Protein 9DR4 (pdb70)

Radius of gyration: 29.43 Å; Cα contacts (8 Å, |Δi|>4): 1207; chains: 1; bounding box: 40×74×91 Å

Secondary structure (DSSP, 8-state):
--EEEEEE-----GGGT-SS-GGGSEETTEEHHHHHHHHHHHTT-SEEEEEE-TTTHHHHHHHGGGSEEEE-SS---HHHHHHTTHHHHTT--SEEEEEETT-TT--HHHHHHHHHHHHHTT-SEEEEEEE-S--TTSPEEEE-TTSSEEEEE-GGG--HHHHT--EEEEEEEEEEHHHHHHHHTT----STT----THHHHHHHHHTT--EEEEE-S-GGGG----SHHHHHHHHHHHHHHHHHHHHTTT-EES-TTS-EE-TT-EE-TT-EE-TT-EEESS-EE-TT-EE-TT-EEES-EE-TT-EE-S-EEES-EE-TT-EE-SS-EEPTTEEE-TT-EEEEEEEEEEEEE-TT-EEEEEEEEEEEEE-TTPEEPTT-EEE-B-SS-B--EEE-TT-EEPTT-EEESSEEE-TT-EEPTT-EE-S-B-TT-EE---PPP---TTTT-

Organism: Staphylococcus aureus (strain NCTC 8325 / PS 47) (NCBI:txid93061)

Sequence (450 aa):
MRRHAIILAAGKGTRMKSKKYKVLHEVAGKPMVEHVLESVKGSGVDQVVTIVGHGAESVKGHLGERSLYSFQEEQLGTAHAVQMAKSHLEDKEGTTIVVVCGDTTPLITKETLVTLIAHHEDANAQATVLSASIQQPYGYGRIVRNASGRLERIVEEKDATQAEKDINEISSGIFAFNNKTLFEKLTQVKNDNAQGEYYLPDVLSLILNDGGIVEVYRTNDVEEIMGVNDRVMLSQAEKAMQRRTTNHYHMLNGVTIIDPDSTYIGPDVTIGSDTVIEPGVRINGRTEIGEDVVIGQYSEINNSTIENGACIQQSVVNDASVGANTKVGPFAQLRPGAQLGADVKVGNFVEIKKADLKDGAKVSHLSYIGDAVIGERTNIGCGTITVNYDGENKFKTIVGKKDSFVGCNVNLVAPVTIGDDVLVAAGSTITDDVPNDSLAVARARQTTKEGYRK

Structure (mmCIF, N/CA/C/O backbone):
data_9DR4
#
_entry.id   9DR4
#
_cell.length_a   94.883
_cell.length_b   94.883
_cell.length_c   262.532
_cell.angle_alpha   90.00
_cell.angle_beta   90.00
_cell.angle_gamma   120.00
#
_symmetry.space_group_name_H-M   'H 3 2'
#
loop_
_entity.id
_entity.type
_entity.pdbx_description
1 polymer 'Bifunctional protein GlmU'
2 non-polymer 'COENZYME A'
3 non-polymer 'MAGNESIUM ION'
4 non-polymer 1-O-phosphono-alpha-D-glucopyranose
5 non-polymer "URIDINE 5'-TRIPHOSPHATE"
6 water water
#
loop_
_atom_site.group_PDB
_atom_site.id
_atom_site.type_symbol
_atom_site.label_atom_id
_atom_site.label_alt_id
_atom_site.label_comp_id
_atom_site.label_asym_id
_atom_site.label_entity_id
_atom_site.label_seq_id
_atom_site.pdbx_PDB_ins_code
_atom_site.Cartn_x
_atom_site.Cartn_y
_atom_site.Cartn_z
_atom_site.occupancy
_atom_site.B_iso_or_equiv
_atom_site.auth_seq_id
_atom_site.auth_comp_id
_atom_site.auth_asym_id
_atom_site.auth_atom_id
_atom_site.pdbx_PDB_model_num
ATOM 1 N N . MET A 1 11 ? 20.782 -12.043 -28.508 1.00 50.24 1 MET A N 1
ATOM 2 C CA . MET A 1 11 ? 19.410 -11.543 -28.483 1.00 43.82 1 MET A CA 1
ATOM 3 C C . MET A 1 11 ? 18.549 -12.389 -27.531 1.00 47.03 1 MET A C 1
ATOM 4 O O . MET A 1 11 ? 18.817 -13.577 -27.315 1.00 45.74 1 MET A O 1
ATOM 6 N N . ARG A 1 12 ? 17.529 -11.771 -26.944 1.00 39.32 2 ARG A N 1
ATOM 7 C CA . ARG A 1 12 ? 16.748 -12.463 -25.935 1.00 37.95 2 ARG A CA 1
ATOM 8 C C . ARG A 1 12 ? 15.713 -13.382 -26.594 1.00 39.07 2 ARG A C 1
ATOM 9 O O . ARG A 1 12 ? 15.445 -13.324 -27.806 1.00 33.61 2 ARG A O 1
ATOM 11 N N . ARG A 1 13 ? 15.142 -14.258 -25.779 1.00 35.00 3 ARG A N 1
ATOM 12 C CA . ARG A 1 13 ? 14.236 -15.287 -26.268 1.00 28.48 3 ARG A CA 1
ATOM 13 C C . ARG A 1 13 ? 13.049 -15.376 -25.329 1.00 33.03 3 ARG A C 1
ATOM 14 O O . ARG A 1 13 ? 13.216 -15.379 -24.104 1.00 32.35 3 ARG A O 1
ATOM 22 N N . HIS A 1 14 ? 11.856 -15.434 -25.902 1.00 26.67 4 HIS A N 1
ATOM 23 C CA . HIS A 1 14 ? 10.635 -15.416 -25.117 1.00 25.64 4 HIS A CA 1
ATOM 24 C C . HIS A 1 14 ? 9.756 -16.567 -25.575 1.00 25.55 4 HIS A C 1
ATOM 25 O O . HIS A 1 14 ? 9.922 -17.109 -26.671 1.00 24.04 4 HIS A O 1
ATOM 32 N N . ALA A 1 15 ? 8.828 -16.959 -24.722 1.00 25.07 5 ALA A N 1
ATOM 33 C CA . ALA A 1 15 ? 7.857 -17.958 -25.138 1.00 27.55 5 ALA A CA 1
ATOM 34 C C . ALA A 1 15 ? 6.476 -17.557 -24.681 1.00 26.01 5 ALA A C 1
ATOM 35 O O . ALA A 1 15 ? 6.305 -17.003 -23.590 1.00 23.72 5 ALA A O 1
ATOM 37 N N . ILE A 1 16 ? 5.490 -17.856 -25.515 1.00 18.65 6 ILE A N 1
ATOM 38 C CA . ILE A 1 16 ? 4.090 -17.737 -25.147 1.00 21.41 6 ILE A CA 1
ATOM 39 C C . ILE A 1 16 ? 3.506 -19.138 -25.194 1.00 27.82 6 ILE A C 1
ATOM 40 O O . ILE A 1 16 ? 3.571 -19.799 -26.237 1.00 24.81 6 ILE A O 1
ATOM 45 N N . ILE A 1 17 ? 2.944 -19.597 -24.079 1.00 19.48 7 ILE A N 1
ATOM 46 C CA . ILE A 1 17 ? 2.284 -20.901 -24.025 1.00 24.50 7 ILE A CA 1
ATOM 47 C C . ILE A 1 17 ? 0.781 -20.660 -23.961 1.00 23.11 7 ILE A C 1
ATOM 48 O O . ILE A 1 17 ? 0.307 -19.934 -23.086 1.00 26.10 7 ILE A O 1
ATOM 53 N N . LEU A 1 18 ? 0.036 -21.264 -24.885 1.00 23.27 8 LEU A N 1
ATOM 54 C CA . LEU A 1 18 ? -1.416 -21.058 -24.981 1.00 22.72 8 LEU A CA 1
ATOM 55 C C . LEU A 1 18 ? -2.122 -22.111 -24.134 1.00 27.64 8 LEU A C 1
ATOM 56 O O . LEU A 1 18 ? -2.054 -23.301 -24.441 1.00 26.17 8 LEU A O 1
ATOM 61 N N . ALA A 1 19 ? -2.809 -21.667 -23.075 1.00 23.59 9 ALA A N 1
ATOM 62 C CA . ALA A 1 19 ? -3.377 -22.567 -22.080 1.00 27.27 9 ALA A CA 1
ATOM 63 C C . ALA A 1 19 ? -4.807 -22.202 -21.703 1.00 32.16 9 ALA A C 1
ATOM 64 O O . ALA A 1 19 ? -5.267 -22.613 -20.635 1.00 36.13 9 ALA A O 1
ATOM 66 N N . ALA A 1 20 ? -5.522 -21.432 -22.532 1.00 26.77 10 ALA A N 1
ATOM 67 C CA . ALA A 1 20 ? -6.817 -20.888 -22.134 1.00 28.99 10 ALA A CA 1
ATOM 68 C C . ALA A 1 20 ? -8.003 -21.432 -22.924 1.00 35.99 10 ALA A C 1
ATOM 69 O O . ALA A 1 20 ? -9.124 -20.945 -22.738 1.00 35.57 10 ALA A O 1
ATOM 71 N N . GLY A 1 21 ? -7.809 -22.405 -23.801 1.00 30.28 11 GLY A N 1
ATOM 72 C CA . GLY A 1 21 ? -8.919 -22.856 -24.617 1.00 35.98 11 GLY A CA 1
ATOM 73 C C . GLY A 1 21 ? -9.996 -23.557 -23.803 1.00 35.80 11 GLY A C 1
ATOM 74 O O . GLY A 1 21 ? -9.755 -24.070 -22.711 1.00 42.01 11 GLY A O 1
ATOM 75 N N . LYS A 1 22 ? -11.215 -23.581 -24.356 1.00 36.71 12 LYS A N 1
ATOM 76 C CA . LYS A 1 22 ? -12.339 -24.218 -23.662 1.00 37.57 12 LYS A CA 1
ATOM 77 C C . LYS A 1 22 ? -12.131 -25.728 -23.483 1.00 42.67 12 LYS A C 1
ATOM 78 O O . LYS A 1 22 ? -12.584 -26.305 -22.488 1.00 41.06 12 LYS A O 1
ATOM 80 N N . GLY A 1 23 ? -11.443 -26.379 -24.414 1.00 37.61 13 GLY A N 1
ATOM 81 C CA . GLY A 1 23 ? -11.232 -27.819 -24.318 1.00 33.79 13 GLY A CA 1
ATOM 82 C C . GLY A 1 23 ? -12.512 -28.630 -24.420 1.00 35.80 13 GLY A C 1
ATOM 83 O O . GLY A 1 23 ? -12.677 -29.618 -23.685 1.00 32.27 13 GLY A O 1
ATOM 84 N N . THR A 1 24 ? -13.418 -28.249 -25.325 1.00 34.35 14 THR A N 1
ATOM 85 C CA . THR A 1 24 ? -14.739 -28.884 -25.355 1.00 33.49 14 THR A CA 1
ATOM 86 C C . THR A 1 24 ? -14.646 -30.378 -25.669 1.00 35.70 14 THR A C 1
ATOM 87 O O . THR A 1 24 ? -15.382 -31.183 -25.084 1.00 31.77 14 THR A O 1
ATOM 91 N N A ARG A 1 25 ? -13.745 -30.767 -26.580 1.00 27.32 15 ARG A N 1
ATOM 92 C CA A ARG A 1 25 ? -13.592 -32.176 -26.943 1.00 31.81 15 ARG A CA 1
ATOM 93 C C A ARG A 1 25 ? -13.020 -33.048 -25.821 1.00 27.30 15 ARG A C 1
ATOM 94 O O A ARG A 1 25 ? -13.135 -34.275 -25.902 1.00 24.05 15 ARG A O 1
ATOM 102 N N . MET A 1 26 ? -12.417 -32.455 -24.789 1.00 26.46 16 MET A N 1
ATOM 103 C CA . MET A 1 26 ? -11.989 -33.219 -23.614 1.00 26.13 16 MET A CA 1
ATOM 104 C C . MET A 1 26 ? -13.143 -33.685 -22.744 1.00 33.35 16 MET A C 1
ATOM 105 O O . MET A 1 26 ? -12.937 -34.575 -21.911 1.00 32.15 16 MET A O 1
ATOM 110 N N . LYS A 1 27 ? -14.319 -33.051 -22.858 1.00 31.46 17 LYS A N 1
ATOM 111 C CA . LYS A 1 27 ? -15.475 -33.324 -22.004 1.00 26.50 17 LYS A CA 1
ATOM 112 C C . LYS A 1 27 ? -15.092 -33.295 -20.525 1.00 29.58 17 LYS A C 1
ATOM 113 O O . LYS A 1 27 ? -15.347 -34.224 -19.753 1.00 24.77 17 LYS A O 1
ATOM 119 N N . SER A 1 28 ? -14.484 -32.186 -20.131 1.00 24.34 18 SER A N 1
ATOM 120 C CA . SER A 1 28 ? -13.914 -32.018 -18.803 1.00 28.84 18 SER A CA 1
ATOM 121 C C . SER A 1 28 ? -14.479 -30.752 -18.157 1.00 28.33 18 SER A C 1
ATOM 122 O O . SER A 1 28 ? -14.941 -29.837 -18.837 1.00 28.87 18 SER A O 1
ATOM 125 N N . LYS A 1 29 ? -14.444 -30.712 -16.830 1.00 25.47 19 LYS A N 1
ATOM 126 C CA . LYS A 1 29 ? -14.681 -29.488 -16.082 1.00 27.20 19 LYS A CA 1
ATOM 127 C C . LYS A 1 29 ? -13.387 -28.770 -15.722 1.00 31.45 19 LYS A C 1
ATOM 128 O O . LYS A 1 29 ? -13.432 -27.696 -15.113 1.00 33.70 19 LYS A O 1
ATOM 130 N N . LYS A 1 30 ? -12.242 -29.333 -16.076 1.00 29.61 20 LYS A N 1
ATOM 131 C CA . LYS A 1 30 ? -10.948 -28.719 -15.817 1.00 31.09 20 LYS A CA 1
ATOM 132 C C . LYS A 1 30 ? -10.366 -28.215 -17.129 1.00 30.62 20 LYS A C 1
ATOM 133 O O . LYS A 1 30 ? -10.740 -28.673 -18.216 1.00 27.83 20 LYS A O 1
ATOM 135 N N . TYR A 1 31 ? -9.438 -27.264 -17.017 1.00 27.45 21 TYR A N 1
ATOM 136 C CA . TYR A 1 31 ? -8.735 -26.805 -18.202 1.00 28.82 21 TYR A CA 1
ATOM 137 C C . TYR A 1 31 ? -7.986 -27.964 -18.836 1.00 26.95 21 TYR A C 1
ATOM 138 O O . TYR A 1 31 ? -7.361 -28.766 -18.142 1.00 27.26 21 TYR A O 1
ATOM 147 N N . LYS A 1 32 ? -8.057 -28.043 -20.165 1.00 25.53 22 LYS A N 1
ATOM 148 C CA . LYS A 1 32 ? -7.428 -29.148 -20.881 1.00 27.50 22 LYS A CA 1
ATOM 149 C C . LYS A 1 32 ? -5.962 -29.312 -20.502 1.00 32.25 22 LYS A C 1
ATOM 150 O O . LYS A 1 32 ? -5.497 -30.432 -20.264 1.00 28.17 22 LYS A O 1
ATOM 156 N N . VAL A 1 33 ? -5.212 -28.207 -20.429 1.00 22.60 23 VAL A N 1
ATOM 157 C CA . VAL A 1 33 ? -3.770 -28.330 -20.277 1.00 23.44 23 VAL A CA 1
ATOM 158 C C . VAL A 1 33 ? -3.417 -28.797 -18.874 1.00 20.84 23 VAL A C 1
ATOM 159 O O . VAL A 1 33 ? -2.251 -29.055 -18.585 1.00 23.32 23 VAL A O 1
ATOM 163 N N . LEU A 1 34 ? -4.401 -28.909 -17.983 1.00 27.87 24 LEU A N 1
ATOM 164 C CA . LEU A 1 34 ? -4.087 -29.464 -16.675 1.00 25.66 24 LEU A CA 1
ATOM 165 C C . LEU A 1 34 ? -4.174 -30.990 -16.629 1.00 24.06 24 LEU A C 1
ATOM 166 O O . LEU A 1 34 ? -3.737 -31.575 -15.642 1.00 23.34 24 LEU A O 1
ATOM 171 N N . HIS A 1 35 ? -4.715 -31.653 -17.650 1.00 22.81 25 HIS A N 1
ATOM 172 C CA . HIS A 1 35 ? -4.714 -33.112 -17.616 1.00 24.27 25 HIS A CA 1
ATOM 173 C C . HIS A 1 35 ? -3.292 -33.635 -17.758 1.00 28.37 25 HIS A C 1
ATOM 174 O O . HIS A 1 35 ? -2.417 -32.984 -18.340 1.00 21.60 25 HIS A O 1
ATOM 181 N N . GLU A 1 36 ? -3.050 -34.816 -17.203 1.00 24.91 26 GLU A N 1
ATOM 182 C CA . GLU A 1 36 ? -1.673 -35.226 -16.992 1.00 22.53 26 GLU A CA 1
ATOM 183 C C . GLU A 1 36 ? -1.188 -36.239 -18.013 1.00 23.34 26 GLU A C 1
ATOM 184 O O . GLU A 1 36 ? -1.952 -37.032 -18.569 1.00 27.79 26 GLU A O 1
ATOM 190 N N . VAL A 1 37 ? 0.117 -36.186 -18.252 1.00 23.11 27 VAL A N 1
ATOM 191 C CA . VAL A 1 37 ? 0.884 -37.232 -18.912 1.00 27.76 27 VAL A CA 1
ATOM 192 C C . VAL A 1 37 ? 2.084 -37.503 -18.017 1.00 27.09 27 VAL A C 1
ATOM 193 O O . VAL A 1 37 ? 2.770 -36.559 -17.610 1.00 23.83 27 VAL A O 1
ATOM 197 N N . ALA A 1 38 ? 2.341 -38.775 -17.707 1.00 25.73 28 ALA A N 1
ATOM 198 C CA . ALA A 1 38 ? 3.454 -39.138 -16.824 1.00 23.97 28 ALA A CA 1
ATOM 199 C C . ALA A 1 38 ? 3.407 -38.352 -15.512 1.00 30.22 28 ALA A C 1
ATOM 200 O O . ALA A 1 38 ? 4.411 -37.800 -15.052 1.00 34.92 28 ALA A O 1
ATOM 202 N N . GLY A 1 39 ? 2.221 -38.266 -14.926 1.00 26.46 29 GLY A N 1
ATOM 203 C CA . GLY A 1 39 ? 2.042 -37.630 -13.629 1.00 30.97 29 GLY A CA 1
ATOM 204 C C . GLY A 1 39 ? 2.236 -36.125 -13.601 1.00 32.40 29 GLY A C 1
ATOM 205 O O . GLY A 1 39 ? 2.341 -35.554 -12.513 1.00 31.03 29 GLY A O 1
ATOM 206 N N . LYS A 1 40 ? 2.295 -35.458 -14.755 1.00 20.87 30 LYS A N 1
ATOM 207 C CA . LYS A 1 40 ? 2.466 -33.998 -14.772 1.00 31.59 30 LYS A CA 1
ATOM 208 C C . LYS A 1 40 ? 1.489 -33.375 -15.752 1.00 23.61 30 LYS A C 1
ATOM 209 O O . LYS A 1 40 ? 1.275 -33.927 -16.844 1.00 23.42 30 LYS A O 1
ATOM 215 N N . PRO A 1 41 ? 0.917 -32.213 -15.417 1.00 23.61 31 PRO A N 1
ATOM 216 C CA . PRO A 1 41 ? 0.056 -31.513 -16.376 1.00 22.32 31 PRO A CA 1
ATOM 217 C C . PRO A 1 41 ? 0.766 -31.281 -17.698 1.00 23.42 31 PRO A C 1
ATOM 218 O O . PRO A 1 41 ? 1.954 -30.954 -17.738 1.00 22.49 31 PRO A O 1
ATOM 222 N N . MET A 1 42 ? 0.008 -31.406 -18.792 1.00 24.47 32 MET A N 1
ATOM 223 C CA . MET A 1 42 ? 0.571 -31.134 -20.120 1.00 22.54 32 MET A CA 1
ATOM 224 C C . MET A 1 42 ? 1.271 -29.778 -20.183 1.00 20.72 32 MET A C 1
ATOM 225 O O . MET A 1 42 ? 2.353 -29.663 -20.754 1.00 24.62 32 MET A O 1
ATOM 230 N N . VAL A 1 43 ? 0.678 -28.744 -19.588 1.00 22.53 33 VAL A N 1
ATOM 231 C CA . VAL A 1 43 ? 1.284 -27.415 -19.678 1.00 19.48 33 VAL A CA 1
ATOM 232 C C . VAL A 1 43 ? 2.615 -27.368 -18.933 1.00 27.76 33 VAL A C 1
ATOM 233 O O . VAL A 1 43 ? 3.493 -26.559 -19.258 1.00 24.86 33 VAL A O 1
ATOM 237 N N . GLU A 1 44 ? 2.798 -28.224 -17.924 1.00 25.90 34 GLU A N 1
ATOM 238 C CA . GLU A 1 44 ? 4.082 -28.250 -17.248 1.00 25.71 34 GLU A CA 1
ATOM 239 C C . GLU A 1 44 ? 5.139 -28.953 -18.085 1.00 26.48 34 GLU A C 1
ATOM 240 O O . GLU A 1 44 ? 6.301 -28.552 -18.057 1.00 26.23 34 GLU A O 1
ATOM 246 N N . HIS A 1 45 ? 4.776 -29.999 -18.831 1.00 25.61 35 HIS A N 1
ATOM 247 C CA . HIS A 1 45 ? 5.719 -30.541 -19.794 1.00 27.34 35 HIS A CA 1
ATOM 248 C C . HIS A 1 45 ? 6.162 -29.470 -20.771 1.00 28.41 35 HIS A C 1
ATOM 249 O O . HIS A 1 45 ? 7.344 -29.390 -21.115 1.00 23.61 35 HIS A O 1
ATOM 256 N N . VAL A 1 46 ? 5.209 -28.684 -21.285 1.00 27.87 36 VAL A N 1
ATOM 257 C CA . VAL A 1 46 ? 5.547 -27.644 -22.256 1.00 21.74 36 VAL A CA 1
ATOM 258 C C . VAL A 1 46 ? 6.440 -26.591 -21.611 1.00 27.87 36 VAL A C 1
ATOM 259 O O . VAL A 1 46 ? 7.428 -26.146 -22.207 1.00 25.31 36 VAL A O 1
ATOM 263 N N . LEU A 1 47 ? 6.109 -26.168 -20.386 1.00 25.73 37 LEU A N 1
ATOM 264 C CA . LEU A 1 47 ? 6.949 -25.177 -19.713 1.00 24.84 37 LEU A CA 1
ATOM 265 C C . LEU A 1 47 ? 8.382 -25.683 -19.533 1.00 26.18 37 LEU A C 1
ATOM 266 O O . LEU A 1 47 ? 9.343 -24.954 -19.820 1.00 26.83 37 LEU A O 1
ATOM 271 N N . GLU A 1 48 ? 8.545 -26.928 -19.055 1.00 25.27 38 GLU A N 1
ATOM 272 C CA . GLU A 1 48 ? 9.874 -27.531 -18.918 1.00 29.19 38 GLU A CA 1
ATOM 273 C C . GLU A 1 48 ? 10.651 -27.489 -20.225 1.00 30.42 38 GLU A C 1
ATOM 274 O O . GLU A 1 48 ? 11.834 -27.155 -20.231 1.00 25.04 38 GLU A O 1
ATOM 280 N N A SER A 1 49 ? 10.014 -27.852 -21.343 1.00 24.90 39 SER A N 1
ATOM 281 C CA A SER A 1 49 ? 10.736 -27.835 -22.616 1.00 23.12 39 SER A CA 1
ATOM 282 C C A SER A 1 49 ? 11.111 -26.416 -23.039 1.00 27.91 39 SER A C 1
ATOM 283 O O A SER A 1 49 ? 12.240 -26.160 -23.477 1.00 28.06 39 SER A O 1
ATOM 286 N N . VAL A 1 50 ? 10.156 -25.489 -22.966 1.00 24.66 40 VAL A N 1
ATOM 287 C CA . VAL A 1 50 ? 10.422 -24.100 -23.326 1.00 27.41 40 VAL A CA 1
ATOM 288 C C . VAL A 1 50 ? 11.596 -23.544 -22.517 1.00 28.45 40 VAL A C 1
ATOM 289 O O . VAL A 1 50 ? 12.575 -23.026 -23.070 1.00 28.91 40 VAL A O 1
ATOM 293 N N . LYS A 1 51 ? 11.515 -23.652 -21.191 1.00 25.05 41 LYS A N 1
ATOM 294 C CA . LYS A 1 51 ? 12.609 -23.212 -20.336 1.00 30.02 41 LYS A CA 1
ATOM 295 C C . LYS A 1 51 ? 13.905 -23.947 -20.658 1.00 34.93 41 LYS A C 1
ATOM 296 O O . LYS A 1 51 ? 14.989 -23.349 -20.652 1.00 36.36 41 LYS A O 1
ATOM 302 N N . GLY A 1 52 ? 13.823 -25.239 -20.961 1.00 31.43 42 GLY A N 1
ATOM 303 C CA . GLY A 1 52 ? 15.047 -25.945 -21.326 1.00 30.96 42 GLY A CA 1
ATOM 304 C C . GLY A 1 52 ? 15.647 -25.498 -22.638 1.00 40.14 42 GLY A C 1
ATOM 305 O O . GLY A 1 52 ? 16.826 -25.771 -22.894 1.00 36.23 42 GLY A O 1
ATOM 306 N N . SER A 1 53 ? 14.874 -24.804 -23.464 1.00 37.79 43 SER A N 1
ATOM 307 C CA . SER A 1 53 ? 15.357 -24.334 -24.753 1.00 34.33 43 SER A CA 1
ATOM 308 C C . SER A 1 53 ? 16.111 -23.014 -24.656 1.00 42.32 43 SER A C 1
ATOM 309 O O . SER A 1 53 ? 16.513 -22.472 -25.691 1.00 38.04 43 SER A O 1
ATOM 312 N N A GLY A 1 54 ? 16.292 -22.468 -23.456 1.00 35.51 44 GLY A N 1
ATOM 313 C CA A GLY A 1 54 ? 17.028 -21.237 -23.291 1.00 33.88 44 GLY A CA 1
ATOM 314 C C A GLY A 1 54 ? 16.200 -19.976 -23.232 1.00 40.97 44 GLY A C 1
ATOM 315 O O A GLY A 1 54 ? 16.758 -18.886 -23.376 1.00 43.16 44 GLY A O 1
ATOM 316 N N . VAL A 1 55 ? 14.902 -20.086 -22.988 1.00 37.94 45 VAL A N 1
ATOM 317 C CA . VAL A 1 55 ? 13.995 -18.949 -23.068 1.00 37.94 45 VAL A CA 1
ATOM 318 C C . VAL A 1 55 ? 14.152 -18.077 -21.826 1.00 44.65 45 VAL A C 1
ATOM 319 O O . VAL A 1 55 ? 14.164 -18.577 -20.697 1.00 46.20 45 VAL A O 1
ATOM 323 N N . ASP A 1 56 ? 14.267 -16.762 -22.037 1.00 39.94 46 ASP A N 1
ATOM 324 C CA . ASP A 1 56 ? 14.458 -15.816 -20.938 1.00 46.49 46 ASP A CA 1
ATOM 325 C C . ASP A 1 56 ? 13.168 -15.560 -20.157 1.00 53.96 46 ASP A C 1
ATOM 326 O O . ASP A 1 56 ? 13.193 -15.476 -18.923 1.00 48.37 46 ASP A O 1
ATOM 331 N N . GLN A 1 57 ? 12.036 -15.421 -20.844 1.00 35.33 47 GLN A N 1
ATOM 332 C CA . GLN A 1 57 ? 10.777 -15.105 -20.193 1.00 34.67 47 GLN A CA 1
ATOM 333 C C . GLN A 1 57 ? 9.687 -15.977 -20.791 1.00 35.10 47 GLN A C 1
ATOM 334 O O . GLN A 1 57 ? 9.609 -16.118 -22.013 1.00 30.49 47 GLN A O 1
ATOM 340 N N . VAL A 1 58 ? 8.828 -16.526 -19.942 1.00 29.41 48 VAL A N 1
ATOM 341 C CA . VAL A 1 58 ? 7.660 -17.278 -20.396 1.00 30.22 48 VAL A CA 1
ATOM 342 C C . VAL A 1 58 ? 6.401 -16.540 -19.969 1.00 31.18 48 VAL A C 1
ATOM 343 O O . VAL A 1 58 ? 6.295 -16.101 -18.815 1.00 28.14 48 VAL A O 1
ATOM 347 N N . VAL A 1 59 ? 5.440 -16.426 -20.894 1.00 26.46 49 VAL A N 1
ATOM 348 C CA . VAL A 1 59 ? 4.092 -15.954 -20.606 1.00 25.40 49 VAL A CA 1
ATOM 349 C C . VAL A 1 59 ? 3.136 -17.084 -20.930 1.00 23.60 49 VAL A C 1
ATOM 350 O O . VAL A 1 59 ? 3.213 -17.668 -22.014 1.00 24.52 49 VAL A O 1
ATOM 354 N N . THR A 1 60 ? 2.235 -17.393 -20.005 1.00 20.84 50 THR A N 1
ATOM 355 C CA . THR A 1 60 ? 1.191 -18.379 -20.249 1.00 26.12 50 THR A CA 1
ATOM 356 C C . THR A 1 60 ? -0.163 -17.681 -20.311 1.00 25.72 50 THR A C 1
ATOM 357 O O . THR A 1 60 ? -0.516 -16.924 -19.403 1.00 27.00 50 THR A O 1
ATOM 361 N N . ILE A 1 61 ? -0.890 -17.895 -21.406 1.00 23.57 51 ILE A N 1
ATOM 362 C CA . ILE A 1 61 ? -2.216 -17.313 -21.604 1.00 24.30 51 ILE A CA 1
ATOM 363 C C . ILE A 1 61 ? -3.243 -18.185 -20.886 1.00 28.74 51 ILE A C 1
ATOM 364 O O . ILE A 1 61 ? -3.381 -19.374 -21.188 1.00 29.87 51 ILE A O 1
ATOM 369 N N . VAL A 1 62 ? -3.980 -17.596 -19.952 1.00 28.94 52 VAL A N 1
ATOM 370 C CA . VAL A 1 62 ? -4.916 -18.346 -19.126 1.00 34.48 52 VAL A CA 1
ATOM 371 C C . VAL A 1 62 ? -6.303 -17.721 -19.237 1.00 37.00 52 VAL A C 1
ATOM 372 O O . VAL A 1 62 ? -6.451 -16.546 -19.589 1.00 30.52 52 VAL A O 1
ATOM 376 N N . GLY A 1 63 ? -7.329 -18.538 -18.977 1.00 32.17 53 GLY A N 1
ATOM 377 C CA . GLY A 1 63 ? -8.705 -18.085 -18.976 1.00 35.49 53 GLY A CA 1
ATOM 378 C C . GLY A 1 63 ? -9.228 -17.823 -17.572 1.00 33.05 53 GLY A C 1
ATOM 379 O O . GLY A 1 63 ? -8.477 -17.718 -16.601 1.00 41.97 53 GLY A O 1
ATOM 380 N N . HIS A 1 64 ? -10.552 -17.720 -17.471 1.00 44.27 54 HIS A N 1
ATOM 381 C CA . HIS A 1 64 ? -11.188 -17.490 -16.175 1.00 45.77 54 HIS A CA 1
ATOM 382 C C . HIS A 1 64 ? -11.098 -18.742 -15.300 1.00 46.47 54 HIS A C 1
ATOM 383 O O . HIS A 1 64 ? -11.140 -19.873 -15.789 1.00 45.76 54 HIS A O 1
ATOM 385 N N . GLY A 1 65 ? -10.982 -18.532 -13.991 1.00 44.56 55 GLY A N 1
ATOM 386 C CA . GLY A 1 65 ? -10.816 -19.655 -13.088 1.00 39.58 55 GLY A CA 1
ATOM 387 C C . GLY A 1 65 ? -9.520 -20.406 -13.298 1.00 56.06 55 GLY A C 1
ATOM 388 O O . GLY A 1 65 ? -9.487 -21.635 -13.144 1.00 57.85 55 GLY A O 1
ATOM 389 N N . ALA A 1 66 ? -8.449 -19.697 -13.660 1.00 49.35 56 ALA A N 1
ATOM 390 C CA . ALA A 1 66 ? -7.154 -20.289 -13.958 1.00 45.22 56 ALA A CA 1
ATOM 391 C C . ALA A 1 66 ? -6.290 -20.488 -12.722 1.00 50.11 56 ALA A C 1
ATOM 392 O O . ALA A 1 66 ? -5.104 -20.813 -12.860 1.00 44.61 56 ALA A O 1
ATOM 394 N N . GLU A 1 67 ? -6.850 -20.298 -11.525 1.00 50.78 57 GLU A N 1
ATOM 395 C CA . GLU A 1 67 ? -6.062 -20.420 -10.302 1.00 48.52 57 GLU A CA 1
ATOM 396 C C . GLU A 1 67 ? -5.278 -21.730 -10.275 1.00 50.25 57 GLU A C 1
ATOM 397 O O . GLU A 1 67 ? -4.114 -21.759 -9.848 1.00 54.95 57 GLU A O 1
ATOM 399 N N . SER A 1 68 ? -5.885 -22.816 -10.775 1.00 41.81 58 SER A N 1
ATOM 400 C CA . SER A 1 68 ? -5.204 -24.110 -10.798 1.00 44.79 58 SER A CA 1
ATOM 401 C C . SER A 1 68 ? -3.977 -24.091 -11.703 1.00 39.66 58 SER A C 1
ATOM 402 O O . SER A 1 68 ? -2.931 -24.642 -11.345 1.00 43.65 58 SER A O 1
ATOM 405 N N . VAL A 1 69 ? -4.077 -23.470 -12.881 1.00 38.50 59 VAL A N 1
ATOM 406 C CA . VAL A 1 69 ? -2.904 -23.374 -13.750 1.00 37.98 59 VAL A CA 1
ATOM 407 C C . VAL A 1 69 ? -1.825 -22.531 -13.088 1.00 34.97 59 VAL A C 1
ATOM 408 O O . VAL A 1 69 ? -0.675 -22.956 -12.955 1.00 36.97 59 VAL A O 1
ATOM 412 N N . LYS A 1 70 ? -2.183 -21.314 -12.677 1.00 43.24 60 LYS A N 1
ATOM 413 C CA . LYS A 1 70 ? -1.225 -20.450 -11.994 1.00 43.67 60 LYS A CA 1
ATOM 414 C C . LYS A 1 70 ? -0.701 -21.114 -10.732 1.00 48.66 60 LYS A C 1
ATOM 415 O O . LYS A 1 70 ? 0.493 -21.018 -10.421 1.00 53.10 60 LYS A O 1
ATOM 421 N N . GLY A 1 71 ? -1.574 -21.809 -9.998 1.00 53.52 61 GLY A N 1
ATOM 422 C CA . GLY A 1 71 ? -1.100 -22.590 -8.866 1.00 48.02 61 GLY A CA 1
ATOM 423 C C . GLY A 1 71 ? 0.009 -23.550 -9.248 1.00 56.27 61 GLY A C 1
ATOM 424 O O . GLY A 1 71 ? 1.012 -23.678 -8.543 1.00 59.37 61 GLY A O 1
ATOM 425 N N . HIS A 1 72 ? -0.136 -24.208 -10.398 1.00 50.84 62 HIS A N 1
ATOM 426 C CA . HIS A 1 72 ? 0.762 -25.292 -10.769 1.00 44.76 62 HIS A CA 1
ATOM 427 C C . HIS A 1 72 ? 2.102 -24.794 -11.296 1.00 52.55 62 HIS A C 1
ATOM 428 O O . HIS A 1 72 ? 3.149 -25.377 -10.989 1.00 52.62 62 HIS A O 1
ATOM 435 N N . LEU A 1 73 ? 2.094 -23.757 -12.129 1.00 45.81 63 LEU A N 1
ATOM 436 C CA . LEU A 1 73 ? 3.343 -23.238 -12.662 1.00 41.44 63 LEU A CA 1
ATOM 437 C C . LEU A 1 73 ? 4.019 -22.264 -11.706 1.00 41.73 63 LEU A C 1
ATOM 438 O O . LEU A 1 73 ? 5.232 -22.054 -11.815 1.00 47.33 63 LEU A O 1
ATOM 443 N N . GLY A 1 74 ? 3.270 -21.693 -10.766 1.00 39.64 64 GLY A N 1
ATOM 444 C CA . GLY A 1 74 ? 3.858 -20.766 -9.811 1.00 54.50 64 GLY A CA 1
ATOM 445 C C . GLY A 1 74 ? 4.511 -19.574 -10.486 1.00 51.22 64 GLY A C 1
ATOM 446 O O . GLY A 1 74 ? 3.968 -18.986 -11.429 1.00 48.69 64 GLY A O 1
ATOM 447 N N . GLU A 1 75 ? 5.698 -19.212 -9.997 1.00 46.90 65 GLU A N 1
ATOM 448 C CA . GLU A 1 75 ? 6.446 -18.064 -10.496 1.00 46.15 65 GLU A CA 1
ATOM 449 C C . GLU A 1 75 ? 7.375 -18.413 -11.651 1.00 44.59 65 GLU A C 1
ATOM 450 O O . GLU A 1 75 ? 8.153 -17.556 -12.081 1.00 40.92 65 GLU A O 1
ATOM 456 N N . ARG A 1 76 ? 7.317 -19.646 -12.163 1.00 37.90 66 ARG A N 1
ATOM 457 C CA . ARG A 1 76 ? 8.109 -19.992 -13.335 1.00 35.96 66 ARG A CA 1
ATOM 458 C C . ARG A 1 76 ? 7.553 -19.398 -14.623 1.00 35.05 66 ARG A C 1
ATOM 459 O O . ARG A 1 76 ? 8.208 -19.503 -15.668 1.00 35.31 66 ARG A O 1
ATOM 467 N N . SER A 1 77 ? 6.372 -18.791 -14.580 1.00 33.80 67 SER A N 1
ATOM 468 C CA . SER A 1 77 ? 5.755 -18.181 -15.752 1.00 34.29 67 SER A CA 1
ATOM 469 C C . SER A 1 77 ? 5.084 -16.876 -15.347 1.00 38.21 67 SER A C 1
ATOM 470 O O . SER A 1 77 ? 4.624 -16.733 -14.209 1.00 36.04 67 SER A O 1
ATOM 473 N N . LEU A 1 78 ? 5.041 -15.923 -16.283 1.00 33.07 68 LEU A N 1
ATOM 474 C CA . LEU A 1 78 ? 4.091 -14.815 -16.203 1.00 33.40 68 LEU A CA 1
ATOM 475 C C . LEU A 1 78 ? 2.743 -15.261 -16.756 1.00 29.69 68 LEU A C 1
ATOM 476 O O . LEU A 1 78 ? 2.628 -16.295 -17.424 1.00 34.68 68 LEU A O 1
ATOM 481 N N . TYR A 1 79 ? 1.706 -14.471 -16.488 1.00 30.90 69 TYR A N 1
ATOM 482 C CA . TYR A 1 79 ? 0.354 -14.844 -16.878 1.00 31.81 69 TYR A CA 1
ATOM 483 C C . TYR A 1 79 ? -0.357 -13.673 -17.527 1.00 32.91 69 TYR A C 1
ATOM 484 O O . TYR A 1 79 ? -0.190 -12.522 -17.119 1.00 31.37 69 TYR A O 1
ATOM 493 N N . SER A 1 80 ? -1.137 -13.988 -18.549 1.00 28.57 70 SER A N 1
ATOM 494 C CA . SER A 1 80 ? -1.998 -13.040 -19.233 1.00 28.48 70 SER A CA 1
ATOM 495 C C . SER A 1 80 ? -3.373 -13.659 -19.388 1.00 26.95 70 SER A C 1
ATOM 496 O O . SER A 1 80 ? -3.500 -14.834 -19.749 1.00 26.46 70 SER A O 1
ATOM 499 N N . PHE A 1 81 ? -4.400 -12.869 -19.115 1.00 32.78 71 PHE A N 1
ATOM 500 C CA . PHE A 1 81 ? -5.768 -13.361 -19.064 1.00 29.41 71 PHE A CA 1
ATOM 501 C C . PHE A 1 81 ? -6.439 -13.158 -20.414 1.00 29.89 71 PHE A C 1
ATOM 502 O O . PHE A 1 81 ? -6.386 -12.059 -20.973 1.00 33.17 71 PHE A O 1
ATOM 510 N N . GLN A 1 82 ? -7.034 -14.230 -20.957 1.00 26.64 72 GLN A N 1
ATOM 511 C CA . GLN A 1 82 ? -7.830 -14.165 -22.182 1.00 28.76 72 GLN A CA 1
ATOM 512 C C . GLN A 1 82 ? -9.302 -14.307 -21.799 1.00 43.07 72 GLN A C 1
ATOM 513 O O . GLN A 1 82 ? -9.751 -15.400 -21.433 1.00 38.17 72 GLN A O 1
ATOM 519 N N . GLU A 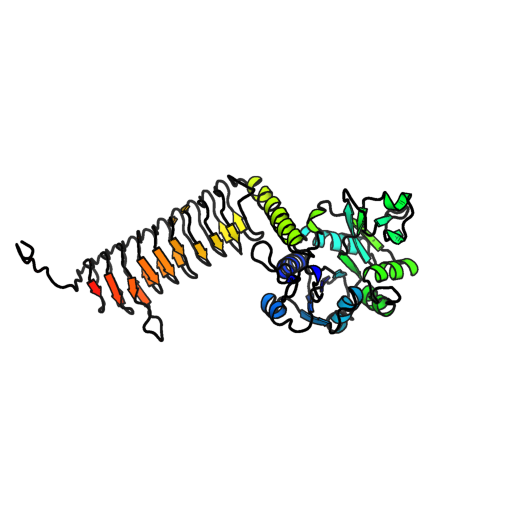1 83 ? -10.058 -13.213 -21.918 1.00 42.14 73 GLU A N 1
ATOM 520 C CA . GLU A 1 83 ? -11.435 -13.187 -21.423 1.00 42.98 73 GLU A CA 1
ATOM 521 C C . GLU A 1 83 ? -12.346 -14.094 -22.242 1.00 39.89 73 GLU A C 1
ATOM 522 O O . GLU A 1 83 ? -13.099 -14.903 -21.688 1.00 44.89 73 GLU A O 1
ATOM 528 N N . GLU A 1 84 ? -12.308 -13.961 -23.558 1.00 35.55 74 GLU A N 1
ATOM 529 C CA . GLU A 1 84 ? -13.085 -14.793 -24.459 1.00 38.82 74 GLU A CA 1
ATOM 530 C C . GLU A 1 84 ? -12.121 -15.582 -25.328 1.00 33.39 74 GLU A C 1
ATOM 531 O O . GLU A 1 84 ? -11.054 -15.080 -25.691 1.00 36.07 74 GLU A O 1
ATOM 533 N N . GLN A 1 85 ? -12.483 -16.824 -25.647 1.00 33.99 75 GLN A N 1
ATOM 534 C CA . GLN A 1 85 ? -11.617 -17.698 -26.444 1.00 37.26 75 GLN A CA 1
ATOM 535 C C . GLN A 1 85 ? -11.877 -17.446 -27.928 1.00 35.83 75 GLN A C 1
ATOM 536 O O . GLN A 1 85 ? -12.650 -18.138 -28.588 1.00 33.76 75 GLN A O 1
ATOM 542 N N . LEU A 1 86 ? -11.186 -16.444 -28.471 1.00 32.24 76 LEU A N 1
ATOM 543 C CA . LEU A 1 86 ? -11.423 -16.007 -29.841 1.00 29.63 76 LEU A CA 1
ATOM 544 C C . LEU A 1 86 ? -10.341 -16.445 -30.822 1.00 33.20 76 LEU A C 1
ATOM 545 O O . LEU A 1 86 ? -10.298 -15.927 -31.946 1.00 31.51 76 LEU A O 1
ATOM 550 N N . GLY A 1 87 ? -9.487 -17.388 -30.445 1.00 30.06 77 GLY A N 1
ATOM 551 C CA . GLY A 1 87 ? -8.529 -17.966 -31.367 1.00 30.50 77 GLY A CA 1
ATOM 552 C C . GLY A 1 87 ? -7.087 -17.776 -30.914 1.00 28.99 77 GLY A C 1
ATOM 553 O O . GLY A 1 87 ? -6.772 -16.998 -30.017 1.00 26.45 77 GLY A O 1
ATOM 554 N N . THR A 1 88 ? -6.205 -18.521 -31.586 1.00 25.23 78 THR A N 1
ATOM 555 C CA . THR A 1 88 ? -4.797 -18.545 -31.191 1.00 21.33 78 THR A CA 1
ATOM 556 C C . THR A 1 88 ? -4.135 -17.181 -31.369 1.00 23.46 78 THR A C 1
ATOM 557 O O . THR A 1 88 ? -3.275 -16.793 -30.575 1.00 27.57 78 THR A O 1
ATOM 561 N N . ALA A 1 89 ? -4.476 -16.456 -32.427 1.00 25.20 79 ALA A N 1
ATOM 562 C CA . ALA A 1 89 ? -3.856 -15.145 -32.605 1.00 27.57 79 ALA A CA 1
ATOM 563 C C . ALA A 1 89 ? -4.349 -14.160 -31.552 1.00 27.36 79 ALA A C 1
ATOM 564 O O . ALA A 1 89 ? -3.579 -13.331 -31.055 1.00 24.60 79 ALA A O 1
ATOM 566 N N . HIS A 1 90 ? -5.624 -14.248 -31.186 1.00 23.98 80 HIS A N 1
ATOM 567 C CA . HIS A 1 90 ? -6.142 -13.416 -30.109 1.00 26.72 80 HIS A CA 1
ATOM 568 C C . HIS A 1 90 ? -5.489 -13.776 -28.776 1.00 32.39 80 HIS A C 1
ATOM 569 O O . HIS A 1 90 ? -5.138 -12.890 -27.984 1.00 24.94 80 HIS A O 1
ATOM 576 N N . ALA A 1 91 ? -5.286 -15.077 -28.526 1.00 25.63 81 ALA A N 1
ATOM 577 C CA . ALA A 1 91 ? -4.601 -15.505 -27.306 1.00 25.07 81 ALA A CA 1
ATOM 578 C C . ALA A 1 91 ? -3.194 -14.909 -27.225 1.00 24.52 81 ALA A C 1
ATOM 579 O O . ALA A 1 91 ? -2.781 -14.420 -26.171 1.00 24.38 81 ALA A O 1
ATOM 581 N N . VAL A 1 92 ? -2.443 -14.945 -28.330 1.00 23.47 82 VAL A N 1
ATOM 582 C CA . VAL A 1 92 ? -1.087 -14.390 -28.326 1.00 28.32 82 VAL A CA 1
ATOM 583 C C . VAL A 1 92 ? -1.122 -12.889 -28.052 1.00 29.94 82 VAL A C 1
ATOM 584 O O . VAL A 1 92 ? -0.262 -12.349 -27.340 1.00 29.60 82 VAL A O 1
ATOM 588 N N . GLN A 1 93 ? -2.126 -12.194 -28.597 1.00 30.75 83 GLN A N 1
ATOM 589 C CA . GLN A 1 93 ? -2.309 -10.767 -28.326 1.00 29.89 83 GLN A CA 1
ATOM 590 C C . GLN A 1 93 ? -2.423 -10.455 -26.839 1.00 29.97 83 GLN A C 1
ATOM 591 O O . GLN A 1 93 ? -2.011 -9.379 -26.404 1.00 27.18 83 GLN A O 1
ATOM 597 N N . MET A 1 94 ? -2.997 -11.356 -26.046 1.00 27.67 84 MET A N 1
ATOM 598 C CA . MET A 1 94 ? -3.115 -11.076 -24.618 1.00 26.39 84 MET A CA 1
ATOM 599 C C . MET A 1 94 ? -1.765 -10.918 -23.930 1.00 27.56 84 MET A C 1
ATOM 600 O O . MET A 1 94 ? -1.706 -10.337 -22.842 1.00 32.42 84 MET A O 1
ATOM 605 N N . ALA A 1 95 ? -0.678 -11.395 -24.535 1.00 25.06 85 ALA A N 1
ATOM 606 C CA . ALA A 1 95 ? 0.656 -11.283 -23.946 1.00 25.24 85 ALA A CA 1
ATOM 607 C C . ALA A 1 95 ? 1.289 -9.904 -24.163 1.00 28.00 85 ALA A C 1
ATOM 608 O O . ALA A 1 95 ? 2.458 -9.710 -23.809 1.00 30.25 85 ALA A O 1
ATOM 610 N N . LYS A 1 96 ? 0.552 -8.965 -24.757 1.00 26.75 86 LYS A N 1
ATOM 611 C CA . LYS A 1 96 ? 1.123 -7.679 -25.155 1.00 31.10 86 LYS A CA 1
ATOM 612 C C . LYS A 1 96 ? 1.721 -6.943 -23.966 1.00 30.48 86 LYS A C 1
ATOM 613 O O . LYS A 1 96 ? 2.834 -6.420 -24.049 1.00 32.52 86 LYS A O 1
ATOM 619 N N . SER A 1 97 ? 1.003 -6.917 -22.844 1.00 32.63 87 SER A N 1
ATOM 620 C CA . SER A 1 97 ? 1.473 -6.199 -21.664 1.00 36.16 87 SER A CA 1
ATOM 621 C C . SER A 1 97 ? 2.870 -6.636 -21.248 1.00 37.96 87 SER A C 1
ATOM 622 O O . SER A 1 97 ? 3.687 -5.815 -20.814 1.00 45.84 87 SER A O 1
ATOM 625 N N . HIS A 1 98 ? 3.165 -7.921 -21.366 1.00 32.33 88 HIS A N 1
ATOM 626 C CA . HIS A 1 98 ? 4.470 -8.427 -20.975 1.00 32.28 88 HIS A CA 1
ATOM 627 C C . HIS A 1 98 ? 5.520 -8.309 -22.079 1.00 33.93 88 HIS A C 1
ATOM 628 O O . HIS A 1 98 ? 6.710 -8.153 -21.780 1.00 32.31 88 HIS A O 1
ATOM 635 N N . LEU A 1 99 ? 5.121 -8.388 -23.349 1.00 31.02 89 LEU A N 1
ATOM 636 C CA . LEU A 1 99 ? 6.072 -8.673 -24.414 1.00 35.76 89 LEU A CA 1
ATOM 637 C C . LEU A 1 99 ? 6.042 -7.717 -25.597 1.00 28.16 89 LEU A C 1
ATOM 638 O O . LEU A 1 99 ? 6.921 -7.821 -26.456 1.00 31.34 89 LEU A O 1
ATOM 643 N N . GLU A 1 100 ? 5.093 -6.784 -25.663 1.00 34.06 90 GLU A N 1
ATOM 644 C CA . GLU A 1 100 ? 4.954 -5.963 -26.864 1.00 38.95 90 GLU A CA 1
ATOM 645 C C . GLU A 1 100 ? 6.241 -5.227 -27.210 1.00 42.77 90 GLU A C 1
ATOM 646 O O . GLU A 1 100 ? 6.622 -5.147 -28.384 1.00 43.41 90 GLU A O 1
ATOM 652 N N . ASP A 1 101 ? 6.931 -4.681 -26.213 1.00 34.49 91 ASP A N 1
ATOM 653 C CA . ASP A 1 101 ? 8.119 -3.879 -26.480 1.00 41.60 91 ASP A CA 1
ATOM 654 C C . ASP A 1 101 ? 9.411 -4.660 -26.278 1.00 38.57 91 ASP A C 1
ATOM 655 O O . ASP A 1 101 ? 10.484 -4.062 -26.132 1.00 43.58 91 ASP A O 1
ATOM 660 N N . LYS A 1 102 ? 9.338 -5.983 -26.268 1.00 36.67 92 LYS A N 1
ATOM 661 C CA . LYS A 1 102 ? 10.543 -6.791 -26.190 1.00 29.19 92 LYS A CA 1
ATOM 662 C C . LYS A 1 102 ? 11.105 -7.006 -27.584 1.00 32.71 92 LYS A C 1
ATOM 663 O O . LYS A 1 102 ? 10.379 -6.965 -28.584 1.00 29.50 92 LYS A O 1
ATOM 669 N N . GLU A 1 103 ? 12.410 -7.227 -27.641 1.00 28.97 93 GLU A N 1
ATOM 670 C CA . GLU A 1 103 ? 13.099 -7.546 -28.879 1.00 33.53 93 GLU A CA 1
ATOM 671 C C . GLU A 1 103 ? 13.680 -8.949 -28.801 1.00 33.94 93 GLU A C 1
ATOM 672 O O . GLU A 1 103 ? 14.050 -9.429 -27.727 1.00 34.93 93 GLU A O 1
ATOM 678 N N . GLY A 1 104 ? 13.783 -9.592 -29.951 1.00 27.92 94 GLY A N 1
ATOM 679 C CA . GLY A 1 104 ? 14.378 -10.909 -29.975 1.00 35.13 94 GLY A CA 1
ATOM 680 C C . GLY A 1 104 ? 13.399 -11.913 -30.532 1.00 30.45 94 GLY A C 1
ATOM 681 O O . GLY A 1 104 ? 12.452 -11.533 -31.233 1.00 32.86 94 GLY A O 1
ATOM 682 N N . THR A 1 105 ? 13.614 -13.185 -30.223 1.00 30.58 95 THR A N 1
ATOM 683 C CA . THR A 1 105 ? 12.826 -14.278 -30.771 1.00 25.44 95 THR A CA 1
ATOM 684 C C . THR A 1 105 ? 11.760 -14.714 -29.782 1.00 24.80 95 THR A C 1
ATOM 685 O O . THR A 1 105 ? 12.019 -14.836 -28.582 1.00 27.15 95 THR A O 1
ATOM 689 N N . THR A 1 106 ? 10.560 -14.959 -30.288 1.00 22.87 96 THR A N 1
ATOM 690 C CA . THR A 1 106 ? 9.461 -15.408 -29.452 1.00 24.20 96 THR A CA 1
ATOM 691 C C . THR A 1 106 ? 8.882 -16.665 -30.077 1.00 27.00 96 THR A C 1
ATOM 692 O O . THR A 1 106 ? 8.506 -16.650 -31.256 1.00 24.75 96 THR A O 1
ATOM 696 N N . ILE A 1 107 ? 8.855 -17.769 -29.313 1.00 20.46 97 ILE A N 1
ATOM 697 C CA . ILE A 1 107 ? 8.186 -18.973 -29.800 1.00 21.74 97 ILE A CA 1
ATOM 698 C C . ILE A 1 107 ? 6.809 -19.049 -29.173 1.00 21.69 97 ILE A C 1
ATOM 699 O O . ILE A 1 107 ? 6.613 -18.675 -28.016 1.00 26.49 97 ILE A O 1
ATOM 704 N N . VAL A 1 108 ? 5.852 -19.567 -29.935 1.00 20.68 98 VAL A N 1
ATOM 705 C CA . VAL A 1 108 ? 4.482 -19.750 -29.471 1.00 25.48 98 VAL A CA 1
ATOM 706 C C . VAL A 1 108 ? 4.196 -21.246 -29.534 1.00 23.00 98 VAL A C 1
ATOM 707 O O . VAL A 1 108 ? 4.384 -21.873 -30.580 1.00 20.22 98 VAL A O 1
ATOM 711 N N A VAL A 1 109 ? 3.773 -21.808 -28.419 0.30 21.99 99 VAL A N 1
ATOM 712 N N B VAL A 1 109 ? 3.802 -21.832 -28.394 0.70 21.57 99 VAL A N 1
ATOM 713 C CA A VAL A 1 109 ? 3.487 -23.229 -28.344 0.30 25.56 99 VAL A CA 1
ATOM 714 C CA B VAL A 1 109 ? 3.559 -23.272 -28.275 0.70 25.61 99 VAL A CA 1
ATOM 715 C C A VAL A 1 109 ? 2.154 -23.385 -27.634 0.30 24.65 99 VAL A C 1
ATOM 716 C C B VAL A 1 109 ? 2.257 -23.509 -27.510 0.70 24.46 99 VAL A C 1
ATOM 717 O O A VAL A 1 109 ? 1.775 -22.561 -26.797 0.30 27.11 99 VAL A O 1
ATOM 718 O O B VAL A 1 109 ? 2.039 -22.915 -26.452 0.70 28.86 99 VAL A O 1
ATOM 725 N N . CYS A 1 110 ? 1.419 -24.424 -28.002 1.00 27.88 100 CYS A N 1
ATOM 726 C CA . CYS A 1 110 ? 0.171 -24.729 -27.308 1.00 26.50 100 CYS A CA 1
ATOM 727 C C . CYS A 1 110 ? 0.422 -25.570 -26.064 1.00 26.10 100 CYS A C 1
ATOM 728 O O . CYS A 1 110 ? 1.293 -26.446 -26.049 1.00 24.36 100 CYS A O 1
ATOM 731 N N . GLY A 1 111 ? -0.366 -25.318 -25.015 1.00 24.81 101 GLY A N 1
ATOM 732 C CA . GLY A 1 111 ? -0.155 -26.076 -23.788 1.00 23.43 101 GLY A CA 1
ATOM 733 C C . GLY A 1 111 ? -0.555 -27.536 -23.854 1.00 28.45 101 GLY A C 1
ATOM 734 O O . GLY A 1 111 ? -0.331 -28.254 -22.874 1.00 27.97 101 GLY A O 1
ATOM 735 N N . ASP A 1 112 ? -1.147 -27.984 -24.975 1.00 25.54 102 ASP A N 1
ATOM 736 C CA . ASP A 1 112 ? -1.647 -29.345 -25.153 1.00 27.79 102 ASP A CA 1
ATOM 737 C C . ASP A 1 112 ? -0.737 -30.166 -26.066 1.00 28.66 102 ASP A C 1
ATOM 738 O O . ASP A 1 112 ? -1.181 -31.143 -26.680 1.00 27.05 102 ASP A O 1
ATOM 743 N N A THR A 1 113 ? 0.534 -29.777 -26.175 0.32 27.85 103 THR A N 1
ATOM 744 N N B THR A 1 113 ? 0.541 -29.782 -26.148 0.68 27.85 103 THR A N 1
ATOM 745 C CA A THR A 1 113 ? 1.526 -30.481 -26.984 0.32 27.48 103 THR A CA 1
ATOM 746 C CA B THR A 1 113 ? 1.545 -30.449 -26.976 0.68 27.50 103 THR A CA 1
ATOM 747 C C A THR A 1 113 ? 2.632 -30.972 -26.060 0.32 28.39 103 THR A C 1
ATOM 748 C C B THR A 1 113 ? 2.650 -30.980 -26.066 0.68 28.46 103 THR A C 1
ATOM 749 O O A THR A 1 113 ? 3.774 -30.497 -26.123 0.32 26.85 103 THR A O 1
ATOM 750 O O B THR A 1 113 ? 3.810 -30.552 -26.148 0.68 26.85 103 THR A O 1
ATOM 757 N N . PRO A 1 114 ? 2.324 -31.940 -25.195 1.00 27.49 104 PRO A N 1
ATOM 758 C CA . PRO A 1 114 ? 3.245 -32.270 -24.102 1.00 24.15 104 PRO A CA 1
ATOM 759 C C . PRO A 1 114 ? 4.472 -33.054 -24.532 1.00 28.61 104 PRO A C 1
ATOM 760 O O . PRO A 1 114 ? 5.374 -33.233 -23.713 1.00 27.33 104 PRO A O 1
ATOM 764 N N . LEU A 1 115 ? 4.535 -33.540 -25.766 1.00 22.14 105 LEU A N 1
ATOM 765 C CA . LEU A 1 115 ? 5.679 -34.328 -26.191 1.00 26.13 105 LEU A CA 1
ATOM 766 C C . LEU A 1 115 ? 6.764 -33.468 -26.806 1.00 24.93 105 LEU A C 1
ATOM 767 O O . LEU A 1 115 ? 7.813 -34.001 -27.172 1.00 22.96 105 LEU A O 1
ATOM 772 N N . ILE A 1 116 ? 6.538 -32.150 -26.910 1.00 22.44 106 ILE A N 1
ATOM 773 C CA . ILE A 1 116 ? 7.511 -31.281 -27.561 1.00 25.39 106 ILE A CA 1
ATOM 774 C C . ILE A 1 116 ? 8.831 -31.349 -26.806 1.00 25.38 106 ILE A C 1
ATOM 775 O O . ILE A 1 116 ? 8.869 -31.311 -25.567 1.00 23.26 106 ILE A O 1
ATOM 780 N N . THR A 1 117 ? 9.929 -31.475 -27.546 1.00 27.82 107 THR A N 1
ATOM 781 C CA . THR A 1 117 ? 11.225 -31.654 -26.907 1.00 28.02 107 THR A CA 1
ATOM 782 C C . THR A 1 117 ? 11.993 -30.330 -26.863 1.00 29.22 107 THR A C 1
ATOM 783 O O . THR A 1 117 ? 11.882 -29.492 -27.762 1.00 28.55 107 THR A O 1
ATOM 787 N N . LYS A 1 118 ? 12.797 -30.160 -25.810 1.00 25.66 108 LYS A N 1
ATOM 788 C CA . LYS A 1 118 ? 13.619 -28.961 -25.712 1.00 27.41 108 LYS A CA 1
ATOM 789 C C . LYS A 1 118 ? 14.666 -28.899 -26.814 1.00 28.96 108 LYS A C 1
ATOM 790 O O . LYS A 1 118 ? 15.043 -27.799 -27.226 1.00 33.04 108 LYS A O 1
ATOM 796 N N A GLU A 1 119 ? 15.127 -30.047 -27.326 1.00 30.04 109 GLU A N 1
ATOM 797 C CA A GLU A 1 119 ? 16.099 -30.013 -28.415 1.00 30.08 109 GLU A CA 1
ATOM 798 C C A GLU A 1 119 ? 15.465 -29.518 -29.703 1.00 34.12 109 GLU A C 1
ATOM 799 O O A GLU A 1 119 ? 16.129 -28.869 -30.511 1.00 28.39 109 GLU A O 1
ATOM 805 N N . THR A 1 120 ? 14.199 -29.859 -29.945 1.00 29.70 110 THR A N 1
ATOM 806 C CA . THR A 1 120 ? 13.564 -29.367 -31.163 1.00 28.51 110 THR A CA 1
ATOM 807 C C . THR A 1 120 ? 13.317 -27.865 -31.076 1.00 24.76 110 THR A C 1
ATOM 808 O O . THR A 1 120 ? 13.444 -27.150 -32.074 1.00 25.73 110 THR A O 1
ATOM 812 N N . LEU A 1 121 ? 12.979 -27.365 -29.890 1.00 20.67 111 LEU A N 1
ATOM 813 C CA . LEU A 1 121 ? 12.775 -25.929 -29.736 1.00 20.29 111 LEU A CA 1
ATOM 814 C C . LEU A 1 121 ? 14.096 -25.172 -29.862 1.00 24.53 111 LEU A C 1
ATOM 815 O O . LEU A 1 121 ? 14.140 -24.105 -30.490 1.00 26.69 111 LEU A O 1
ATOM 820 N N . VAL A 1 122 ? 15.185 -25.724 -29.301 1.00 27.40 112 VAL A N 1
ATOM 821 C CA . VAL A 1 122 ? 16.508 -25.090 -29.420 1.00 29.04 112 VAL A CA 1
ATOM 822 C C . VAL A 1 122 ? 16.864 -24.888 -30.886 1.00 28.34 112 VAL A C 1
ATOM 823 O O . VAL A 1 122 ? 17.347 -23.821 -31.298 1.00 27.74 112 VAL A O 1
ATOM 827 N N . THR A 1 123 ? 16.619 -25.910 -31.697 1.00 24.89 113 THR A N 1
ATOM 828 C CA . THR A 1 123 ? 16.988 -25.860 -33.101 1.00 26.11 113 THR A CA 1
ATOM 829 C C . THR A 1 123 ? 16.021 -25.001 -33.903 1.00 27.94 113 THR A C 1
ATOM 830 O O . THR A 1 123 ? 16.451 -24.293 -34.820 1.00 26.02 113 THR A O 1
ATOM 834 N N . LEU A 1 124 ? 14.712 -25.082 -33.621 1.00 24.39 114 LEU A N 1
ATOM 835 C CA . LEU A 1 124 ? 13.777 -24.119 -34.230 1.00 23.46 114 LEU A CA 1
ATOM 836 C C . LEU A 1 124 ? 14.280 -22.685 -34.030 1.00 22.51 114 LEU A C 1
ATOM 837 O O . LEU A 1 124 ? 14.401 -21.910 -34.986 1.00 23.05 114 LEU A O 1
ATOM 842 N N . ILE A 1 125 ? 14.639 -22.335 -32.794 1.00 20.61 115 ILE A N 1
ATOM 843 C CA . ILE A 1 125 ? 15.090 -20.975 -32.503 1.00 24.47 115 ILE A CA 1
ATOM 844 C C . ILE A 1 125 ? 16.402 -20.660 -33.225 1.00 26.49 115 ILE A C 1
ATOM 845 O O . ILE A 1 125 ? 16.560 -19.582 -33.809 1.00 28.71 115 ILE A O 1
ATOM 850 N N . ALA A 1 126 ? 17.365 -21.585 -33.194 1.00 25.07 116 ALA A N 1
ATOM 851 C CA . ALA A 1 126 ? 18.658 -21.330 -33.840 1.00 25.92 116 ALA A CA 1
ATOM 852 C C . ALA A 1 126 ? 18.502 -21.200 -35.349 1.00 26.09 116 ALA A C 1
ATOM 853 O O . ALA A 1 126 ? 19.171 -20.377 -35.989 1.00 26.26 116 ALA A O 1
ATOM 855 N N . HIS A 1 127 ? 17.631 -22.018 -35.935 1.00 27.33 117 HIS A N 1
ATOM 856 C CA . HIS A 1 127 ? 17.393 -21.952 -37.371 1.00 29.54 117 HIS A CA 1
ATOM 857 C C . HIS A 1 127 ? 16.763 -20.620 -37.752 1.00 33.02 117 HIS A C 1
ATOM 858 O O . HIS A 1 127 ? 17.076 -20.045 -38.802 1.00 30.92 117 HIS A O 1
ATOM 865 N N . HIS A 1 128 ? 15.860 -20.134 -36.901 1.00 23.45 118 HIS A N 1
ATOM 866 C CA . HIS A 1 128 ? 15.186 -18.861 -37.117 1.00 24.48 118 HIS A CA 1
ATOM 867 C C . HIS A 1 128 ? 16.184 -17.715 -37.064 1.00 28.69 118 HIS A C 1
ATOM 868 O O . HIS A 1 128 ? 16.231 -16.866 -37.964 1.00 27.35 118 HIS A O 1
ATOM 875 N N . GLU A 1 129 ? 17.008 -17.699 -36.018 1.00 25.16 119 GLU A N 1
ATOM 876 C CA . GLU A 1 129 ? 17.928 -16.590 -35.799 1.00 28.95 119 GLU A CA 1
ATOM 877 C C . GLU A 1 129 ? 19.023 -16.566 -36.860 1.00 28.40 119 GLU A C 1
ATOM 878 O O . GLU A 1 129 ? 19.407 -15.495 -37.336 1.00 32.23 119 GLU A O 1
ATOM 884 N N . ASP A 1 130 ? 19.507 -17.737 -37.272 1.00 27.32 120 ASP A N 1
ATOM 885 C CA . ASP A 1 130 ? 20.611 -17.802 -38.228 1.00 31.17 120 ASP A CA 1
ATOM 886 C C . ASP A 1 130 ? 20.161 -17.446 -39.631 1.00 38.40 120 ASP A C 1
ATOM 887 O O . ASP A 1 130 ? 20.989 -17.032 -40.448 1.00 34.17 120 ASP A O 1
ATOM 892 N N . ALA A 1 131 ? 18.880 -17.613 -39.936 1.00 26.57 121 ALA A N 1
ATOM 893 C CA . ALA A 1 131 ? 18.348 -17.159 -41.215 1.00 35.24 121 ALA A CA 1
ATOM 894 C C . ALA A 1 131 ? 17.930 -15.693 -41.176 1.00 31.10 121 ALA A C 1
ATOM 895 O O . ALA A 1 131 ? 17.542 -15.148 -42.212 1.00 35.36 121 ALA A O 1
ATOM 897 N N . ASN A 1 132 ? 18.029 -15.056 -40.008 1.00 26.01 122 ASN A N 1
ATOM 898 C CA . ASN A 1 132 ? 17.408 -13.763 -39.706 1.00 31.68 122 ASN A CA 1
ATOM 899 C C . ASN A 1 132 ? 16.002 -13.666 -40.292 1.00 39.99 122 ASN A C 1
ATOM 900 O O . ASN A 1 132 ? 15.641 -12.702 -40.968 1.00 30.41 122 ASN A O 1
ATOM 905 N N . ALA A 1 133 ? 15.186 -14.678 -39.991 1.00 28.87 123 ALA A N 1
ATOM 906 C CA . ALA A 1 133 ? 13.826 -14.735 -40.504 1.00 23.33 123 ALA A CA 1
ATOM 907 C C . ALA A 1 133 ? 12.893 -13.820 -39.713 1.00 23.14 123 ALA A C 1
ATOM 908 O O . ALA A 1 133 ? 13.147 -13.459 -38.561 1.00 26.15 123 ALA A O 1
ATOM 910 N N . GLN A 1 134 ? 11.787 -13.458 -40.349 1.00 26.73 124 GLN A N 1
ATOM 911 C CA . GLN A 1 134 ? 10.696 -12.807 -39.629 1.00 26.41 124 GLN A CA 1
ATOM 912 C C . GLN A 1 134 ? 9.887 -13.804 -38.818 1.00 25.68 124 GLN A C 1
ATOM 913 O O . GLN A 1 134 ? 9.399 -13.474 -37.732 1.00 23.48 124 GLN A O 1
ATOM 919 N N . ALA A 1 135 ? 9.719 -15.015 -39.350 1.00 24.26 125 ALA A N 1
ATOM 920 C CA . ALA A 1 135 ? 8.969 -16.098 -38.727 1.00 24.76 125 ALA A CA 1
ATOM 921 C C . ALA A 1 135 ? 9.513 -17.415 -39.260 1.00 23.58 125 ALA A C 1
ATOM 922 O O . ALA A 1 135 ? 10.027 -17.481 -40.375 1.00 26.28 125 ALA A O 1
ATOM 924 N N . THR A 1 136 ? 9.396 -18.460 -38.458 1.00 23.56 126 THR A N 1
ATOM 925 C CA . THR A 1 136 ? 9.812 -19.805 -38.857 1.00 20.15 126 THR A CA 1
ATOM 926 C C . THR A 1 136 ? 8.721 -20.749 -38.378 1.00 23.23 126 THR A C 1
ATOM 927 O O . THR A 1 136 ? 8.282 -20.646 -37.230 1.00 26.91 126 THR A O 1
ATOM 931 N N . VAL A 1 137 ? 8.226 -21.607 -39.266 1.00 22.11 127 VAL A N 1
ATOM 932 C CA . VAL A 1 137 ? 7.233 -22.613 -38.902 1.00 21.69 127 VAL A CA 1
ATOM 933 C C . VAL A 1 137 ? 7.960 -23.932 -38.672 1.00 26.58 127 VAL A C 1
ATOM 934 O O . VAL A 1 137 ? 8.845 -24.306 -39.453 1.00 23.98 127 VAL A O 1
ATOM 938 N N . LEU A 1 138 ? 7.626 -24.605 -37.567 1.00 22.64 128 LEU A N 1
ATOM 939 C CA . LEU A 1 138 ? 8.044 -25.980 -37.318 1.00 26.86 128 LEU A CA 1
ATOM 940 C C . LEU A 1 138 ? 7.113 -26.938 -38.062 1.00 27.15 128 LEU A C 1
ATOM 941 O O . LEU A 1 138 ? 5.897 -26.935 -37.835 1.00 23.77 128 LEU A O 1
ATOM 946 N N . SER A 1 139 ? 7.678 -27.758 -38.943 1.00 21.32 129 SER A N 1
ATOM 947 C CA . SER A 1 139 ? 6.895 -28.663 -39.755 1.00 23.78 129 SER A CA 1
ATOM 948 C C . SER A 1 139 ? 7.291 -30.101 -39.425 1.00 30.48 129 SER A C 1
ATOM 949 O O . SER A 1 139 ? 8.257 -30.363 -38.696 1.00 25.84 129 SER A O 1
ATOM 952 N N . ALA A 1 140 ? 6.543 -31.029 -40.008 1.00 22.09 130 ALA A N 1
ATOM 953 C CA . ALA A 1 140 ? 6.826 -32.449 -39.864 1.00 28.95 130 ALA A CA 1
ATOM 954 C C . ALA A 1 140 ? 6.193 -33.170 -41.041 1.00 28.59 130 ALA A C 1
ATOM 955 O O . ALA A 1 140 ? 5.240 -32.676 -41.641 1.00 26.90 130 ALA A O 1
ATOM 957 N N . SER A 1 141 ? 6.730 -34.344 -41.361 1.00 31.85 131 SER A N 1
ATOM 958 C CA . SER A 1 141 ? 6.189 -35.195 -42.411 1.00 33.16 131 SER A CA 1
ATOM 959 C C . SER A 1 141 ? 5.306 -36.251 -41.775 1.00 30.96 131 SER A C 1
ATOM 960 O O . SER A 1 141 ? 5.738 -36.950 -40.860 1.00 34.10 131 SER A O 1
ATOM 963 N N . ILE A 1 142 ? 4.087 -36.383 -42.270 1.00 27.96 132 ILE A N 1
ATOM 964 C CA . ILE A 1 142 ? 3.119 -37.293 -41.675 1.00 28.93 132 ILE A CA 1
ATOM 965 C C . ILE A 1 142 ? 2.568 -38.205 -42.765 1.00 33.68 132 ILE A C 1
ATOM 966 O O . ILE A 1 142 ? 2.394 -37.789 -43.915 1.00 29.72 132 ILE A O 1
ATOM 971 N N . GLN A 1 143 ? 2.283 -39.465 -42.399 1.00 28.05 133 GLN A N 1
ATOM 972 C CA . GLN A 1 143 ? 1.765 -40.423 -43.384 1.00 33.39 133 GLN A CA 1
ATOM 973 C C . GLN A 1 143 ? 0.399 -40.001 -43.938 1.00 31.14 133 GLN A C 1
ATOM 974 O O . GLN A 1 143 ? 0.146 -40.114 -45.144 1.00 38.13 133 GLN A O 1
ATOM 976 N N . GLN A 1 144 ? -0.498 -39.526 -43.079 1.00 36.02 134 GLN A N 1
ATOM 977 C CA . GLN A 1 144 ? -1.809 -39.045 -43.513 1.00 32.03 134 GLN A CA 1
ATOM 978 C C . GLN A 1 144 ? -1.935 -37.563 -43.186 1.00 31.23 134 GLN A C 1
ATOM 979 O O . GLN A 1 144 ? -2.223 -37.205 -42.028 1.00 29.15 134 GLN A O 1
ATOM 985 N N . PRO A 1 145 ? -1.726 -36.671 -44.146 1.00 28.65 135 PRO A N 1
ATOM 986 C CA . PRO A 1 145 ? -1.794 -35.229 -43.863 1.00 28.91 135 PRO A CA 1
ATOM 987 C C . PRO A 1 145 ? -3.173 -34.608 -44.056 1.00 29.29 135 PRO A C 1
ATOM 988 O O . PRO A 1 145 ? -3.288 -33.387 -43.947 1.00 29.18 135 PRO A O 1
ATOM 992 N N A TYR A 1 146 ? -4.217 -35.401 -44.308 0.95 26.57 136 TYR A N 1
ATOM 993 C CA A TYR A 1 146 ? -5.541 -34.832 -44.520 0.95 27.54 136 TYR A CA 1
ATOM 994 C C A TYR A 1 146 ? -5.909 -33.877 -43.398 0.95 27.31 136 TYR A C 1
ATOM 995 O O A TYR A 1 146 ? -5.813 -34.223 -42.218 0.95 28.50 136 TYR A O 1
ATOM 1004 N N . GLY A 1 147 ? -6.363 -32.681 -43.778 1.00 30.33 137 GLY A N 1
ATOM 1005 C CA . GLY A 1 147 ? -6.856 -31.706 -42.827 1.00 31.40 137 GLY A CA 1
ATOM 1006 C C . GLY A 1 147 ? -5.820 -30.760 -42.263 1.00 32.03 137 GLY A C 1
ATOM 1007 O O . GLY A 1 147 ? -6.198 -29.730 -41.689 1.00 33.04 137 GLY A O 1
ATOM 1008 N N . TYR A 1 148 ? -4.529 -31.056 -42.407 1.00 25.42 138 TYR A N 1
ATOM 1009 C CA . TYR A 1 148 ? -3.508 -30.146 -41.912 1.00 27.28 138 TYR A CA 1
ATOM 1010 C C . TYR A 1 148 ? -3.120 -29.142 -42.987 1.00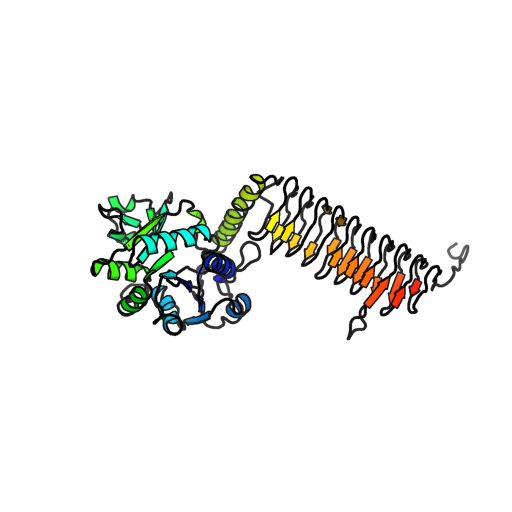 29.14 138 TYR A C 1
ATOM 1011 O O . TYR A 1 148 ? -3.274 -29.387 -44.187 1.00 26.41 138 TYR A O 1
ATOM 1020 N N . GLY A 1 149 ? -2.578 -28.013 -42.539 1.00 29.14 139 GLY A N 1
ATOM 1021 C CA . GLY A 1 149 ? -2.009 -27.061 -43.474 1.00 2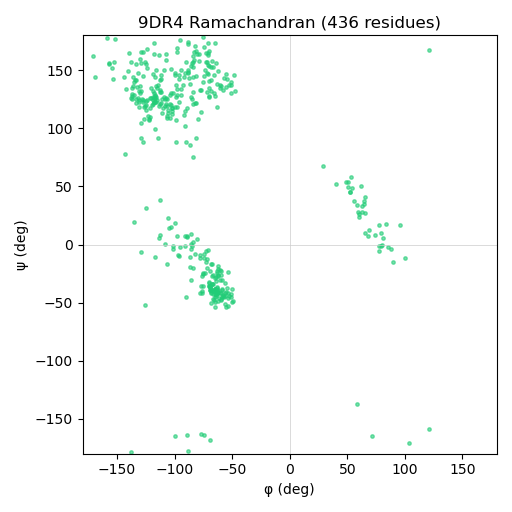7.02 139 GLY A CA 1
ATOM 1022 C C . GLY A 1 149 ? -0.734 -27.619 -44.074 1.00 25.82 139 GLY A C 1
ATOM 1023 O O . GLY A 1 149 ? 0.164 -28.055 -43.349 1.00 27.85 139 GLY A O 1
ATOM 1024 N N . ARG A 1 150 ? -0.653 -27.618 -45.409 1.00 26.36 140 ARG A N 1
ATOM 1025 C CA . ARG A 1 150 ? 0.495 -28.159 -46.131 1.00 23.18 140 ARG A CA 1
ATOM 1026 C C . ARG A 1 150 ? 1.575 -27.101 -46.282 1.00 24.80 140 ARG A C 1
ATOM 1027 O O . ARG A 1 150 ? 1.281 -25.949 -46.605 1.00 27.86 140 ARG A O 1
ATOM 1035 N N . ILE A 1 151 ? 2.825 -27.509 -46.088 1.00 21.93 141 ILE A N 1
ATOM 1036 C CA . ILE A 1 151 ? 3.964 -26.627 -46.326 1.00 25.24 141 ILE A CA 1
ATOM 1037 C C . ILE A 1 151 ? 4.199 -26.554 -47.835 1.00 25.91 141 ILE A C 1
ATOM 1038 O O . ILE A 1 151 ? 4.553 -27.550 -48.462 1.00 27.74 141 ILE A O 1
ATOM 1043 N N . VAL A 1 152 ? 3.999 -25.374 -48.427 1.00 26.68 142 VAL A N 1
ATOM 1044 C CA . VAL A 1 152 ? 4.320 -25.126 -49.832 1.00 25.63 142 VAL A CA 1
ATOM 1045 C C . VAL A 1 152 ? 5.566 -24.258 -49.861 1.00 30.72 142 VAL A C 1
ATOM 1046 O O . VAL A 1 152 ? 5.523 -23.075 -49.493 1.00 27.66 142 VAL A O 1
ATOM 1050 N N . ARG A 1 153 ? 6.670 -24.832 -50.307 1.00 26.58 143 ARG A N 1
ATOM 1051 C CA . ARG A 1 153 ? 7.936 -24.117 -50.330 1.00 34.10 143 ARG A CA 1
ATOM 1052 C C . ARG A 1 153 ? 8.150 -23.475 -51.692 1.00 32.20 143 ARG A C 1
ATOM 1053 O O . ARG A 1 153 ? 7.666 -23.978 -52.706 1.00 33.97 143 ARG A O 1
ATOM 1061 N N . ASN A 1 154 ? 8.873 -22.348 -51.712 1.00 27.67 144 ASN A N 1
ATOM 1062 C CA . ASN A 1 154 ? 9.207 -21.750 -52.992 1.00 34.13 144 ASN A CA 1
ATOM 1063 C C . ASN A 1 154 ? 10.514 -22.359 -53.495 1.00 31.13 144 ASN A C 1
ATOM 1064 O O . ASN A 1 154 ? 11.100 -23.227 -52.852 1.00 33.29 144 ASN A O 1
ATOM 1069 N N . ALA A 1 155 ? 10.995 -21.881 -54.649 1.00 36.90 145 ALA A N 1
ATOM 1070 C CA . ALA A 1 155 ? 12.182 -22.470 -55.270 1.00 30.30 145 ALA A CA 1
ATOM 1071 C C . ALA A 1 155 ? 13.431 -22.317 -54.411 1.00 35.57 145 ALA A C 1
ATOM 1072 O O . ALA A 1 155 ? 14.374 -23.096 -54.565 1.00 38.33 145 ALA A O 1
ATOM 1074 N N . SER A 1 156 ? 13.467 -21.340 -53.509 1.00 37.15 146 SER A N 1
ATOM 1075 C CA . SER A 1 156 ? 14.623 -21.199 -52.631 1.00 38.29 146 SER A CA 1
ATOM 1076 C C . SER A 1 156 ? 14.539 -22.078 -51.382 1.00 34.29 146 SER A C 1
ATOM 1077 O O . SER A 1 156 ? 15.472 -22.059 -50.571 1.00 34.08 146 SER A O 1
ATOM 1080 N N . GLY A 1 157 ? 13.453 -22.838 -51.201 1.00 32.71 147 GLY A N 1
ATOM 1081 C CA . GLY A 1 157 ? 13.297 -23.702 -50.041 1.00 30.12 147 GLY A CA 1
ATOM 1082 C C . GLY A 1 157 ? 12.668 -23.062 -48.810 1.00 33.67 147 GLY A C 1
ATOM 1083 O O . GLY A 1 157 ? 12.476 -23.757 -47.800 1.00 40.22 147 GLY A O 1
ATOM 1084 N N . ARG A 1 158 ? 12.373 -21.768 -48.846 1.00 32.64 148 ARG A N 1
ATOM 1085 C CA . ARG A 1 158 ? 11.653 -21.082 -47.780 1.00 34.32 148 ARG A CA 1
ATOM 1086 C C . ARG A 1 158 ? 10.147 -21.172 -48.028 1.00 33.25 148 ARG A C 1
ATOM 1087 O O . ARG A 1 158 ? 9.695 -21.638 -49.072 1.00 33.58 148 ARG A O 1
ATOM 1095 N N . LEU A 1 159 ? 9.363 -20.712 -47.054 1.00 27.29 149 LEU A N 1
ATOM 1096 C CA . LEU A 1 159 ? 7.917 -20.868 -47.128 1.00 24.07 149 LEU A CA 1
ATOM 1097 C C . LEU A 1 159 ? 7.331 -19.979 -48.223 1.00 30.22 149 LEU A C 1
ATOM 1098 O O . LEU A 1 159 ? 7.579 -18.769 -48.261 1.00 31.20 149 LEU A O 1
ATOM 1103 N N . GLU A 1 160 ? 6.551 -20.580 -49.118 1.00 29.34 150 GLU A N 1
ATOM 1104 C CA . GLU A 1 160 ? 5.702 -19.807 -50.014 1.00 35.81 150 GLU A CA 1
ATOM 1105 C C . GLU A 1 160 ? 4.329 -19.574 -49.391 1.00 35.64 150 GLU A C 1
ATOM 1106 O O . GLU A 1 160 ? 3.807 -18.452 -49.428 1.00 33.06 150 GLU A O 1
ATOM 1112 N N . ARG A 1 161 ? 3.735 -20.620 -48.813 1.00 28.73 151 ARG A N 1
ATOM 1113 C CA . ARG A 1 161 ? 2.522 -20.468 -48.014 1.00 30.23 151 ARG A CA 1
ATOM 1114 C C . ARG A 1 161 ? 2.223 -21.779 -47.305 1.00 29.70 151 ARG A C 1
ATOM 1115 O O . ARG A 1 161 ? 2.718 -22.837 -47.692 1.00 27.19 151 ARG A O 1
ATOM 1123 N N . ILE A 1 162 ? 1.385 -21.690 -46.275 1.00 25.41 152 ILE A N 1
ATOM 1124 C CA . ILE A 1 162 ? 0.740 -22.847 -45.659 1.00 27.65 152 ILE A CA 1
ATOM 1125 C C . ILE A 1 162 ? -0.661 -22.895 -46.241 1.00 29.63 152 ILE A C 1
ATOM 1126 O O . ILE A 1 162 ? -1.430 -21.940 -46.092 1.00 26.45 152 ILE A O 1
ATOM 1131 N N . VAL A 1 163 ? -1.002 -23.967 -46.941 1.00 26.57 153 VAL A N 1
ATOM 1132 C CA . VAL A 1 163 ? -2.283 -24.010 -47.637 1.00 29.09 153 VAL A CA 1
ATOM 1133 C C . VAL A 1 163 ? -3.193 -24.987 -46.908 1.00 32.19 153 VAL A C 1
ATOM 1134 O O . VAL A 1 163 ? -2.826 -26.151 -46.681 1.00 26.29 153 VAL A O 1
ATOM 1138 N N . GLU A 1 164 ? -4.374 -24.504 -46.526 1.00 29.25 154 GLU A N 1
ATOM 1139 C CA . GLU A 1 164 ? -5.344 -25.348 -45.841 1.00 30.71 154 GLU A CA 1
ATOM 1140 C C . GLU A 1 164 ? -5.938 -26.365 -46.803 1.00 33.13 154 GLU A C 1
ATOM 1141 O O . GLU A 1 164 ? -5.987 -26.142 -48.016 1.00 31.51 154 GLU A O 1
ATOM 1147 N N . GLU A 1 165 ? -6.408 -27.491 -46.248 1.00 34.45 155 GLU A N 1
ATOM 1148 C CA . GLU A 1 165 ? -7.023 -28.527 -47.081 1.00 34.37 155 GLU A CA 1
ATOM 1149 C C . GLU A 1 165 ? -8.077 -27.941 -48.017 1.00 34.07 155 GLU A C 1
ATOM 1150 O O . GLU A 1 165 ? -8.078 -28.217 -49.225 1.00 35.64 155 GLU A O 1
ATOM 1156 N N . LYS A 1 166 ? -8.985 -27.122 -47.474 1.00 34.85 156 LYS A N 1
ATOM 1157 C CA . LYS A 1 166 ? -10.098 -26.606 -48.275 1.00 37.18 156 LYS A CA 1
ATOM 1158 C C . LYS A 1 166 ? -9.624 -25.801 -49.480 1.00 35.71 156 LYS A C 1
ATOM 1159 O O . LYS A 1 166 ? -10.339 -25.714 -50.481 1.00 39.31 156 LYS A O 1
ATOM 1161 N N . ASP A 1 167 ? -8.429 -25.216 -49.412 1.00 29.58 157 ASP A N 1
ATOM 1162 C CA . ASP A 1 167 ? -7.916 -24.347 -50.471 1.00 32.21 157 ASP A CA 1
ATOM 1163 C C . ASP A 1 167 ? -6.912 -25.026 -51.392 1.00 32.48 157 ASP A C 1
ATOM 1164 O O . ASP A 1 167 ? -6.469 -24.406 -52.360 1.00 35.35 157 ASP A O 1
ATOM 1169 N N . ALA A 1 168 ? -6.538 -26.271 -51.125 1.00 36.63 158 ALA A N 1
ATOM 1170 C CA . ALA A 1 168 ? -5.411 -26.865 -51.826 1.00 31.04 158 ALA A CA 1
ATOM 1171 C C . ALA A 1 168 ? -5.830 -27.443 -53.181 1.00 27.97 158 ALA A C 1
ATOM 1172 O O . ALA A 1 168 ? -6.929 -27.976 -53.339 1.00 32.70 158 ALA A O 1
ATOM 1174 N N . THR A 1 169 ? -4.937 -27.328 -54.165 1.00 28.05 159 THR A N 1
ATOM 1175 C CA . THR A 1 169 ? -5.100 -28.101 -55.395 1.00 29.39 159 THR A CA 1
ATOM 1176 C C . THR A 1 169 ? -4.826 -29.579 -55.108 1.00 33.84 159 THR A C 1
ATOM 1177 O O . THR A 1 169 ? -4.207 -29.932 -54.100 1.00 25.97 159 THR A O 1
ATOM 1181 N N . GLN A 1 170 ? -5.270 -30.454 -56.019 1.00 30.10 160 GLN A N 1
ATOM 1182 C CA . GLN A 1 170 ? -5.003 -31.881 -55.830 1.00 30.61 160 GLN A CA 1
ATOM 1183 C C . GLN A 1 170 ? -3.506 -32.157 -55.663 1.00 32.80 160 GLN A C 1
ATOM 1184 O O . GLN A 1 170 ? -3.107 -32.952 -54.798 1.00 33.66 160 GLN A O 1
ATOM 1190 N N . ALA A 1 171 ? -2.656 -31.483 -56.450 1.00 28.30 161 ALA A N 1
ATOM 1191 C CA . ALA A 1 171 ? -1.211 -31.657 -56.296 1.00 29.95 161 ALA A CA 1
ATOM 1192 C C . ALA A 1 171 ? -0.738 -31.252 -54.902 1.00 33.65 161 ALA A C 1
ATOM 1193 O O . ALA A 1 171 ? 0.115 -31.922 -54.309 1.00 38.03 161 ALA A O 1
ATOM 1195 N N . GLU A 1 172 ? -1.260 -30.142 -54.370 1.00 29.11 162 GLU A N 1
ATOM 1196 C CA . GLU A 1 172 ? -0.871 -29.714 -53.028 1.00 29.90 162 GLU A CA 1
ATOM 1197 C C . GLU A 1 172 ? -1.370 -30.682 -51.955 1.00 25.19 162 GLU A C 1
ATOM 1198 O O . GLU A 1 172 ? -0.704 -30.875 -50.933 1.00 29.86 162 GLU A O 1
ATOM 1204 N N . LYS A 1 173 ? -2.541 -31.290 -52.153 1.00 25.25 163 LYS A N 1
ATOM 1205 C CA . LYS A 1 173 ? -3.039 -32.242 -51.169 1.00 28.83 163 LYS A CA 1
ATOM 1206 C C . LYS A 1 173 ? -2.107 -33.443 -51.014 1.00 30.11 163 LYS A C 1
ATOM 1207 O O . LYS A 1 173 ? -2.066 -34.054 -49.941 1.00 26.32 163 LYS A O 1
ATOM 1213 N N . ASP A 1 174 ? -1.336 -33.779 -52.057 1.00 27.14 164 ASP A N 1
ATOM 1214 C CA . ASP A 1 174 ? -0.355 -34.861 -51.986 1.00 29.10 164 ASP A CA 1
ATOM 1215 C C . ASP A 1 174 ? 0.867 -34.524 -51.137 1.00 30.96 164 ASP A C 1
ATOM 1216 O O . ASP A 1 174 ? 1.643 -35.435 -50.835 1.00 29.66 164 ASP A O 1
ATOM 1221 N N . ILE A 1 175 ? 1.066 -33.256 -50.764 1.00 24.47 165 ILE A N 1
ATOM 1222 C CA . ILE A 1 175 ? 2.171 -32.883 -49.879 1.00 27.21 165 ILE A CA 1
ATOM 1223 C C . ILE A 1 175 ? 1.958 -33.502 -48.503 1.00 25.43 165 ILE A C 1
ATOM 1224 O O . ILE A 1 175 ? 0.884 -33.349 -47.908 1.00 26.51 165 ILE A O 1
ATOM 1229 N N . ASN A 1 176 ? 2.997 -34.175 -47.977 1.00 26.70 166 ASN A N 1
ATOM 1230 C CA . ASN A 1 176 ? 2.977 -34.781 -46.642 1.00 27.46 166 ASN A CA 1
ATOM 1231 C C . ASN A 1 176 ? 3.605 -33.903 -45.571 1.00 31.57 166 ASN A C 1
ATOM 1232 O O . ASN A 1 176 ? 3.561 -34.273 -44.392 1.00 27.53 166 ASN A O 1
ATOM 1237 N N . GLU A 1 177 ? 4.274 -32.819 -45.956 1.00 25.39 167 GLU A N 1
ATOM 1238 C CA . GLU A 1 177 ? 4.889 -31.914 -44.984 1.00 29.31 167 GLU A CA 1
ATOM 1239 C C . GLU A 1 177 ? 3.840 -30.924 -44.491 1.00 28.60 167 GLU A C 1
ATOM 1240 O O . GLU A 1 177 ? 3.251 -30.190 -45.294 1.00 23.64 167 GLU A O 1
ATOM 1246 N N . ILE A 1 178 ? 3.595 -30.910 -43.176 1.00 24.36 168 ILE A N 1
ATOM 1247 C CA . ILE A 1 178 ? 2.491 -30.162 -42.597 1.00 23.94 168 ILE A CA 1
ATOM 1248 C C . ILE A 1 178 ? 3.027 -29.197 -41.546 1.00 27.25 168 ILE A C 1
ATOM 1249 O O . ILE A 1 178 ? 4.063 -29.440 -40.919 1.00 25.47 168 ILE A O 1
ATOM 1254 N N . SER A 1 179 ? 2.299 -28.101 -41.358 1.00 22.07 169 SER A N 1
ATOM 1255 C CA . SER A 1 179 ? 2.576 -27.182 -40.263 1.00 23.75 169 SER A CA 1
ATOM 1256 C C . SER A 1 179 ? 2.175 -27.795 -38.929 1.00 23.50 169 SER A C 1
ATOM 1257 O O . SER A 1 179 ? 1.066 -28.307 -38.776 1.00 23.55 169 SER A O 1
ATOM 1260 N N . SER A 1 180 ? 3.074 -27.728 -37.949 1.00 24.10 170 SER A N 1
ATOM 1261 C CA . SER A 1 180 ? 2.773 -28.166 -36.592 1.00 24.47 170 SER A CA 1
ATOM 1262 C C . SER A 1 180 ? 1.949 -27.160 -35.795 1.00 30.04 170 SER A C 1
ATOM 1263 O O . SER A 1 180 ? 1.478 -27.500 -34.707 1.00 27.30 170 SER A O 1
ATOM 1266 N N . GLY A 1 181 ? 1.786 -25.927 -36.272 1.00 29.15 171 GLY A N 1
ATOM 1267 C CA . GLY A 1 181 ? 1.154 -24.916 -35.453 1.00 27.34 171 GLY A CA 1
ATOM 1268 C C . GLY A 1 181 ? 2.073 -24.287 -34.426 1.00 28.66 171 GLY A C 1
ATOM 1269 O O . GLY A 1 181 ? 1.624 -23.417 -33.663 1.00 27.01 171 GLY A O 1
ATOM 1270 N N . ILE A 1 182 ? 3.339 -24.709 -34.367 1.00 23.55 172 ILE A N 1
ATOM 1271 C CA . ILE A 1 182 ? 4.351 -24.096 -33.508 1.00 27.23 172 ILE A CA 1
ATOM 1272 C C . ILE A 1 182 ? 5.215 -23.184 -34.365 1.00 22.83 172 ILE A C 1
ATOM 1273 O O . ILE A 1 182 ? 5.700 -23.610 -35.416 1.00 26.10 172 ILE A O 1
ATOM 1278 N N . PHE A 1 183 ? 5.416 -21.935 -33.927 1.00 20.34 173 PHE A N 1
ATOM 1279 C CA . PHE A 1 183 ? 6.168 -20.960 -34.718 1.00 26.19 173 PHE A CA 1
ATOM 1280 C C . PHE A 1 183 ? 7.189 -20.221 -33.863 1.00 25.04 173 PHE A C 1
ATOM 1281 O O . PHE A 1 183 ? 7.044 -20.107 -32.641 1.00 22.94 173 PHE A O 1
ATOM 1289 N N . ALA A 1 184 ? 8.232 -19.723 -34.521 1.00 21.17 174 ALA A N 1
ATOM 1290 C CA . ALA A 1 184 ? 9.138 -18.746 -33.932 1.00 19.62 174 ALA A CA 1
ATOM 1291 C C . ALA A 1 184 ? 8.949 -17.431 -34.672 1.00 20.72 174 ALA A C 1
ATOM 1292 O O . ALA A 1 184 ? 8.705 -17.428 -35.883 1.00 21.75 174 ALA A O 1
ATOM 1294 N N . PHE A 1 185 ? 9.008 -16.317 -33.945 1.00 22.29 175 PHE A N 1
ATOM 1295 C CA . PHE A 1 185 ? 8.777 -15.006 -34.546 1.00 21.85 175 PHE A CA 1
ATOM 1296 C C . PHE A 1 185 ? 9.860 -14.024 -34.134 1.00 22.19 175 PHE A C 1
ATOM 1297 O O . PHE A 1 185 ? 10.372 -14.085 -33.018 1.00 23.14 175 PHE A O 1
ATOM 1305 N N . ASN A 1 186 ? 10.179 -13.091 -35.040 1.00 24.33 176 ASN A N 1
ATOM 1306 C CA . ASN A 1 186 ? 10.734 -11.807 -34.618 1.00 24.13 176 ASN A CA 1
ATOM 1307 C C . ASN A 1 186 ? 9.674 -11.101 -33.784 1.00 25.47 176 ASN A C 1
ATOM 1308 O O . ASN A 1 186 ? 8.574 -10.832 -34.273 1.00 24.02 176 ASN A O 1
ATOM 1313 N N . ASN A 1 187 ? 9.985 -10.836 -32.511 1.00 23.10 177 ASN A N 1
ATOM 1314 C CA . ASN A 1 187 ? 8.940 -10.413 -31.580 1.00 24.35 177 ASN A CA 1
ATOM 1315 C C . ASN A 1 187 ? 8.316 -9.085 -31.985 1.00 27.04 177 ASN A C 1
ATOM 1316 O O . ASN A 1 187 ? 7.094 -8.908 -31.893 1.00 25.19 177 ASN A O 1
ATOM 1321 N N . LYS A 1 188 ? 9.121 -8.143 -32.464 1.00 25.35 178 LYS A N 1
ATOM 1322 C CA . LYS A 1 188 ? 8.524 -6.877 -32.875 1.00 25.05 178 LYS A CA 1
ATOM 1323 C C . LYS A 1 188 ? 7.587 -7.073 -34.061 1.00 27.46 178 LYS A C 1
ATOM 1324 O O . LYS A 1 188 ? 6.497 -6.488 -34.103 1.00 26.56 178 LYS A O 1
ATOM 1330 N N . THR A 1 189 ? 7.993 -7.879 -35.046 1.00 23.60 179 THR A N 1
ATOM 1331 C CA . THR A 1 189 ? 7.092 -8.146 -36.169 1.00 29.58 179 THR A CA 1
ATOM 1332 C C . THR A 1 189 ? 5.811 -8.850 -35.722 1.00 27.20 179 THR A C 1
ATOM 1333 O O . THR A 1 189 ? 4.711 -8.545 -36.217 1.00 27.46 179 THR A O 1
ATOM 1337 N N . LEU A 1 190 ? 5.929 -9.813 -34.804 1.00 24.63 180 LEU A N 1
ATOM 1338 C CA . LEU A 1 190 ? 4.741 -10.542 -34.361 1.00 25.96 180 LEU A CA 1
ATOM 1339 C C . LEU A 1 190 ? 3.671 -9.573 -33.887 1.00 25.07 180 LEU A C 1
ATOM 1340 O O . LEU A 1 190 ? 2.530 -9.584 -34.377 1.00 23.26 180 LEU A O 1
ATOM 1345 N N . PHE A 1 191 ? 4.038 -8.678 -32.976 1.00 26.42 181 PHE A N 1
ATOM 1346 C CA . PHE A 1 191 ? 3.015 -7.828 -32.384 1.00 29.87 181 PHE A CA 1
ATOM 1347 C C . PHE A 1 191 ? 2.563 -6.731 -33.341 1.00 32.79 181 PHE A C 1
ATOM 1348 O O . PHE A 1 191 ? 1.419 -6.266 -33.250 1.00 30.96 181 PHE A O 1
ATOM 1356 N N . GLU A 1 192 ? 3.409 -6.340 -34.294 1.00 30.74 182 GLU A N 1
ATOM 1357 C CA . GLU A 1 192 ? 2.941 -5.400 -35.317 1.00 33.82 182 GLU A CA 1
ATOM 1358 C C . GLU A 1 192 ? 1.901 -6.048 -36.244 1.00 34.00 182 GLU A C 1
ATOM 1359 O O . GLU A 1 192 ? 0.880 -5.428 -36.571 1.00 34.16 182 GLU A O 1
ATOM 1361 N N . LYS A 1 193 ? 2.118 -7.301 -36.654 1.00 31.37 183 LYS A N 1
ATOM 1362 C CA . LYS A 1 193 ? 1.190 -7.965 -37.573 1.00 31.52 183 LYS A CA 1
ATOM 1363 C C . LYS A 1 193 ? -0.092 -8.439 -36.891 1.00 30.65 183 LYS A C 1
ATOM 1364 O O . LYS A 1 193 ? -1.137 -8.554 -37.544 1.00 30.12 183 LYS A O 1
ATOM 1370 N N . LEU A 1 194 ? -0.044 -8.727 -35.595 1.00 25.85 184 LEU A N 1
ATOM 1371 C CA . LEU A 1 194 ? -1.254 -9.178 -34.917 1.00 27.37 184 LEU A CA 1
ATOM 1372 C C . LEU A 1 194 ? -2.369 -8.149 -35.012 1.00 36.11 184 LEU A C 1
ATOM 1373 O O . LEU A 1 194 ? -3.556 -8.520 -35.030 1.00 30.99 184 LEU A O 1
ATOM 1378 N N . THR A 1 195 ? -2.012 -6.858 -35.075 1.00 28.20 185 THR A N 1
ATOM 1379 C CA . THR A 1 195 ? -3.015 -5.807 -35.202 1.00 32.05 185 THR A CA 1
ATOM 1380 C C . THR A 1 195 ? -3.794 -5.915 -36.507 1.00 35.11 185 THR A C 1
ATOM 1381 O O . THR A 1 195 ? -4.931 -5.443 -36.575 1.00 33.54 185 THR A O 1
ATOM 1385 N N . GLN A 1 196 ? -3.226 -6.535 -37.536 1.00 32.97 186 GLN A N 1
ATOM 1386 C CA . GLN A 1 196 ? -3.880 -6.618 -38.838 1.00 33.58 186 GLN A CA 1
ATOM 1387 C C . GLN A 1 196 ? -4.629 -7.924 -39.074 1.00 36.65 186 GLN A C 1
ATOM 1388 O O . GLN A 1 196 ? -5.336 -8.031 -40.083 1.00 37.41 186 GLN A O 1
ATOM 1394 N N . VAL A 1 197 ? -4.487 -8.921 -38.196 1.00 32.91 187 VAL A N 1
ATOM 1395 C CA . VAL A 1 197 ? -5.207 -10.177 -38.383 1.00 27.55 187 VAL A CA 1
ATOM 1396 C C . VAL A 1 197 ? -6.695 -9.920 -38.168 1.00 38.32 187 VAL A C 1
ATOM 1397 O O . VAL A 1 197 ? -7.096 -9.274 -37.191 1.00 33.31 187 VAL A O 1
ATOM 1401 N N . LYS A 1 198 ? -7.518 -10.408 -39.084 1.00 37.38 188 LYS A N 1
ATOM 1402 C CA . LYS A 1 198 ? -8.963 -10.248 -38.989 1.00 43.26 188 LYS A CA 1
ATOM 1403 C C . LYS A 1 198 ? -9.596 -11.584 -38.626 1.00 35.31 188 LYS A C 1
ATOM 1404 O O . LYS A 1 198 ? -8.954 -12.636 -38.702 1.00 38.39 188 LYS A O 1
ATOM 1406 N N . ASN A 1 199 ? -10.847 -11.539 -38.175 1.00 35.26 189 ASN A N 1
ATOM 1407 C CA . ASN A 1 199 ? -11.588 -12.759 -37.869 1.00 35.70 189 ASN A CA 1
ATOM 1408 C C . ASN A 1 199 ? -12.755 -12.959 -38.838 1.00 45.55 189 ASN A C 1
ATOM 1409 O O . ASN A 1 199 ? -13.826 -13.443 -38.461 1.00 42.61 189 ASN A O 1
ATOM 1414 N N . ASP A 1 200 ? -12.534 -12.624 -40.114 1.00 46.08 190 ASP A N 1
ATOM 1415 C CA . ASP A 1 200 ? -13.569 -12.709 -41.152 1.00 51.98 190 ASP A CA 1
ATOM 1416 C C . ASP A 1 200 ? -13.628 -14.134 -41.707 1.00 53.91 190 ASP A C 1
ATOM 1417 O O . ASP A 1 200 ? -13.172 -14.436 -42.813 1.00 55.27 190 ASP A O 1
ATOM 1419 N N . ASN A 1 201 ? -14.209 -15.029 -40.913 1.00 51.53 191 ASN A N 1
ATOM 1420 C CA . ASN A 1 201 ? -14.311 -16.437 -41.272 1.00 50.75 191 ASN A CA 1
ATOM 1421 C C . ASN A 1 201 ? -15.440 -17.056 -40.453 1.00 56.84 191 ASN A C 1
ATOM 1422 O O . ASN A 1 201 ? -16.046 -16.401 -39.598 1.00 58.66 191 ASN A O 1
ATOM 1427 N N . ALA A 1 202 ? -15.701 -18.344 -40.706 1.00 62.96 192 ALA A N 1
ATOM 1428 C CA . ALA A 1 202 ? -16.916 -18.977 -40.195 1.00 62.69 192 ALA A CA 1
ATOM 1429 C C . ALA A 1 202 ? -16.889 -19.120 -38.681 1.00 61.11 192 ALA A C 1
ATOM 1430 O O . ALA A 1 202 ? -17.916 -18.938 -38.017 1.00 63.54 192 ALA A O 1
ATOM 1432 N N . GLN A 1 203 ? -15.733 -19.459 -38.114 1.00 64.46 193 GLN A N 1
ATOM 1433 C CA . GLN A 1 203 ? -15.646 -19.607 -36.667 1.00 62.11 193 GLN A CA 1
ATOM 1434 C C . GLN A 1 203 ? -15.572 -18.267 -35.937 1.00 56.75 193 GLN A C 1
ATOM 1435 O O . GLN A 1 203 ? -15.692 -18.249 -34.706 1.00 54.60 193 GLN A O 1
ATOM 1437 N N . GLY A 1 204 ? -15.401 -17.157 -36.661 1.00 47.91 194 GLY A N 1
ATOM 1438 C CA . GLY A 1 204 ? -15.187 -15.861 -36.035 1.00 47.21 194 GLY A CA 1
ATOM 1439 C C . GLY A 1 204 ? -13.886 -15.740 -35.263 1.00 47.85 194 GLY A C 1
ATOM 1440 O O . GLY A 1 204 ? -13.804 -14.949 -34.314 1.00 41.30 194 GLY A O 1
ATOM 1441 N N . GLU A 1 205 ? -12.860 -16.499 -35.646 1.00 48.91 195 GLU A N 1
ATOM 1442 C CA . GLU A 1 205 ? -11.649 -16.627 -34.850 1.00 42.47 195 GLU A CA 1
ATOM 1443 C C . GLU A 1 205 ? -10.476 -15.921 -35.509 1.00 32.64 195 GLU A C 1
ATOM 1444 O O . GLU A 1 205 ? -10.403 -15.801 -36.736 1.00 33.88 195 GLU A O 1
ATOM 1450 N N . TYR A 1 206 ? -9.565 -15.437 -34.667 1.00 28.85 196 TYR A N 1
ATOM 1451 C CA . TYR A 1 206 ? -8.299 -14.867 -35.120 1.00 27.58 196 TYR A CA 1
ATOM 1452 C C . TYR A 1 206 ? -7.254 -15.987 -35.128 1.00 29.36 196 TYR A C 1
ATOM 1453 O O . TYR A 1 206 ? -6.856 -16.464 -34.062 1.00 23.56 196 TYR A O 1
ATOM 1462 N N . TYR A 1 207 ? -6.800 -16.404 -36.320 1.00 27.30 197 TYR A N 1
ATOM 1463 C CA . TYR A 1 207 ? -5.919 -17.571 -36.458 1.00 32.36 197 TYR A CA 1
ATOM 1464 C C . TYR A 1 207 ? -4.460 -17.135 -36.528 1.00 27.22 197 TYR A C 1
ATOM 1465 O O . TYR A 1 207 ? -4.083 -16.373 -37.421 1.00 27.33 197 TYR A O 1
ATOM 1474 N N . LEU A 1 208 ? -3.635 -17.649 -35.611 1.00 24.93 198 LEU A N 1
ATOM 1475 C CA . LEU A 1 208 ? -2.207 -17.311 -35.613 1.00 28.46 198 LEU A CA 1
ATOM 1476 C C . LEU A 1 208 ? -1.519 -17.490 -36.967 1.00 29.18 198 LEU A C 1
ATOM 1477 O O . LEU A 1 208 ? -0.763 -16.585 -37.367 1.00 29.52 198 LEU A O 1
ATOM 1482 N N . PRO A 1 209 ? -1.723 -18.602 -37.731 1.00 30.01 199 PRO A N 1
ATOM 1483 C CA . PRO A 1 209 ? -1.032 -18.723 -39.029 1.00 32.59 199 PRO A CA 1
ATOM 1484 C C . PRO A 1 209 ? -1.254 -17.541 -39.955 1.00 30.77 199 PRO A C 1
ATOM 1485 O O . PRO A 1 209 ? -0.447 -17.296 -40.856 1.00 36.63 199 PRO A O 1
ATOM 1489 N N . ASP A 1 210 ? -2.352 -16.804 -39.758 1.00 34.67 200 ASP A N 1
ATOM 1490 C CA . ASP A 1 210 ? -2.599 -15.634 -40.593 1.00 37.08 200 ASP A CA 1
ATOM 1491 C C . ASP A 1 210 ? -1.492 -14.596 -40.475 1.00 37.86 200 ASP A C 1
ATOM 1492 O O . ASP A 1 210 ? -1.336 -13.774 -41.382 1.00 38.88 200 ASP A O 1
ATOM 1497 N N . VAL A 1 211 ? -0.714 -14.604 -39.390 1.00 33.77 201 VAL A N 1
ATOM 1498 C CA . VAL A 1 211 ? 0.368 -13.623 -39.327 1.00 31.30 201 VAL A CA 1
ATOM 1499 C C . VAL A 1 211 ? 1.441 -13.969 -40.343 1.00 34.12 201 VAL A C 1
ATOM 1500 O O . VAL A 1 211 ? 2.072 -13.080 -40.917 1.00 27.74 201 VAL A O 1
ATOM 1504 N N . LEU A 1 212 ? 1.655 -15.263 -40.599 1.00 33.46 202 LEU A N 1
ATOM 1505 C CA . LEU A 1 212 ? 2.658 -15.670 -41.571 1.00 29.47 202 LEU A CA 1
ATOM 1506 C C . LEU A 1 212 ? 2.303 -15.176 -42.964 1.00 30.88 202 LEU A C 1
ATOM 1507 O O . LEU A 1 212 ? 3.175 -14.708 -43.703 1.00 34.65 202 LEU A O 1
ATOM 1512 N N . SER A 1 213 ? 1.028 -15.271 -43.350 1.00 33.83 203 SER A N 1
ATOM 1513 C CA . SER A 1 213 ? 0.634 -14.746 -44.657 1.00 40.05 203 SER A CA 1
ATOM 1514 C C . SER A 1 213 ? 0.757 -13.225 -44.722 1.00 35.49 203 SER A C 1
ATOM 1515 O O . SER A 1 213 ? 1.085 -12.685 -45.786 1.00 38.93 203 SER A O 1
ATOM 1518 N N . LEU A 1 214 ? 0.507 -12.516 -43.610 1.00 33.33 204 LEU A N 1
ATOM 1519 C CA . LEU A 1 214 ? 0.803 -11.076 -43.571 1.00 31.45 204 LEU A CA 1
ATOM 1520 C C . LEU A 1 214 ? 2.291 -10.803 -43.743 1.00 33.00 204 LEU A C 1
ATOM 1521 O O . LEU A 1 214 ? 2.678 -9.850 -44.436 1.00 33.86 204 LEU A O 1
ATOM 1526 N N . ILE A 1 215 ? 3.148 -11.605 -43.096 1.00 30.33 205 ILE A N 1
ATOM 1527 C CA . ILE A 1 215 ? 4.592 -11.411 -43.232 1.00 30.70 205 ILE A CA 1
ATOM 1528 C C . ILE A 1 215 ? 5.037 -11.687 -44.662 1.00 37.44 205 ILE A C 1
ATOM 1529 O O . ILE A 1 215 ? 5.899 -10.981 -45.205 1.00 35.53 205 ILE A O 1
ATOM 1534 N N . LEU A 1 216 ? 4.466 -12.729 -45.283 1.00 36.54 206 LEU A N 1
ATOM 1535 C CA . LEU A 1 216 ? 4.796 -13.082 -46.661 1.00 41.64 206 LEU A CA 1
ATOM 1536 C C . LEU A 1 216 ? 4.344 -12.001 -47.638 1.00 36.99 206 LEU A C 1
ATOM 1537 O O . LEU A 1 216 ? 5.110 -11.583 -48.511 1.00 44.50 206 LEU A O 1
ATOM 1542 N N . ASN A 1 217 ? 3.098 -11.536 -47.507 1.00 40.61 207 ASN A N 1
ATOM 1543 C CA . ASN A 1 217 ? 2.596 -10.488 -48.395 1.00 41.05 207 ASN A CA 1
ATOM 1544 C C . ASN A 1 217 ? 3.411 -9.203 -48.309 1.00 45.41 207 ASN A C 1
ATOM 1545 O O . ASN A 1 217 ? 3.390 -8.413 -49.258 1.00 49.68 207 ASN A O 1
ATOM 1550 N N . ASP A 1 218 ? 4.120 -8.967 -47.203 1.00 34.76 208 ASP A N 1
ATOM 1551 C CA . ASP A 1 218 ? 5.000 -7.813 -47.087 1.00 34.91 208 ASP A CA 1
ATOM 1552 C C . ASP A 1 218 ? 6.420 -8.107 -47.569 1.00 38.84 208 ASP A C 1
ATOM 1553 O O . ASP A 1 218 ? 7.308 -7.264 -47.404 1.00 43.33 208 ASP A O 1
ATOM 1555 N N . GLY A 1 219 ? 6.656 -9.279 -48.157 1.00 40.38 209 GLY A N 1
ATOM 1556 C CA . GLY A 1 219 ? 7.979 -9.615 -48.648 1.00 38.42 209 GLY A CA 1
ATOM 1557 C C . GLY A 1 219 ? 8.967 -10.031 -47.587 1.00 46.61 209 GLY A C 1
ATOM 1558 O O . GLY A 1 219 ? 10.177 -10.031 -47.843 1.00 43.85 209 GLY A O 1
ATOM 1559 N N . GLY A 1 220 ? 8.495 -10.386 -46.395 1.00 37.94 210 GLY A N 1
ATOM 1560 C CA . GLY A 1 220 ? 9.393 -10.845 -45.360 1.00 41.59 210 GLY A CA 1
ATOM 1561 C C . GLY A 1 220 ? 9.724 -12.318 -45.504 1.00 37.12 210 GLY A C 1
ATOM 1562 O O . GLY A 1 220 ? 9.003 -13.095 -46.128 1.00 38.90 210 GLY A O 1
ATOM 1563 N N . ILE A 1 221 ? 10.833 -12.702 -44.894 1.00 30.71 211 ILE A N 1
ATOM 1564 C CA . ILE A 1 221 ? 11.329 -14.069 -44.965 1.00 34.83 211 ILE A CA 1
ATOM 1565 C C . ILE A 1 221 ? 10.631 -14.902 -43.901 1.00 27.76 211 ILE A C 1
ATOM 1566 O O . ILE A 1 221 ? 10.713 -14.591 -42.707 1.00 25.38 211 ILE A O 1
ATOM 1571 N N . VAL A 1 222 ? 10.008 -15.999 -44.323 1.00 29.17 212 VAL A N 1
ATOM 1572 C CA . VAL A 1 222 ? 9.484 -17.020 -43.416 1.00 23.90 212 VAL A CA 1
ATOM 1573 C C . VAL A 1 222 ? 10.213 -18.331 -43.721 1.00 31.66 212 VAL A C 1
ATOM 1574 O O . VAL A 1 222 ? 10.180 -18.819 -44.858 1.00 25.16 212 VAL A O 1
ATOM 1578 N N . GLU A 1 223 ? 10.891 -18.883 -42.722 1.00 23.39 213 GLU A N 1
ATOM 1579 C CA . GLU A 1 223 ? 11.619 -20.126 -42.909 1.00 22.97 213 GLU A CA 1
ATOM 1580 C C . GLU A 1 223 ? 10.765 -21.311 -42.479 1.00 24.35 213 GLU A C 1
ATOM 1581 O O . GLU A 1 223 ? 9.652 -21.158 -41.962 1.00 24.06 213 GLU A O 1
ATOM 1587 N N . VAL A 1 224 ? 11.306 -22.514 -42.685 1.00 27.67 214 VAL A N 1
ATOM 1588 C CA . VAL A 1 224 ? 10.671 -23.774 -42.301 1.00 24.67 214 VAL A CA 1
ATOM 1589 C C . VAL A 1 224 ? 11.736 -24.658 -41.677 1.00 31.90 214 VAL A C 1
ATOM 1590 O O . VAL A 1 224 ? 12.774 -24.895 -42.296 1.00 29.14 214 VAL A O 1
ATOM 1594 N N . TYR A 1 225 ? 11.493 -25.137 -40.457 1.00 25.09 215 TYR A N 1
ATOM 1595 C CA . TYR A 1 225 ? 12.369 -26.116 -39.828 1.00 26.65 215 TYR A CA 1
ATOM 1596 C C . TYR A 1 225 ? 11.564 -27.382 -39.603 1.00 28.05 215 TYR A C 1
ATOM 1597 O O . TYR A 1 225 ? 10.519 -27.349 -38.947 1.00 27.71 215 TYR A O 1
ATOM 1606 N N A ARG A 1 226 ? 12.030 -28.484 -40.156 0.86 26.30 216 ARG A N 1
ATOM 1607 C CA A ARG A 1 226 ? 11.282 -29.735 -40.086 0.86 27.37 216 ARG A CA 1
ATOM 1608 C C A ARG A 1 226 ? 11.834 -30.614 -38.976 0.86 28.52 216 ARG A C 1
ATOM 1609 O O A ARG A 1 226 ? 13.035 -30.882 -38.938 0.86 33.56 216 ARG A O 1
ATOM 1617 N N . THR A 1 227 ? 10.959 -31.072 -38.077 1.00 30.33 217 THR A N 1
ATOM 1618 C CA . THR A 1 227 ? 11.379 -32.034 -37.071 1.00 31.48 217 THR A CA 1
ATOM 1619 C C . THR A 1 227 ? 11.245 -33.450 -37.617 1.00 36.23 217 THR A C 1
ATOM 1620 O O . THR A 1 227 ? 10.300 -33.760 -38.349 1.00 28.89 217 THR A O 1
ATOM 1624 N N . ASN A 1 228 ? 12.191 -34.309 -37.241 1.00 34.75 218 ASN A N 1
ATOM 1625 C CA . ASN A 1 228 ? 12.171 -35.697 -37.691 1.00 37.09 218 ASN A CA 1
ATOM 1626 C C . ASN A 1 228 ? 11.252 -36.582 -36.859 1.00 32.81 218 ASN A C 1
ATOM 1627 O O . ASN A 1 228 ? 11.015 -37.726 -37.248 1.00 37.21 218 ASN A O 1
ATOM 1632 N N . ASP A 1 229 ? 10.715 -36.083 -35.748 1.00 40.11 219 ASP A N 1
ATOM 1633 C CA . ASP A 1 229 ? 9.853 -36.857 -34.846 1.00 37.02 219 ASP A CA 1
ATOM 1634 C C . ASP A 1 229 ? 8.441 -36.267 -34.863 1.00 36.36 219 ASP A C 1
ATOM 1635 O O . ASP A 1 229 ? 8.111 -35.391 -34.062 1.00 37.82 219 ASP A O 1
ATOM 1640 N N . VAL A 1 230 ? 7.595 -36.786 -35.757 1.00 39.64 220 VAL A N 1
ATOM 1641 C CA . VAL A 1 230 ? 6.247 -36.245 -35.905 1.00 36.96 220 VAL A CA 1
ATOM 1642 C C . VAL A 1 230 ? 5.437 -36.403 -34.622 1.00 34.23 220 VAL A C 1
ATOM 1643 O O . VAL A 1 230 ? 4.526 -35.606 -34.356 1.00 33.15 220 VAL A O 1
ATOM 1647 N N . GLU A 1 231 ? 5.759 -37.407 -33.797 1.00 29.56 221 GLU A N 1
ATOM 1648 C CA . GLU A 1 231 ? 4.992 -37.615 -32.572 1.00 38.79 221 GLU A CA 1
ATOM 1649 C C . GLU A 1 231 ? 5.122 -36.442 -31.611 1.00 32.45 221 GLU A C 1
ATOM 1650 O O . GLU A 1 231 ? 4.200 -36.184 -30.829 1.00 34.93 221 GLU A O 1
ATOM 1656 N N . GLU A 1 232 ? 6.239 -35.709 -31.656 1.00 29.03 222 GLU A N 1
ATOM 1657 C CA . GLU A 1 232 ? 6.426 -34.674 -30.638 1.00 32.20 222 GLU A CA 1
ATOM 1658 C C . GLU A 1 232 ? 5.533 -33.462 -30.840 1.00 30.62 222 GLU A C 1
ATOM 1659 O O . GLU A 1 232 ? 5.379 -32.667 -29.902 1.00 31.40 222 GLU A O 1
ATOM 1665 N N . ILE A 1 233 ? 4.923 -33.302 -32.012 1.00 26.65 223 ILE A N 1
ATOM 1666 C CA . ILE A 1 233 ? 4.035 -32.167 -32.245 1.00 27.53 223 ILE A CA 1
ATOM 1667 C C . ILE A 1 233 ? 2.568 -32.543 -32.066 1.00 28.32 223 ILE A C 1
ATOM 1668 O O . ILE A 1 233 ? 1.690 -31.733 -32.358 1.00 27.76 223 ILE A O 1
ATOM 1673 N N . MET A 1 234 ? 2.285 -33.753 -31.589 1.00 26.99 224 MET A N 1
ATOM 1674 C CA . MET A 1 234 ? 0.910 -34.197 -31.355 1.00 29.40 224 MET A CA 1
ATOM 1675 C C . MET A 1 234 ? 0.194 -33.267 -30.383 1.00 27.23 224 MET A C 1
ATOM 1676 O O . MET A 1 234 ? 0.724 -32.929 -29.325 1.00 33.62 224 MET A O 1
ATOM 1681 N N . GLY A 1 235 ? -1.027 -32.872 -30.719 1.00 28.54 225 GLY A N 1
ATOM 1682 C CA . GLY A 1 235 ? -1.828 -32.022 -29.857 1.00 29.38 225 GLY A CA 1
ATOM 1683 C C . GLY A 1 235 ? -2.967 -32.855 -29.283 1.00 29.13 225 GLY A C 1
ATOM 1684 O O . GLY A 1 235 ? -3.691 -33.498 -30.028 1.00 40.39 225 GLY A O 1
ATOM 1685 N N . VAL A 1 236 ? -3.101 -32.835 -27.966 1.00 26.87 226 VAL A N 1
ATOM 1686 C CA . VAL A 1 236 ? -4.092 -33.674 -27.294 1.00 24.18 226 VAL A CA 1
ATOM 1687 C C . VAL A 1 236 ? -5.416 -32.919 -27.190 1.00 27.46 226 VAL A C 1
ATOM 1688 O O . VAL A 1 236 ? -5.498 -31.895 -26.508 1.00 28.35 226 VAL A O 1
ATOM 1692 N N . ASN A 1 237 ? -6.464 -33.453 -27.821 1.00 25.25 227 ASN A N 1
ATOM 1693 C CA . ASN A 1 237 ? -7.779 -32.824 -27.777 1.00 30.09 227 ASN A CA 1
ATOM 1694 C C . ASN A 1 237 ? -8.865 -33.646 -27.107 1.00 29.11 227 ASN A C 1
ATOM 1695 O O . ASN A 1 237 ? -9.954 -33.104 -26.866 1.00 28.29 227 ASN A O 1
ATOM 1700 N N . ASP A 1 238 ? -8.625 -34.926 -26.809 1.00 20.37 228 ASP A N 1
ATOM 1701 C CA . ASP A 1 238 ? -9.641 -35.775 -26.185 1.00 21.49 228 ASP A CA 1
ATOM 1702 C C . ASP A 1 238 ? -8.940 -36.854 -25.358 1.00 24.65 228 ASP A C 1
ATOM 1703 O O . ASP A 1 238 ? -7.711 -36.945 -25.353 1.00 24.27 228 ASP A O 1
ATOM 1708 N N . ARG A 1 239 ? -9.730 -37.685 -24.664 1.00 20.38 229 ARG A N 1
ATOM 1709 C CA . ARG A 1 239 ? -9.130 -38.677 -23.761 1.00 21.87 229 ARG A CA 1
ATOM 1710 C C . ARG A 1 239 ? -8.409 -39.776 -24.520 1.00 22.30 229 ARG A C 1
ATOM 1711 O O . ARG A 1 239 ? -7.413 -40.318 -24.021 1.00 19.80 229 ARG A O 1
ATOM 1719 N N . VAL A 1 240 ? -8.891 -40.130 -25.715 1.00 20.66 230 VAL A N 1
ATOM 1720 C CA . VAL A 1 240 ? -8.171 -41.106 -26.534 1.00 24.31 230 VAL A CA 1
ATOM 1721 C C . VAL A 1 240 ? -6.775 -40.583 -26.874 1.00 23.76 230 VAL A C 1
ATOM 1722 O O . VAL A 1 240 ? -5.781 -41.294 -26.746 1.00 20.27 230 VAL A O 1
ATOM 1726 N N . MET A 1 241 ? -6.676 -39.321 -27.297 1.00 21.04 231 MET A N 1
ATOM 1727 C CA . MET A 1 241 ? -5.376 -38.753 -27.629 1.00 22.91 231 MET A CA 1
ATOM 1728 C C . MET A 1 241 ? -4.500 -38.607 -26.397 1.00 23.24 231 MET A C 1
ATOM 1729 O O . MET A 1 241 ? -3.271 -38.680 -26.493 1.00 24.53 231 MET A O 1
ATOM 1734 N N . LEU A 1 242 ? -5.106 -38.448 -25.233 1.00 18.42 232 LEU A N 1
ATOM 1735 C CA . LEU A 1 242 ? -4.317 -38.342 -24.018 1.00 19.59 232 LEU A CA 1
ATOM 1736 C C . LEU A 1 242 ? -3.648 -39.677 -23.694 1.00 19.32 232 LEU A C 1
ATOM 1737 O O . LEU A 1 242 ? -2.467 -39.702 -23.319 1.00 21.81 232 LEU A O 1
ATOM 1742 N N . SER A 1 243 ? -4.367 -40.797 -23.868 1.00 22.31 233 SER A N 1
ATOM 1743 C CA . SER A 1 243 ? -3.712 -42.095 -23.701 1.00 20.78 233 SER A CA 1
ATOM 1744 C C . SER A 1 243 ? -2.686 -42.351 -24.796 1.00 21.68 233 SER A C 1
ATOM 1745 O O . SER A 1 243 ? -1.659 -42.983 -24.534 1.00 20.64 233 SER A O 1
ATOM 1748 N N . GLN A 1 244 ? -2.926 -41.875 -26.026 1.00 24.20 234 GLN A N 1
ATOM 1749 C CA . GLN A 1 244 ? -1.892 -41.998 -27.063 1.00 19.70 234 GLN A CA 1
ATOM 1750 C C . GLN A 1 244 ? -0.631 -41.214 -26.700 1.00 22.25 234 GLN A C 1
ATOM 1751 O O . GLN A 1 244 ? 0.495 -41.673 -26.958 1.00 23.83 234 GLN A O 1
ATOM 1757 N N . ALA A 1 245 ? -0.786 -40.051 -26.070 1.00 19.27 235 ALA A N 1
ATOM 1758 C CA . ALA A 1 245 ? 0.394 -39.306 -25.638 1.00 23.31 235 ALA A CA 1
ATOM 1759 C C . ALA A 1 245 ? 1.115 -40.009 -24.489 1.00 24.27 235 ALA A C 1
ATOM 1760 O O . ALA A 1 245 ? 2.352 -40.026 -24.449 1.00 19.88 235 ALA A O 1
ATOM 1762 N N . GLU A 1 246 ? 0.376 -40.596 -23.543 1.00 22.74 236 GLU A N 1
ATOM 1763 C CA . GLU A 1 246 ? 1.036 -41.419 -22.527 1.00 24.07 236 GLU A CA 1
ATOM 1764 C C . GLU A 1 246 ? 1.833 -42.559 -23.173 1.00 21.38 236 GLU A C 1
ATOM 1765 O O . GLU A 1 246 ? 2.988 -42.805 -22.805 1.00 19.62 236 GLU A O 1
ATOM 1771 N N . LYS A 1 247 ? 1.254 -43.230 -24.171 1.00 22.67 237 LYS A N 1
ATOM 1772 C CA . LYS A 1 247 ? 1.952 -44.342 -24.818 1.00 25.46 237 LYS A CA 1
ATOM 1773 C C . LYS A 1 247 ? 3.158 -43.873 -25.636 1.00 24.42 237 LYS A C 1
ATOM 1774 O O . LYS A 1 247 ? 4.187 -44.567 -25.690 1.00 23.59 237 LYS A O 1
ATOM 1780 N N . ALA A 1 248 ? 3.057 -42.714 -26.294 1.00 25.05 238 ALA A N 1
ATOM 1781 C CA . ALA A 1 248 ? 4.205 -42.187 -27.044 1.00 25.95 238 ALA A CA 1
ATOM 1782 C C . ALA A 1 248 ? 5.348 -41.806 -26.113 1.00 25.63 238 ALA A C 1
ATOM 1783 O O . ALA A 1 248 ? 6.517 -42.131 -26.376 1.00 23.54 238 ALA A O 1
ATOM 1785 N N . MET A 1 249 ? 5.028 -41.158 -24.993 1.00 19.43 239 MET A N 1
ATOM 1786 C CA . MET A 1 249 ? 6.048 -40.837 -24.002 1.00 20.52 239 MET A CA 1
ATOM 1787 C C . MET A 1 249 ? 6.667 -42.094 -23.405 1.00 23.19 239 MET A C 1
ATOM 1788 O O . MET A 1 249 ? 7.884 -42.151 -23.176 1.00 21.30 239 MET A O 1
ATOM 1793 N N . GLN A 1 250 ? 5.845 -43.105 -23.131 1.00 20.83 240 GLN A N 1
ATOM 1794 C CA . GLN A 1 250 ? 6.353 -44.383 -22.623 1.00 20.70 240 GLN A CA 1
ATOM 1795 C C . GLN A 1 250 ? 7.338 -45.018 -23.603 1.00 25.20 240 GLN A C 1
ATOM 1796 O O . GLN A 1 250 ? 8.406 -45.502 -23.217 1.00 23.84 240 GLN A O 1
ATOM 1802 N N . ARG A 1 251 ? 6.965 -45.067 -24.879 1.00 23.08 241 ARG A N 1
ATOM 1803 C CA . ARG A 1 251 ? 7.846 -45.609 -25.899 1.00 25.28 241 ARG A CA 1
ATOM 1804 C C . ARG A 1 251 ? 9.167 -44.836 -25.973 1.00 29.16 241 ARG A C 1
ATOM 1805 O O . ARG A 1 251 ? 10.242 -45.435 -26.093 1.00 22.83 241 ARG A O 1
ATOM 1813 N N . ARG A 1 252 ? 9.107 -43.508 -25.887 1.00 24.65 242 ARG A N 1
ATOM 1814 C CA . ARG A 1 252 ? 10.315 -42.685 -25.952 1.00 22.66 242 ARG A CA 1
ATOM 1815 C C . ARG A 1 252 ? 11.244 -42.938 -24.771 1.00 20.95 242 ARG A C 1
ATOM 1816 O O . ARG A 1 252 ? 12.447 -43.182 -24.951 1.00 21.76 242 ARG A O 1
ATOM 1824 N N A THR A 1 253 ? 10.705 -42.889 -23.556 0.40 19.58 243 THR A N 1
ATOM 1825 N N B THR A 1 253 ? 10.720 -42.862 -23.536 0.60 20.17 243 THR A N 1
ATOM 1826 C CA A THR A 1 253 ? 11.553 -43.011 -22.380 0.40 21.15 243 THR A CA 1
ATOM 1827 C CA B THR A 1 253 ? 11.610 -43.018 -22.386 0.60 20.92 243 THR A CA 1
ATOM 1828 C C A THR A 1 253 ? 12.074 -44.434 -22.204 0.40 22.00 243 THR A C 1
ATOM 1829 C C B THR A 1 253 ? 12.103 -44.451 -22.243 0.60 22.05 243 THR A C 1
ATOM 1830 O O A THR A 1 253 ? 13.251 -44.629 -21.879 0.40 20.87 243 THR A O 1
ATOM 1831 O O B THR A 1 253 ? 13.285 -44.672 -21.957 0.60 21.26 243 THR A O 1
ATOM 1838 N N . ASN A 1 254 ? 11.219 -45.440 -22.414 1.00 17.37 244 ASN A N 1
ATOM 1839 C CA . ASN A 1 254 ? 11.669 -46.822 -22.293 1.00 22.34 244 ASN A CA 1
ATOM 1840 C C . ASN A 1 254 ? 12.792 -47.125 -23.285 1.00 21.18 244 ASN A C 1
ATOM 1841 O O . ASN A 1 254 ? 13.769 -47.789 -22.937 1.00 18.38 244 ASN A O 1
ATOM 1846 N N . HIS A 1 255 ? 12.661 -46.667 -24.531 1.00 22.79 245 HIS A N 1
ATOM 1847 C CA . HIS A 1 255 ? 13.710 -46.931 -25.513 1.00 17.79 245 HIS A CA 1
ATOM 1848 C C . HIS A 1 255 ? 15.005 -46.246 -25.115 1.00 22.49 245 HIS A C 1
ATOM 1849 O O . HIS A 1 255 ? 16.085 -46.830 -25.250 1.00 22.55 245 HIS A O 1
ATOM 1856 N N . TYR A 1 256 ? 14.915 -45.021 -24.581 1.00 22.90 246 TYR A N 1
ATOM 1857 C CA . TYR A 1 256 ? 16.108 -44.325 -24.099 1.00 23.85 246 TYR A CA 1
ATOM 1858 C C . TYR A 1 256 ? 16.858 -45.153 -23.061 1.00 24.70 246 TYR A C 1
ATOM 1859 O O . TYR A 1 256 ? 18.080 -45.353 -23.161 1.00 18.83 246 TYR A O 1
ATOM 1868 N N . HIS A 1 257 ? 16.144 -45.638 -22.040 1.00 17.14 247 HIS A N 1
ATOM 1869 C CA . HIS A 1 257 ? 16.831 -46.332 -20.956 1.00 20.30 247 HIS A CA 1
ATOM 1870 C C . HIS A 1 257 ? 17.388 -47.675 -21.426 1.00 20.27 247 HIS A C 1
ATOM 1871 O O . HIS A 1 257 ? 18.489 -48.078 -21.028 1.00 21.19 247 HIS A O 1
ATOM 1878 N N . MET A 1 258 ? 16.669 -48.360 -22.308 1.00 19.38 248 MET A N 1
ATOM 1879 C CA . MET A 1 258 ? 17.163 -49.634 -22.803 1.00 16.31 248 MET A CA 1
ATOM 1880 C C . MET A 1 258 ? 18.388 -49.473 -23.692 1.00 22.30 248 MET A C 1
ATOM 1881 O O . MET A 1 258 ? 19.157 -50.433 -23.848 1.00 25.89 248 MET A O 1
ATOM 1886 N N . LEU A 1 259 ? 18.583 -48.302 -24.284 1.00 18.23 249 LEU A N 1
ATOM 1887 C CA . LEU A 1 259 ? 19.803 -48.063 -25.056 1.00 25.16 249 LEU A CA 1
ATOM 1888 C C . LEU A 1 259 ? 20.926 -47.581 -24.165 1.00 27.09 249 LEU A C 1
ATOM 1889 O O . LEU A 1 259 ? 22.041 -47.326 -24.649 1.00 26.28 249 LEU A O 1
ATOM 1894 N N . ASN A 1 260 ? 20.656 -47.456 -22.877 1.00 20.97 250 ASN A N 1
ATOM 1895 C CA . ASN A 1 260 ? 21.638 -46.961 -21.931 1.00 23.77 250 ASN A CA 1
ATOM 1896 C C . ASN A 1 260 ? 21.852 -47.932 -20.780 1.00 28.19 250 ASN A C 1
ATOM 1897 O O . ASN A 1 260 ? 22.135 -47.522 -19.654 1.00 28.11 250 ASN A O 1
ATOM 1902 N N . GLY A 1 261 ? 21.703 -49.221 -21.063 1.00 27.41 251 GLY A N 1
ATOM 1903 C CA . GLY A 1 261 ? 22.079 -50.256 -20.119 1.00 30.15 251 GLY A CA 1
ATOM 1904 C C . GLY A 1 261 ? 21.060 -50.602 -19.063 1.00 22.74 251 GLY A C 1
ATOM 1905 O O . GLY A 1 261 ? 21.425 -51.234 -18.069 1.00 22.34 251 GLY A O 1
ATOM 1906 N N . VAL A 1 262 ? 19.791 -50.235 -19.244 1.00 22.75 252 VAL A N 1
ATOM 1907 C CA . VAL A 1 262 ? 18.741 -50.555 -18.279 1.00 19.98 252 VAL A CA 1
ATOM 1908 C C . VAL A 1 262 ? 17.917 -51.705 -18.823 1.00 19.52 252 VAL A C 1
ATOM 1909 O O . VAL A 1 262 ? 17.479 -51.667 -19.976 1.00 19.07 252 VAL A O 1
ATOM 1913 N N . THR A 1 263 ? 17.699 -52.734 -18.011 1.00 17.13 253 THR A N 1
ATOM 1914 C CA . THR A 1 263 ? 16.790 -53.793 -18.434 1.00 16.70 253 THR A CA 1
ATOM 1915 C C . THR A 1 263 ? 15.363 -53.418 -18.087 1.00 18.54 253 THR A C 1
ATOM 1916 O O . THR A 1 263 ? 15.057 -53.132 -16.927 1.00 16.53 253 THR A O 1
ATOM 1920 N N . ILE A 1 264 ? 14.483 -53.466 -19.076 1.00 20.06 254 ILE A N 1
ATOM 1921 C CA . ILE A 1 264 ? 13.048 -53.297 -18.840 1.00 19.60 254 ILE A CA 1
ATOM 1922 C C . ILE A 1 264 ? 12.351 -54.549 -19.348 1.00 20.38 254 ILE A C 1
ATOM 1923 O O . ILE A 1 264 ? 12.307 -54.809 -20.557 1.00 25.57 254 ILE A O 1
ATOM 1928 N N . ILE A 1 265 ? 11.838 -55.340 -18.417 1.00 19.40 255 ILE A N 1
ATOM 1929 C CA . ILE A 1 265 ? 11.305 -56.664 -18.750 1.00 23.77 255 ILE A CA 1
ATOM 1930 C C . ILE A 1 265 ? 10.122 -56.551 -19.716 1.00 28.43 255 ILE A C 1
ATOM 1931 O O . ILE A 1 265 ? 10.081 -57.229 -20.761 1.00 26.71 255 ILE A O 1
ATOM 1936 N N . ASP A 1 266 ? 9.162 -55.670 -19.402 1.00 24.53 256 ASP A N 1
ATOM 1937 C CA . ASP A 1 266 ? 7.957 -55.445 -20.217 1.00 25.51 256 ASP A CA 1
ATOM 1938 C C . ASP A 1 266 ? 7.769 -53.959 -20.500 1.00 26.85 256 ASP A C 1
ATOM 1939 O O . ASP A 1 266 ? 7.096 -53.242 -19.737 1.00 30.86 256 ASP A O 1
ATOM 1944 N N . PRO A 1 267 ? 8.312 -53.471 -21.612 1.00 22.67 257 PRO A N 1
ATOM 1945 C CA . PRO A 1 267 ? 8.228 -52.039 -21.914 1.00 23.22 257 PRO A CA 1
ATOM 1946 C C . PRO A 1 267 ? 6.803 -51.521 -22.102 1.00 31.07 257 PRO A C 1
ATOM 1947 O O . PRO A 1 267 ? 6.593 -50.307 -22.010 1.00 31.28 257 PRO A O 1
ATOM 1951 N N . ASP A 1 268 ? 5.839 -52.387 -22.412 1.00 33.81 258 ASP A N 1
ATOM 1952 C CA . ASP A 1 268 ? 4.455 -51.965 -22.621 1.00 25.89 258 ASP A CA 1
ATOM 1953 C C . ASP A 1 268 ? 3.729 -51.642 -21.332 1.00 27.42 258 ASP A C 1
ATOM 1954 O O . ASP A 1 268 ? 2.748 -50.890 -21.361 1.00 28.58 258 ASP A O 1
ATOM 1959 N N . SER A 1 269 ? 4.169 -52.208 -20.215 1.00 21.19 259 SER A N 1
ATOM 1960 C CA . SER A 1 269 ? 3.503 -52.048 -18.936 1.00 26.13 259 SER A CA 1
ATOM 1961 C C . SER A 1 269 ? 4.325 -51.254 -17.950 1.00 23.80 259 SER A C 1
ATOM 1962 O O . SER A 1 269 ? 3.977 -51.202 -16.770 1.00 26.92 259 SER A O 1
ATOM 1965 N N . THR A 1 270 ? 5.425 -50.667 -18.385 1.00 18.99 260 THR A N 1
ATOM 1966 C CA . THR A 1 270 ? 6.330 -49.955 -17.501 1.00 19.54 260 THR A CA 1
ATOM 1967 C C . THR A 1 270 ? 6.272 -48.475 -17.847 1.00 18.67 260 THR A C 1
ATOM 1968 O O . THR A 1 270 ? 6.359 -48.107 -19.024 1.00 21.65 260 THR A O 1
ATOM 1972 N N . TYR A 1 271 ? 6.103 -47.630 -16.837 1.00 18.29 261 TYR A N 1
ATOM 1973 C CA . TYR A 1 271 ? 5.871 -46.206 -17.056 1.00 20.38 261 TYR A CA 1
ATOM 1974 C C . TYR A 1 271 ? 6.952 -45.425 -16.335 1.00 26.12 261 TYR A C 1
ATOM 1975 O O . TYR A 1 271 ? 6.951 -45.338 -15.103 1.00 27.00 261 TYR A O 1
ATOM 1984 N N . ILE A 1 272 ? 7.870 -44.853 -17.099 1.00 19.09 262 ILE A N 1
ATOM 1985 C CA . ILE A 1 272 ? 8.970 -44.092 -16.533 1.00 20.05 262 ILE A CA 1
ATOM 1986 C C . ILE A 1 272 ? 8.843 -42.660 -17.023 1.00 22.18 262 ILE A C 1
ATOM 1987 O O . ILE A 1 272 ? 8.820 -42.415 -18.236 1.00 21.08 262 ILE A O 1
ATOM 1992 N N . GLY A 1 273 ? 8.765 -41.718 -16.090 1.00 21.70 263 GLY A N 1
ATOM 1993 C CA . GLY A 1 273 ? 8.579 -40.325 -16.450 1.00 24.05 263 GLY A CA 1
ATOM 1994 C C . GLY A 1 273 ? 9.810 -39.733 -17.107 1.00 25.62 263 GLY A C 1
ATOM 1995 O O . GLY A 1 273 ? 10.896 -40.305 -17.049 1.00 20.21 263 GLY A O 1
ATOM 1996 N N . PRO A 1 274 ? 9.666 -38.556 -17.726 1.00 22.40 264 PRO A N 1
ATOM 1997 C CA . PRO A 1 274 ? 10.795 -37.960 -18.463 1.00 25.79 264 PRO A CA 1
ATOM 1998 C C . PRO A 1 274 ? 11.885 -37.357 -17.587 1.00 28.40 264 PRO A C 1
ATOM 1999 O O . PRO A 1 274 ? 12.961 -37.033 -18.108 1.00 22.80 264 PRO A O 1
ATOM 2003 N N . ASP A 1 275 ? 11.667 -37.191 -16.286 1.00 24.58 265 ASP A N 1
ATOM 2004 C CA . ASP A 1 275 ? 12.684 -36.613 -15.416 1.00 22.48 265 ASP A CA 1
ATOM 2005 C C . ASP A 1 275 ? 13.405 -37.661 -14.578 1.00 29.58 265 ASP A C 1
ATOM 2006 O O . ASP A 1 275 ? 14.046 -37.310 -13.584 1.00 31.55 265 ASP A O 1
ATOM 2011 N N . VAL A 1 276 ? 13.285 -38.937 -14.922 1.00 26.61 266 VAL A N 1
ATOM 2012 C CA . VAL A 1 276 ? 13.876 -40.025 -14.146 1.00 19.35 266 VAL A CA 1
ATOM 2013 C C . VAL A 1 276 ? 15.228 -40.374 -14.742 1.00 19.34 266 VAL A C 1
ATOM 2014 O O . VAL A 1 276 ? 15.351 -40.555 -15.964 1.00 22.16 266 VAL A O 1
ATOM 2018 N N . THR A 1 277 ? 16.240 -40.527 -13.895 1.00 22.22 267 THR A N 1
ATOM 2019 C CA . THR A 1 277 ? 17.518 -41.054 -14.365 1.00 21.63 267 THR A CA 1
ATOM 2020 C C . THR A 1 277 ? 17.756 -42.422 -13.747 1.00 22.56 267 THR A C 1
ATOM 2021 O O . THR A 1 277 ? 17.414 -42.666 -12.583 1.00 19.42 267 THR A O 1
ATOM 2025 N N . ILE A 1 278 ? 18.315 -43.32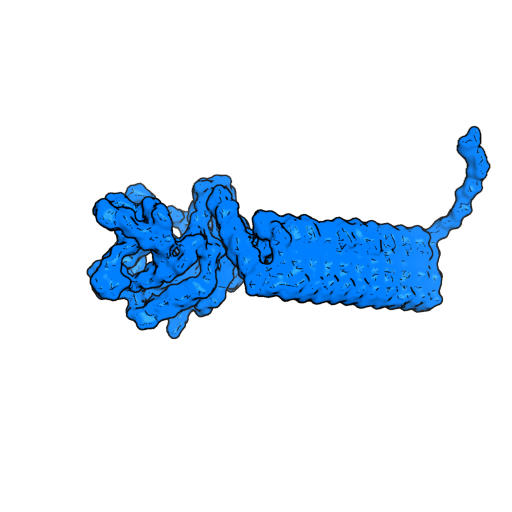7 -14.538 1.00 18.72 268 ILE A N 1
ATOM 2026 C CA . ILE A 1 278 ? 18.461 -44.712 -14.107 1.00 19.06 268 ILE A CA 1
ATOM 2027 C C . ILE A 1 278 ? 19.854 -45.193 -14.508 1.00 20.29 268 ILE A C 1
ATOM 2028 O O . ILE A 1 278 ? 20.245 -45.071 -15.676 1.00 21.79 268 ILE A O 1
ATOM 2033 N N . GLY A 1 279 ? 20.590 -45.749 -13.542 1.00 19.99 269 GLY A N 1
ATOM 2034 C CA . GLY A 1 279 ? 21.919 -46.272 -13.822 1.00 25.77 269 GLY A CA 1
ATOM 2035 C C . GLY A 1 279 ? 21.892 -47.641 -14.496 1.00 24.79 269 GLY A C 1
ATOM 2036 O O . GLY A 1 279 ? 20.904 -48.381 -14.476 1.00 23.14 269 GLY A O 1
ATOM 2037 N N . SER A 1 280 ? 23.029 -48.006 -15.072 1.00 24.06 270 SER A N 1
ATOM 2038 C CA . SER A 1 280 ? 23.098 -49.234 -15.848 1.00 27.84 270 SER A CA 1
ATOM 2039 C C . SER A 1 280 ? 23.055 -50.478 -14.961 1.00 24.83 270 SER A C 1
ATOM 2040 O O . SER A 1 280 ? 23.321 -50.458 -13.751 1.00 20.51 270 SER A O 1
ATOM 2043 N N . ASP A 1 281 ? 22.648 -51.573 -15.584 1.00 21.26 271 ASP A N 1
ATOM 2044 C CA . ASP A 1 281 ? 22.449 -52.876 -14.957 1.00 20.98 271 ASP A CA 1
ATOM 2045 C C . ASP A 1 281 ? 21.274 -52.894 -13.981 1.00 18.57 271 ASP A C 1
ATOM 2046 O O . ASP A 1 281 ? 21.050 -53.909 -13.297 1.00 23.78 271 ASP A O 1
ATOM 2051 N N . THR A 1 282 ? 20.505 -51.823 -13.921 1.00 17.78 272 THR A N 1
ATOM 2052 C CA . THR A 1 282 ? 19.267 -51.816 -13.161 1.00 17.18 272 THR A CA 1
ATOM 2053 C C . THR A 1 282 ? 18.203 -52.614 -13.920 1.00 17.70 272 THR A C 1
ATOM 2054 O O . THR A 1 282 ? 18.169 -52.620 -15.162 1.00 17.05 272 THR A O 1
ATOM 2058 N N . VAL A 1 283 ? 17.341 -53.310 -13.168 1.00 16.39 273 VAL A N 1
ATOM 2059 C CA . VAL A 1 283 ? 16.240 -54.089 -13.736 1.00 17.01 273 VAL A CA 1
ATOM 2060 C C . VAL A 1 283 ? 14.930 -53.463 -13.282 1.00 16.48 273 VAL A C 1
ATOM 2061 O O . VAL A 1 283 ? 14.680 -53.309 -12.074 1.00 17.32 273 VAL A O 1
ATOM 2065 N N . ILE A 1 284 ? 14.094 -53.109 -14.243 1.00 17.52 274 ILE A N 1
ATOM 2066 C CA . ILE A 1 284 ? 12.744 -52.622 -13.963 1.00 16.00 274 ILE A CA 1
ATOM 2067 C C . ILE A 1 284 ? 11.766 -53.740 -14.317 1.00 18.67 274 ILE A C 1
ATOM 2068 O O . ILE A 1 284 ? 11.625 -54.103 -15.498 1.00 18.98 274 ILE A O 1
ATOM 2073 N N . GLU A 1 285 ? 11.061 -54.251 -13.320 1.00 18.92 275 GLU A N 1
ATOM 2074 C CA . GLU A 1 285 ? 10.120 -55.358 -13.548 1.00 17.58 275 GLU A CA 1
ATOM 2075 C C . GLU A 1 285 ? 8.770 -54.842 -14.072 1.00 23.67 275 GLU A C 1
ATOM 2076 O O . GLU A 1 285 ? 8.515 -53.640 -14.098 1.00 20.42 275 GLU A O 1
ATOM 2082 N N . PRO A 1 286 ? 7.855 -55.731 -14.502 1.00 20.60 276 PRO A N 1
ATOM 2083 C CA . PRO A 1 286 ? 6.619 -55.246 -15.149 1.00 18.06 276 PRO A CA 1
ATOM 2084 C C . PRO A 1 286 ? 5.754 -54.393 -14.231 1.00 21.06 276 PRO A C 1
ATOM 2085 O O . PRO A 1 286 ? 5.709 -54.572 -13.005 1.00 19.18 276 PRO A O 1
ATOM 2089 N N . GLY A 1 287 ? 5.044 -53.464 -14.846 1.00 20.81 277 GLY A N 1
ATOM 2090 C CA . GLY A 1 287 ? 4.049 -52.718 -14.103 1.00 20.32 277 GLY A CA 1
ATOM 2091 C C . GLY A 1 287 ? 4.608 -51.606 -13.255 1.00 21.16 277 GLY A C 1
ATOM 2092 O O . GLY A 1 287 ? 3.836 -50.904 -12.601 1.00 21.12 277 GLY A O 1
ATOM 2093 N N . VAL A 1 288 ? 5.923 -51.422 -13.236 1.00 17.15 278 VAL A N 1
ATOM 2094 C CA . VAL A 1 288 ? 6.518 -50.389 -12.402 1.00 16.56 278 VAL A CA 1
ATOM 2095 C C . VAL A 1 288 ? 6.187 -49.012 -12.958 1.00 18.85 278 VAL A C 1
ATOM 2096 O O . VAL A 1 288 ? 6.181 -48.794 -14.183 1.00 21.09 278 VAL A O 1
ATOM 2100 N N . ARG A 1 289 ? 5.900 -48.065 -12.065 1.00 15.80 279 ARG A N 1
ATOM 2101 C CA . ARG A 1 289 ? 5.658 -46.680 -12.460 1.00 17.10 279 ARG A CA 1
ATOM 2102 C C . ARG A 1 289 ? 6.606 -45.780 -11.688 1.00 18.91 279 ARG A C 1
ATOM 2103 O O . ARG A 1 289 ? 6.591 -45.768 -10.452 1.00 20.04 279 ARG A O 1
ATOM 2111 N N . ILE A 1 290 ? 7.440 -45.038 -12.411 1.00 16.20 280 ILE A N 1
ATOM 2112 C CA . ILE A 1 290 ? 8.445 -44.170 -11.790 1.00 20.96 280 ILE A CA 1
ATOM 2113 C C . ILE A 1 290 ? 8.256 -42.777 -12.348 1.00 20.42 280 ILE A C 1
ATOM 2114 O O . ILE A 1 290 ? 8.395 -42.575 -13.558 1.00 20.32 280 ILE A O 1
ATOM 2119 N N . ASN A 1 291 ? 7.961 -41.811 -11.479 1.00 18.12 281 ASN A N 1
ATOM 2120 C CA . ASN A 1 291 ? 7.686 -40.468 -11.972 1.00 21.30 281 ASN A CA 1
ATOM 2121 C C . ASN A 1 291 ? 8.370 -39.429 -11.086 1.00 23.01 281 ASN A C 1
ATOM 2122 O O . ASN A 1 291 ? 9.152 -39.743 -10.178 1.00 19.67 281 ASN A O 1
ATOM 2127 N N . GLY A 1 292 ? 8.158 -38.177 -11.424 1.00 21.11 282 GLY A N 1
ATOM 2128 C CA . GLY A 1 292 ? 8.798 -37.117 -10.692 1.00 23.64 282 GLY A CA 1
ATOM 2129 C C . GLY A 1 292 ? 10.279 -37.066 -10.994 1.00 22.46 282 GLY A C 1
ATOM 2130 O O . GLY A 1 292 ? 10.789 -37.648 -11.952 1.00 22.19 282 GLY A O 1
ATOM 2131 N N . ARG A 1 293 ? 10.979 -36.348 -10.133 1.00 25.99 283 ARG A N 1
ATOM 2132 C CA . ARG A 1 293 ? 12.432 -36.187 -10.243 1.00 24.88 283 ARG A CA 1
ATOM 2133 C C . ARG A 1 293 ? 13.073 -37.312 -9.442 1.00 26.96 283 ARG A C 1
ATOM 2134 O O . ARG A 1 293 ? 13.334 -37.185 -8.241 1.00 26.13 283 ARG A O 1
ATOM 2136 N N . THR A 1 294 ? 13.280 -38.445 -10.098 1.00 23.14 284 THR A N 1
ATOM 2137 C CA . THR A 1 294 ? 13.758 -39.650 -9.436 1.00 22.01 284 THR A CA 1
ATOM 2138 C C . THR A 1 294 ? 15.128 -40.008 -9.988 1.00 22.91 284 THR A C 1
ATOM 2139 O O . THR A 1 294 ? 15.377 -39.927 -11.205 1.00 19.83 284 THR A O 1
ATOM 2143 N N . GLU A 1 295 ? 16.031 -40.361 -9.086 1.00 18.38 285 GLU A N 1
ATOM 2144 C CA . GLU A 1 295 ? 17.368 -40.820 -9.454 1.00 20.81 285 GLU A CA 1
ATOM 2145 C C . GLU A 1 295 ? 17.550 -42.232 -8.934 1.00 23.26 285 GLU A C 1
ATOM 2146 O O . GLU A 1 295 ? 17.447 -42.463 -7.723 1.00 20.01 285 GLU A O 1
ATOM 2148 N N . ILE A 1 296 ? 17.799 -43.172 -9.844 1.00 15.66 286 ILE A N 1
ATOM 2149 C CA . ILE A 1 296 ? 18.004 -44.570 -9.491 1.00 17.51 286 ILE A CA 1
ATOM 2150 C C . ILE A 1 296 ? 19.418 -44.957 -9.897 1.00 19.53 286 ILE A C 1
ATOM 2151 O O . ILE A 1 296 ? 19.823 -44.739 -11.046 1.00 19.66 286 ILE A O 1
ATOM 2156 N N . GLY A 1 297 ? 20.168 -45.526 -8.969 1.00 16.01 287 GLY A N 1
ATOM 2157 C CA . GLY A 1 297 ? 21.547 -45.879 -9.259 1.00 17.00 287 GLY A CA 1
ATOM 2158 C C . GLY A 1 297 ? 21.693 -47.145 -10.090 1.00 24.29 287 GLY A C 1
ATOM 2159 O O . GLY A 1 297 ? 20.753 -47.616 -10.735 1.00 22.41 287 GLY A O 1
ATOM 2160 N N . GLU A 1 298 ? 22.912 -47.697 -10.080 1.00 21.51 288 GLU A N 1
ATOM 2161 C CA . GLU A 1 298 ? 23.220 -48.909 -10.837 1.00 19.87 288 GLU A CA 1
ATOM 2162 C C . GLU A 1 298 ? 22.859 -50.153 -10.048 1.00 22.05 288 GLU A C 1
ATOM 2163 O O . GLU A 1 298 ? 22.851 -50.156 -8.816 1.00 20.24 288 GLU A O 1
ATOM 2169 N N . ASP A 1 299 ? 22.625 -51.244 -10.776 1.00 19.21 289 ASP A N 1
ATOM 2170 C CA . ASP A 1 299 ? 22.401 -52.560 -10.165 1.00 20.35 289 ASP A CA 1
ATOM 2171 C C . ASP A 1 299 ? 21.190 -52.586 -9.238 1.00 23.66 289 ASP A C 1
ATOM 2172 O O . ASP A 1 299 ? 21.150 -53.389 -8.303 1.00 22.07 289 ASP A O 1
ATOM 2177 N N . VAL A 1 300 ? 20.216 -51.715 -9.451 1.00 19.35 290 VAL A N 1
ATOM 2178 C CA . VAL A 1 300 ? 19.006 -51.694 -8.642 1.00 17.47 290 VAL A CA 1
ATOM 2179 C C . VAL A 1 300 ? 17.991 -52.652 -9.261 1.00 17.18 290 VAL A C 1
ATOM 2180 O O . VAL A 1 300 ? 17.960 -52.878 -10.478 1.00 19.22 290 VAL A O 1
ATOM 2184 N N . VAL A 1 301 ? 17.171 -53.251 -8.421 1.00 14.19 291 VAL A N 1
ATOM 2185 C CA . VAL A 1 301 ? 15.984 -53.970 -8.876 1.00 17.51 291 VAL A CA 1
ATOM 2186 C C . VAL A 1 301 ? 14.759 -53.215 -8.384 1.00 19.18 291 VAL A C 1
ATOM 2187 O O . VAL A 1 301 ? 14.564 -53.057 -7.165 1.00 18.91 291 VAL A O 1
ATOM 2191 N N . ILE A 1 302 ? 13.929 -52.746 -9.320 1.00 17.81 292 ILE A N 1
ATOM 2192 C CA . ILE A 1 302 ? 12.602 -52.234 -8.971 1.00 17.11 292 ILE A CA 1
ATOM 2193 C C . ILE A 1 302 ? 11.600 -53.320 -9.324 1.00 19.23 292 ILE A C 1
ATOM 2194 O O . ILE A 1 302 ? 11.385 -53.637 -10.506 1.00 17.40 292 ILE A O 1
ATOM 2199 N N . GLY A 1 303 ? 10.983 -53.881 -8.276 1.00 16.11 293 GLY A N 1
ATOM 2200 C CA . GLY A 1 303 ? 10.165 -55.063 -8.420 1.00 19.00 293 GLY A CA 1
ATOM 2201 C C . GLY A 1 303 ? 8.761 -54.725 -8.850 1.00 22.21 293 GLY A C 1
ATOM 2202 O O . GLY A 1 303 ? 8.300 -53.588 -8.713 1.00 21.67 293 GLY A O 1
ATOM 2203 N N . GLN A 1 304 ? 8.085 -55.751 -9.348 1.00 19.07 294 GLN A N 1
ATOM 2204 C CA . GLN A 1 304 ? 6.829 -55.597 -10.056 1.00 20.11 294 GLN A CA 1
ATOM 2205 C C . GLN A 1 304 ? 5.821 -54.754 -9.282 1.00 19.26 294 GLN A C 1
ATOM 2206 O O . GLN A 1 304 ? 5.699 -54.854 -8.058 1.00 19.24 294 GLN A O 1
ATOM 2212 N N . TYR A 1 305 ? 5.111 -53.906 -10.021 1.00 17.54 295 TYR A N 1
ATOM 2213 C CA . TYR A 1 305 ? 3.934 -53.166 -9.537 1.00 16.81 295 TYR A CA 1
ATOM 2214 C C . TYR A 1 305 ? 4.281 -52.207 -8.404 1.00 16.54 295 TYR A C 1
ATOM 2215 O O . TYR A 1 305 ? 3.428 -51.883 -7.579 1.00 19.02 295 TYR A O 1
ATOM 2224 N N . SER A 1 306 ? 5.524 -51.713 -8.375 1.00 16.90 296 SER A N 1
ATOM 2225 C CA . SER A 1 306 ? 5.926 -50.660 -7.453 1.00 20.00 296 SER A CA 1
ATOM 2226 C C . SER A 1 306 ? 5.573 -49.290 -8.034 1.00 20.00 296 SER A C 1
ATOM 2227 O O . SER A 1 306 ? 5.447 -49.107 -9.251 1.00 19.20 296 SER A O 1
ATOM 2230 N N . GLU A 1 307 ? 5.448 -48.316 -7.158 1.00 17.97 297 GLU A N 1
ATOM 2231 C CA . GLU A 1 307 ? 5.271 -46.930 -7.576 1.00 15.37 297 GLU A CA 1
ATOM 2232 C C . GLU A 1 307 ? 6.304 -46.089 -6.854 1.00 20.62 297 GLU A C 1
ATOM 2233 O O . GLU A 1 307 ? 6.387 -46.127 -5.620 1.00 18.56 297 GLU A O 1
ATOM 2239 N N . ILE A 1 308 ? 7.105 -45.340 -7.608 1.00 16.47 298 ILE A N 1
ATOM 2240 C CA . ILE A 1 308 ? 8.198 -44.572 -7.020 1.00 19.03 298 ILE A CA 1
ATOM 2241 C C . ILE A 1 308 ? 8.095 -43.159 -7.569 1.00 17.14 298 ILE A C 1
ATOM 2242 O O . ILE A 1 308 ? 8.076 -42.969 -8.794 1.00 20.04 298 ILE A O 1
ATOM 2247 N N . ASN A 1 309 ? 8.015 -42.181 -6.678 1.00 14.80 299 ASN A N 1
ATOM 2248 C CA . ASN A 1 309 ? 7.891 -40.772 -7.077 1.00 20.59 299 ASN A CA 1
ATOM 2249 C C . ASN A 1 309 ? 8.904 -39.907 -6.340 1.00 22.23 299 ASN A C 1
ATOM 2250 O O . ASN A 1 309 ? 9.028 -39.993 -5.111 1.00 18.52 299 ASN A O 1
ATOM 2255 N N . ASN A 1 310 ? 9.612 -39.061 -7.084 1.00 18.55 300 ASN A N 1
ATOM 2256 C CA . ASN A 1 310 ? 10.454 -38.022 -6.489 1.00 15.36 300 ASN A CA 1
ATOM 2257 C C . ASN A 1 310 ? 11.437 -38.571 -5.448 1.00 24.62 300 ASN A C 1
ATOM 2258 O O . ASN A 1 310 ? 11.594 -38.005 -4.367 1.00 24.24 300 ASN A O 1
ATOM 2263 N N . SER A 1 311 ? 12.114 -39.677 -5.761 1.00 19.37 301 SER A N 1
ATOM 2264 C CA . SER A 1 311 ? 12.919 -40.340 -4.756 1.00 20.25 301 SER A CA 1
ATOM 2265 C C . SER A 1 311 ? 14.327 -40.593 -5.278 1.00 20.96 301 SER A C 1
ATOM 2266 O O . SER A 1 311 ? 14.597 -40.494 -6.480 1.00 18.55 301 SER A O 1
ATOM 2269 N N . THR A 1 312 ? 15.229 -40.912 -4.351 1.00 17.47 302 THR A N 1
ATOM 2270 C CA . THR A 1 312 ? 16.588 -41.343 -4.693 1.00 19.46 302 THR A CA 1
ATOM 2271 C C . THR A 1 312 ? 16.803 -42.773 -4.211 1.00 24.68 302 THR A C 1
ATOM 2272 O O . THR A 1 312 ? 16.610 -43.074 -3.026 1.00 21.46 302 THR A O 1
ATOM 2276 N N . ILE A 1 313 ? 17.215 -43.652 -5.122 1.00 18.41 303 ILE A N 1
ATOM 2277 C CA . ILE A 1 313 ? 17.434 -45.052 -4.798 1.00 19.52 303 ILE A CA 1
ATOM 2278 C C . ILE A 1 313 ? 18.862 -45.391 -5.212 1.00 25.98 303 ILE A C 1
ATOM 2279 O O . ILE A 1 313 ? 19.203 -45.344 -6.402 1.00 25.05 303 ILE A O 1
ATOM 2284 N N . GLU A 1 314 ? 19.702 -45.720 -4.239 1.00 18.19 304 GLU A N 1
ATOM 2285 C CA . GLU A 1 314 ? 21.120 -45.899 -4.546 1.00 22.64 304 GLU A CA 1
ATOM 2286 C C . GLU A 1 314 ? 21.467 -47.323 -4.978 1.00 23.38 304 GLU A C 1
ATOM 2287 O O . GLU A 1 314 ? 20.670 -48.250 -4.895 1.00 19.49 304 GLU A O 1
ATOM 2293 N N . ASN A 1 315 ? 22.725 -47.483 -5.387 1.00 22.81 305 ASN A N 1
ATOM 2294 C CA . ASN A 1 315 ? 23.233 -48.708 -5.995 1.00 20.35 305 ASN A CA 1
ATOM 2295 C C . ASN A 1 315 ? 22.855 -49.977 -5.237 1.00 22.93 305 ASN A C 1
ATOM 2296 O O . ASN A 1 315 ? 23.026 -50.063 -4.024 1.00 22.83 305 ASN A O 1
ATOM 2301 N N . GLY A 1 316 ? 22.367 -50.983 -5.965 1.00 22.41 306 GLY A N 1
ATOM 2302 C CA . GLY A 1 316 ? 22.139 -52.295 -5.381 1.00 22.95 306 GLY A CA 1
ATOM 2303 C C . GLY A 1 316 ? 20.897 -52.432 -4.517 1.00 25.58 306 GLY A C 1
ATOM 2304 O O . GLY A 1 316 ? 20.628 -53.544 -4.019 1.00 21.07 306 GLY A O 1
ATOM 2305 N N . ALA A 1 317 ? 20.130 -51.358 -4.338 1.00 19.73 307 ALA A N 1
ATOM 2306 C CA . ALA A 1 317 ? 18.884 -51.412 -3.570 1.00 17.93 307 ALA A CA 1
ATOM 2307 C C . ALA A 1 317 ? 17.879 -52.329 -4.259 1.00 20.67 307 ALA A C 1
ATOM 2308 O O . ALA A 1 317 ? 17.956 -52.595 -5.462 1.00 21.49 307 ALA A O 1
ATOM 2310 N N . CYS A 1 318 ? 16.935 -52.847 -3.473 1.00 17.99 308 CYS A N 1
ATOM 2311 C CA . CYS A 1 318 ? 15.896 -53.730 -3.997 1.00 19.20 308 CYS A CA 1
ATOM 2312 C C . CYS A 1 318 ? 14.550 -53.237 -3.486 1.00 26.17 308 CYS A C 1
ATOM 2313 O O . CYS A 1 318 ? 14.346 -53.167 -2.268 1.00 24.14 308 CYS A O 1
ATOM 2316 N N . ILE A 1 319 ? 13.655 -52.839 -4.400 1.00 17.09 309 ILE A N 1
ATOM 2317 C CA . ILE A 1 319 ? 12.319 -52.375 -4.022 1.00 18.92 309 ILE A CA 1
ATOM 2318 C C . ILE A 1 319 ? 11.341 -53.422 -4.533 1.00 25.16 309 ILE A C 1
ATOM 2319 O O . ILE A 1 319 ? 11.310 -53.702 -5.738 1.00 26.67 309 ILE A O 1
ATOM 2324 N N . GLN A 1 320 ? 10.544 -54.007 -3.645 1.00 19.37 310 GLN A N 1
ATOM 2325 C CA . GLN A 1 320 ? 9.581 -55.027 -4.069 1.00 23.24 310 GLN A CA 1
ATOM 2326 C C . GLN A 1 320 ? 8.166 -54.563 -3.774 1.00 21.47 310 GLN A C 1
ATOM 2327 O O . GLN A 1 320 ? 7.853 -54.289 -2.615 1.00 21.28 310 GLN A O 1
ATOM 2333 N N . GLN A 1 321 ? 7.320 -54.504 -4.821 1.00 21.16 311 GLN A N 1
ATOM 2334 C CA . GLN A 1 321 ? 5.887 -54.148 -4.801 1.00 17.25 311 GLN A CA 1
ATOM 2335 C C . GLN A 1 321 ? 5.516 -53.192 -3.665 1.00 17.17 311 GLN A C 1
ATOM 2336 O O . GLN A 1 321 ? 4.740 -53.535 -2.758 1.00 18.54 311 GLN A O 1
ATOM 2342 N N . SER A 1 322 ? 6.025 -51.959 -3.755 1.00 16.41 312 SER A N 1
ATOM 2343 C CA . SER A 1 322 ? 6.026 -51.012 -2.659 1.00 17.10 312 SER A CA 1
ATOM 2344 C C . SER A 1 322 ? 5.695 -49.633 -3.212 1.00 15.83 312 SER A C 1
ATOM 2345 O O . SER A 1 322 ? 5.736 -49.392 -4.425 1.00 16.35 312 SER A O 1
ATOM 2348 N N . VAL A 1 323 ? 5.356 -48.722 -2.322 1.00 14.45 313 VAL A N 1
ATOM 2349 C CA . VAL A 1 323 ? 5.035 -47.338 -2.693 1.00 13.01 313 VAL A CA 1
ATOM 2350 C C . VAL A 1 323 ? 6.037 -46.416 -2.023 1.00 18.12 313 VAL A C 1
ATOM 2351 O O . VAL A 1 323 ? 6.222 -46.468 -0.798 1.00 16.20 313 VAL A O 1
ATOM 2355 N N . VAL A 1 324 ? 6.699 -45.576 -2.819 1.00 14.51 314 VAL A N 1
ATOM 2356 C CA . VAL A 1 324 ? 7.824 -44.783 -2.331 1.00 14.99 314 VAL A CA 1
ATOM 2357 C C . VAL A 1 324 ? 7.611 -43.361 -2.818 1.00 19.10 314 VAL A C 1
ATOM 2358 O O . VAL A 1 324 ? 7.503 -43.141 -4.028 1.00 17.64 314 VAL A O 1
ATOM 2362 N N . ASN A 1 325 ? 7.535 -42.398 -1.889 1.00 14.14 315 ASN A N 1
ATOM 2363 C CA . ASN A 1 325 ? 7.310 -41.001 -2.246 1.00 17.77 315 ASN A CA 1
ATOM 2364 C C . ASN A 1 325 ? 8.269 -40.100 -1.502 1.00 17.50 315 ASN A C 1
ATOM 2365 O O . ASN A 1 325 ? 8.302 -40.122 -0.271 1.00 17.64 315 ASN A O 1
ATOM 2370 N N . ASP A 1 326 ? 9.003 -39.279 -2.246 1.00 20.10 316 ASP A N 1
ATOM 2371 C CA . ASP A 1 326 ? 9.873 -38.247 -1.650 1.00 21.86 316 ASP A CA 1
ATOM 2372 C C . ASP A 1 326 ? 10.780 -38.845 -0.580 1.00 21.65 316 ASP A C 1
ATOM 2373 O O . ASP A 1 326 ? 10.882 -38.341 0.539 1.00 20.04 316 ASP A O 1
ATOM 2378 N N . ALA A 1 327 ? 11.446 -39.950 -0.937 1.00 17.84 317 ALA A N 1
ATOM 2379 C CA . ALA A 1 327 ? 12.208 -40.727 0.016 1.00 19.35 317 ALA A CA 1
ATOM 2380 C C . ALA A 1 327 ? 13.621 -40.925 -0.507 1.00 21.12 317 ALA A C 1
ATOM 2381 O O . ALA A 1 327 ? 13.911 -40.753 -1.692 1.00 20.82 317 ALA A O 1
ATOM 2383 N N . SER A 1 328 ? 14.501 -41.352 0.364 1.00 18.17 318 SER A N 1
ATOM 2384 C CA . SER A 1 328 ? 15.835 -41.749 -0.076 1.00 19.61 318 SER A CA 1
ATOM 2385 C C . SER A 1 328 ? 16.173 -43.118 0.490 1.00 22.92 318 SER A C 1
ATOM 2386 O O . SER A 1 328 ? 15.909 -43.418 1.662 1.00 21.67 318 SER A O 1
ATOM 2389 N N . VAL A 1 329 ? 16.752 -43.950 -0.368 1.00 20.84 319 VAL A N 1
ATOM 2390 C CA . VAL A 1 329 ? 17.074 -45.332 -0.054 1.00 20.72 319 VAL A CA 1
ATOM 2391 C C . VAL A 1 329 ? 18.557 -45.555 -0.363 1.00 20.31 319 VAL A C 1
ATOM 2392 O O . VAL A 1 329 ? 18.979 -45.433 -1.521 1.00 20.12 319 VAL A O 1
ATOM 2396 N N . GLY A 1 330 ? 19.342 -45.895 0.664 1.00 17.38 320 GLY A N 1
ATOM 2397 C CA . GLY A 1 330 ? 20.769 -46.126 0.499 1.00 20.24 320 GLY A CA 1
ATOM 2398 C C . GLY A 1 330 ? 21.143 -47.457 -0.155 1.00 19.14 320 GLY A C 1
ATOM 2399 O O . GLY A 1 330 ? 20.316 -48.312 -0.475 1.00 17.06 320 GLY A O 1
ATOM 2400 N N . ALA A 1 331 ? 22.457 -47.639 -0.320 1.00 18.02 321 ALA A N 1
ATOM 2401 C CA . ALA A 1 331 ? 22.993 -48.758 -1.087 1.00 20.27 321 ALA A CA 1
ATOM 2402 C C . ALA A 1 331 ? 22.663 -50.113 -0.465 1.00 20.29 321 ALA A C 1
ATOM 2403 O O . ALA A 1 331 ? 22.724 -50.304 0.760 1.00 17.36 321 ALA A O 1
ATOM 2405 N N . ASN A 1 332 ? 22.305 -51.069 -1.321 1.00 16.90 322 ASN A N 1
ATOM 2406 C CA . ASN A 1 332 ? 22.044 -52.441 -0.897 1.00 18.66 322 ASN A CA 1
ATOM 2407 C C . ASN A 1 332 ? 20.909 -52.558 0.106 1.00 21.18 322 ASN A C 1
ATOM 2408 O O . ASN A 1 332 ? 20.838 -53.537 0.831 1.00 22.52 322 ASN A O 1
ATOM 2413 N N . THR A 1 333 ? 19.996 -51.602 0.134 1.00 16.87 323 THR A N 1
ATOM 2414 C CA . THR A 1 333 ? 18.896 -51.647 1.085 1.00 16.90 323 THR A CA 1
ATOM 2415 C C . THR A 1 333 ? 17.728 -52.376 0.451 1.00 19.85 323 THR A C 1
ATOM 2416 O O . THR A 1 333 ? 17.565 -52.355 -0.770 1.00 22.17 323 THR A O 1
ATOM 2420 N N . LYS A 1 334 ? 16.959 -53.088 1.268 1.00 18.04 324 LYS A N 1
ATOM 2421 C CA . LYS A 1 334 ? 15.841 -53.886 0.758 1.00 14.56 324 LYS A CA 1
ATOM 2422 C C . LYS A 1 334 ? 14.513 -53.366 1.311 1.00 17.71 324 LYS A C 1
ATOM 2423 O O . LYS A 1 334 ? 14.368 -53.212 2.532 1.00 19.74 324 LYS A O 1
ATOM 2425 N N . VAL A 1 335 ? 13.537 -53.117 0.424 1.00 13.65 325 VAL A N 1
ATOM 2426 C CA . VAL A 1 335 ? 12.240 -52.535 0.813 1.00 18.18 325 VAL A CA 1
ATOM 2427 C C . VAL A 1 335 ? 11.113 -53.423 0.268 1.00 22.63 325 VAL A C 1
ATOM 2428 O O . VAL A 1 335 ? 11.060 -53.712 -0.939 1.00 19.63 325 VAL A O 1
ATOM 2432 N N . GLY A 1 336 ? 10.233 -53.886 1.157 1.00 17.58 326 GLY A N 1
ATOM 2433 C CA . GLY A 1 336 ? 9.047 -54.581 0.710 1.00 17.36 326 GLY A CA 1
ATOM 2434 C C . GLY A 1 336 ? 9.168 -56.079 0.900 1.00 19.33 326 GLY A C 1
ATOM 2435 O O . GLY A 1 336 ? 10.110 -56.571 1.535 1.00 18.13 326 GLY A O 1
ATOM 2436 N N . PRO A 1 337 ? 8.208 -56.846 0.349 1.00 16.92 327 PRO A N 1
ATOM 2437 C CA . PRO A 1 337 ? 7.068 -56.396 -0.454 1.00 16.34 327 PRO A CA 1
ATOM 2438 C C . PRO A 1 337 ? 6.042 -55.686 0.392 1.00 17.98 327 PRO A C 1
ATOM 2439 O O . PRO A 1 337 ? 5.998 -55.893 1.616 1.00 17.90 327 PRO A O 1
ATOM 2443 N N . PHE A 1 338 ? 5.217 -54.845 -0.236 1.00 15.22 328 PHE A N 1
ATOM 2444 C CA . PHE A 1 338 ? 4.087 -54.192 0.427 1.00 16.00 328 PHE A CA 1
ATOM 2445 C C . PHE A 1 338 ? 4.558 -53.294 1.573 1.00 19.81 328 PHE A C 1
ATOM 2446 O O . PHE A 1 338 ? 4.080 -53.392 2.703 1.00 17.24 328 PHE A O 1
ATOM 2454 N N . ALA A 1 339 ? 5.527 -52.428 1.289 1.00 15.84 329 ALA A N 1
ATOM 2455 C CA . ALA A 1 339 ? 5.923 -51.414 2.248 1.00 17.20 329 ALA A CA 1
ATOM 2456 C C . ALA A 1 339 ? 5.571 -50.040 1.703 1.00 14.80 329 ALA A C 1
ATOM 2457 O O . ALA A 1 339 ? 5.364 -49.846 0.491 1.00 14.39 329 ALA A O 1
ATOM 2459 N N . GLN A 1 340 ? 5.543 -49.054 2.583 1.00 13.86 330 GLN A N 1
ATOM 2460 C CA . GLN A 1 340 ? 5.329 -47.688 2.097 1.00 13.91 330 GLN A CA 1
ATOM 2461 C C . GLN A 1 340 ? 6.372 -46.750 2.684 1.00 17.00 330 GLN A C 1
ATOM 2462 O O . GLN A 1 340 ? 6.497 -46.634 3.910 1.00 15.82 330 GLN A O 1
ATOM 2468 N N . LEU A 1 341 ? 7.115 -46.079 1.823 1.00 14.29 331 LEU A N 1
ATOM 2469 C CA . LEU A 1 341 ? 8.000 -45.009 2.279 1.00 16.67 331 LEU A CA 1
ATOM 2470 C C . LEU A 1 341 ? 7.326 -43.670 1.965 1.00 18.00 331 LEU A C 1
ATOM 2471 O O . LEU A 1 341 ? 7.057 -43.361 0.800 1.00 18.14 331 LEU A O 1
ATOM 2476 N N . ARG A 1 342 ? 7.026 -42.901 3.001 1.00 15.37 332 ARG A N 1
ATOM 2477 C CA . ARG A 1 342 ? 6.362 -41.613 2.874 1.00 23.49 332 ARG A CA 1
ATOM 2478 C C . ARG A 1 342 ? 7.383 -40.503 2.906 1.00 20.17 332 ARG A C 1
ATOM 2479 O O . ARG A 1 342 ? 8.567 -40.748 3.145 1.00 18.48 332 ARG A O 1
ATOM 2487 N N . PRO A 1 343 ? 6.977 -39.272 2.577 1.00 18.98 333 PRO A N 1
ATOM 2488 C CA . PRO A 1 343 ? 7.949 -38.188 2.436 1.00 21.22 333 PRO A CA 1
ATOM 2489 C C . PRO A 1 343 ? 8.843 -38.043 3.655 1.00 25.61 333 PRO A C 1
ATOM 2490 O O . PRO A 1 343 ? 8.391 -38.110 4.803 1.00 22.17 333 PRO A O 1
ATOM 2494 N N . GLY A 1 344 ? 10.125 -37.833 3.393 1.00 23.63 334 GLY A N 1
ATOM 2495 C CA . GLY A 1 344 ? 11.082 -37.669 4.465 1.00 23.16 334 GLY A CA 1
ATOM 2496 C C . GLY A 1 344 ? 11.619 -38.967 5.006 1.00 28.96 334 GLY A C 1
ATOM 2497 O O . GLY A 1 344 ? 12.471 -38.935 5.904 1.00 27.36 334 GLY A O 1
ATOM 2498 N N . ALA A 1 345 ? 11.155 -40.106 4.494 1.00 20.90 335 ALA A N 1
ATOM 2499 C CA . ALA A 1 345 ? 11.804 -41.363 4.839 1.00 21.46 335 ALA A CA 1
ATOM 2500 C C . ALA A 1 345 ? 13.212 -41.354 4.281 1.00 23.63 335 ALA A C 1
ATOM 2501 O O . ALA A 1 345 ? 13.422 -41.153 3.078 1.00 21.00 335 ALA A O 1
ATOM 2503 N N . GLN A 1 346 ? 14.168 -41.635 5.147 1.00 20.15 336 GLN A N 1
ATOM 2504 C CA . GLN A 1 346 ? 15.577 -41.646 4.790 1.00 22.63 336 GLN A CA 1
ATOM 2505 C C . GLN A 1 346 ? 16.180 -42.965 5.271 1.00 22.68 336 GLN A C 1
ATOM 2506 O O . GLN A 1 346 ? 16.377 -43.167 6.472 1.00 23.82 336 GLN A O 1
ATOM 2512 N N . LEU A 1 347 ? 16.431 -43.884 4.356 1.00 16.48 337 LEU A N 1
ATOM 2513 C CA . LEU A 1 347 ? 16.974 -45.180 4.732 1.00 15.90 337 LEU A CA 1
ATOM 2514 C C . LEU A 1 347 ? 18.459 -45.219 4.389 1.00 21.93 337 LEU A C 1
ATOM 2515 O O . LEU A 1 347 ? 18.858 -44.919 3.248 1.00 20.83 337 LEU A O 1
ATOM 2520 N N . GLY A 1 348 ? 19.268 -45.597 5.367 1.00 18.14 338 GLY A N 1
ATOM 2521 C CA . GLY A 1 348 ? 20.692 -45.706 5.141 1.00 20.33 338 GLY A CA 1
ATOM 2522 C C . GLY A 1 348 ? 21.021 -46.933 4.317 1.00 21.84 338 GLY A C 1
ATOM 2523 O O . GLY A 1 348 ? 20.147 -47.507 3.662 1.00 21.83 338 GLY A O 1
ATOM 2524 N N . ALA A 1 349 ? 22.285 -47.329 4.318 1.00 19.78 339 ALA A N 1
ATOM 2525 C CA . ALA A 1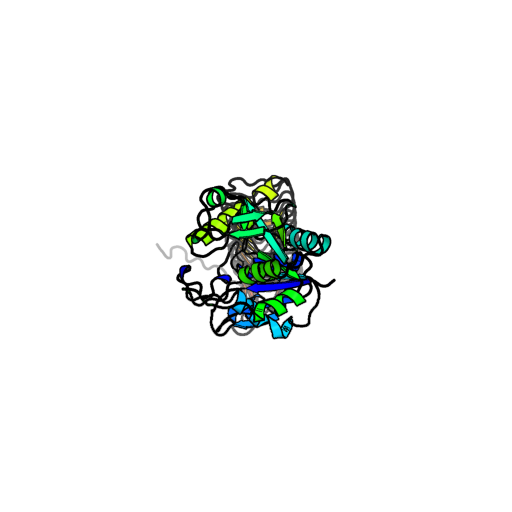 349 ? 22.730 -48.455 3.522 1.00 19.10 339 ALA A CA 1
ATOM 2526 C C . ALA A 1 349 ? 22.565 -49.746 4.312 1.00 20.89 339 ALA A C 1
ATOM 2527 O O . ALA A 1 349 ? 22.657 -49.765 5.545 1.00 21.23 339 ALA A O 1
ATOM 2529 N N . ASP A 1 350 ? 22.326 -50.821 3.589 1.00 16.22 340 ASP A N 1
ATOM 2530 C CA . ASP A 1 350 ? 22.180 -52.155 4.174 1.00 20.97 340 ASP A CA 1
ATOM 2531 C C . ASP A 1 350 ? 21.033 -52.213 5.181 1.00 20.98 340 ASP A C 1
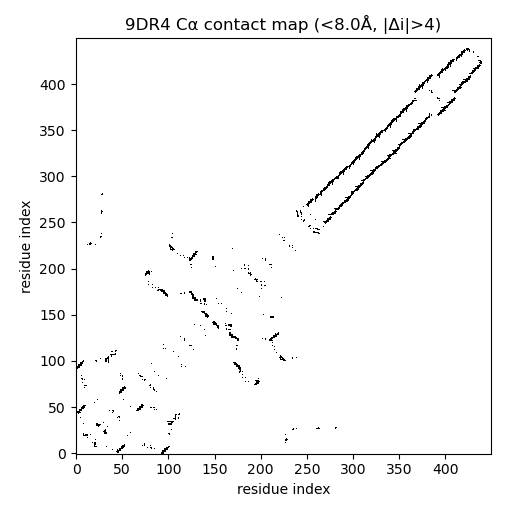ATOM 2532 O O . ASP A 1 350 ? 21.068 -52.988 6.125 1.00 19.01 340 ASP A O 1
ATOM 2537 N N . VAL A 1 351 ? 20.033 -51.366 4.998 1.00 18.95 341 VAL A N 1
ATOM 2538 C CA . VAL A 1 351 ? 18.825 -51.380 5.822 1.00 18.42 341 VAL A CA 1
ATOM 2539 C C . VAL A 1 351 ? 17.834 -52.408 5.287 1.00 16.23 341 VAL A C 1
ATOM 2540 O O . VAL A 1 351 ? 17.792 -52.723 4.086 1.00 16.35 341 VAL A O 1
ATOM 2544 N N . LYS A 1 352 ? 17.012 -52.930 6.173 1.00 15.03 342 LYS A N 1
ATOM 2545 C CA . LYS A 1 352 ? 15.883 -53.771 5.780 1.00 16.51 342 LYS A CA 1
ATOM 2546 C C . LYS A 1 352 ? 14.567 -53.136 6.218 1.00 21.09 342 LYS A C 1
ATOM 2547 O O . LYS A 1 352 ? 14.388 -52.821 7.403 1.00 19.36 342 LYS A O 1
ATOM 2553 N N . VAL A 1 353 ? 13.654 -52.917 5.268 1.00 16.02 343 VAL A N 1
ATOM 2554 C CA . VAL A 1 353 ? 12.288 -52.484 5.577 1.00 17.00 343 VAL A CA 1
ATOM 2555 C C . VAL A 1 353 ? 11.361 -53.540 4.981 1.00 21.98 343 VAL A C 1
ATOM 2556 O O . VAL A 1 353 ? 11.226 -53.629 3.753 1.00 21.88 343 VAL A O 1
ATOM 2560 N N . GLY A 1 354 ? 10.749 -54.363 5.835 1.00 17.00 344 GLY A N 1
ATOM 2561 C CA . GLY A 1 354 ? 10.003 -55.542 5.388 1.00 15.93 344 GLY A CA 1
ATOM 2562 C C . GLY A 1 354 ? 8.528 -55.274 5.079 1.00 17.99 344 GLY A C 1
ATOM 2563 O O . GLY A 1 354 ? 8.088 -54.126 4.966 1.00 19.02 344 GLY A O 1
ATOM 2564 N N . ASN A 1 355 ? 7.735 -56.356 4.998 1.00 16.07 345 ASN A N 1
ATOM 2565 C CA . ASN A 1 355 ? 6.333 -56.205 4.608 1.00 15.37 345 ASN A CA 1
ATOM 2566 C C . ASN A 1 355 ? 5.485 -55.478 5.645 1.00 14.68 345 ASN A C 1
ATOM 2567 O O . ASN A 1 355 ? 5.657 -55.632 6.862 1.00 16.44 345 ASN A O 1
ATOM 2572 N N . PHE A 1 356 ? 4.564 -54.646 5.147 1.00 13.10 346 PHE A N 1
ATOM 2573 C CA . PHE A 1 356 ? 3.566 -53.979 5.989 1.00 15.72 346 PHE A CA 1
ATOM 2574 C C . PHE A 1 356 ? 4.236 -53.021 6.966 1.00 17.69 346 PHE A C 1
ATOM 2575 O O . PHE A 1 356 ? 3.831 -52.893 8.123 1.00 15.95 346 PHE A O 1
ATOM 2583 N N . VAL A 1 357 ? 5.281 -52.351 6.496 1.00 15.26 347 VAL A N 1
ATOM 2584 C CA . VAL A 1 357 ? 5.985 -51.347 7.273 1.00 11.84 347 VAL A CA 1
ATOM 2585 C C . VAL A 1 357 ? 5.774 -49.994 6.596 1.00 17.02 347 VAL A C 1
ATOM 2586 O O . VAL A 1 357 ? 5.807 -49.875 5.362 1.00 13.08 347 VAL A O 1
ATOM 2590 N N . GLU A 1 358 ? 5.513 -48.988 7.403 1.00 14.79 348 GLU A N 1
ATOM 2591 C CA . GLU A 1 358 ? 5.356 -47.612 6.950 1.00 13.03 348 GLU A CA 1
ATOM 2592 C C . GLU A 1 358 ? 6.425 -46.744 7.601 1.00 15.43 348 GLU A C 1
ATOM 2593 O O . GLU A 1 358 ? 6.580 -46.764 8.829 1.00 14.83 348 GLU A O 1
ATOM 2599 N N . ILE A 1 359 ? 7.175 -45.991 6.794 1.00 15.17 349 ILE A N 1
ATOM 2600 C CA . ILE A 1 359 ? 8.230 -45.101 7.301 1.00 17.34 349 ILE A CA 1
ATOM 2601 C C . ILE A 1 359 ? 7.899 -43.677 6.867 1.00 17.61 349 ILE A C 1
ATOM 2602 O O . ILE A 1 359 ? 7.695 -43.427 5.673 1.00 15.45 349 ILE A O 1
ATOM 2607 N N . LYS A 1 360 ? 7.840 -42.739 7.825 1.00 16.66 350 LYS A N 1
ATOM 2608 C CA . LYS A 1 360 ? 7.530 -41.340 7.500 1.00 15.72 350 LYS A CA 1
ATOM 2609 C C . LYS A 1 360 ? 8.439 -40.408 8.297 1.00 21.43 350 LYS A C 1
ATOM 2610 O O . LYS A 1 360 ? 8.489 -40.507 9.534 1.00 19.95 350 LYS A O 1
ATOM 2616 N N . LYS A 1 361 ? 9.141 -39.503 7.605 1.00 19.29 351 LYS A N 1
ATOM 2617 C CA . LYS A 1 361 ? 9.962 -38.487 8.275 1.00 22.96 351 LYS A CA 1
ATOM 2618 C C . LYS A 1 361 ? 10.857 -39.123 9.334 1.00 22.10 351 LYS A C 1
ATOM 2619 O O . LYS A 1 361 ? 10.842 -38.794 10.529 1.00 22.20 351 LYS A O 1
ATOM 2621 N N . ALA A 1 362 ? 11.607 -40.107 8.899 1.00 19.78 352 ALA A N 1
ATOM 2622 C CA . ALA A 1 362 ? 12.336 -40.923 9.844 1.00 19.43 352 ALA A CA 1
ATOM 2623 C C . ALA A 1 362 ? 13.651 -41.290 9.205 1.00 25.22 352 ALA A C 1
ATOM 2624 O O . ALA A 1 362 ? 13.711 -41.526 7.993 1.00 24.68 352 ALA A O 1
ATOM 2626 N N . ASP A 1 363 ? 14.687 -41.349 10.022 1.00 19.22 353 ASP A N 1
ATOM 2627 C CA . ASP A 1 363 ? 16.050 -41.618 9.573 1.00 20.84 353 ASP A CA 1
ATOM 2628 C C . ASP A 1 363 ? 16.433 -42.998 10.103 1.00 23.68 353 ASP A C 1
ATOM 2629 O O . ASP A 1 363 ? 16.516 -43.195 11.324 1.00 22.71 353 ASP A O 1
ATOM 2634 N N . LEU A 1 364 ? 16.616 -43.963 9.194 1.00 17.83 354 LEU A N 1
ATOM 2635 C CA . LEU A 1 364 ? 17.016 -45.327 9.568 1.00 19.26 354 LEU A CA 1
ATOM 2636 C C . LEU A 1 364 ? 18.498 -45.446 9.227 1.00 20.77 354 LEU A C 1
ATOM 2637 O O . LEU A 1 364 ? 18.865 -45.482 8.046 1.00 19.76 354 LEU A O 1
ATOM 2642 N N . LYS A 1 365 ? 19.345 -45.499 10.249 1.00 18.19 355 LYS A N 1
ATOM 2643 C CA . LYS A 1 365 ? 20.785 -45.486 9.972 1.00 20.34 355 LYS A CA 1
ATOM 2644 C C . LYS A 1 365 ? 21.248 -46.843 9.424 1.00 19.91 355 LYS A C 1
ATOM 2645 O O . LYS A 1 365 ? 20.514 -47.835 9.450 1.00 19.71 355 LYS A O 1
ATOM 2651 N N . ASP A 1 366 ? 22.501 -46.888 8.941 1.00 23.02 356 ASP A N 1
ATOM 2652 C CA . ASP A 1 366 ? 23.022 -48.081 8.262 1.00 19.26 356 ASP A CA 1
ATOM 2653 C C . ASP A 1 366 ? 22.800 -49.335 9.091 1.00 23.51 356 ASP A C 1
ATOM 2654 O O . ASP A 1 366 ? 22.970 -49.327 10.312 1.00 20.20 356 ASP A O 1
ATOM 2659 N N . GLY A 1 367 ? 22.387 -50.416 8.424 1.00 18.05 357 GLY A N 1
ATOM 2660 C CA . GLY A 1 367 ? 22.208 -51.710 9.081 1.00 19.02 357 GLY A CA 1
ATOM 2661 C C . GLY A 1 367 ? 20.944 -51.855 9.920 1.00 19.68 357 GLY A C 1
ATOM 2662 O O . GLY A 1 367 ? 20.668 -52.961 10.407 1.00 21.12 357 GLY A O 1
ATOM 2663 N N . ALA A 1 368 ? 20.159 -50.796 10.103 1.00 18.49 358 ALA A N 1
ATOM 2664 C CA . ALA A 1 368 ? 18.944 -50.936 10.911 1.00 20.36 358 ALA A CA 1
ATOM 2665 C C . ALA A 1 368 ? 17.950 -51.862 10.209 1.00 21.80 358 ALA A C 1
ATOM 2666 O O . ALA A 1 368 ? 17.938 -51.983 8.972 1.00 19.47 358 ALA A O 1
ATOM 2668 N N . LYS A 1 369 ? 17.107 -52.519 11.003 1.00 16.05 359 LYS A N 1
ATOM 2669 C CA . LYS A 1 369 ? 16.128 -53.455 10.458 1.00 19.34 359 LYS A CA 1
ATOM 2670 C C . LYS A 1 369 ? 14.738 -53.195 11.027 1.00 21.81 359 LYS A C 1
ATOM 2671 O O . LYS A 1 369 ? 14.556 -53.174 12.247 1.00 20.37 359 LYS A O 1
ATOM 2677 N N . VAL A 1 370 ? 13.757 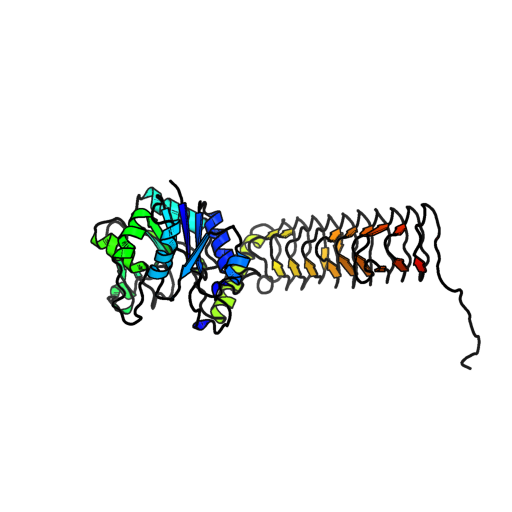-53.017 10.150 1.00 14.87 360 VAL A N 1
ATOM 2678 C CA . VAL A 1 370 ? 12.351 -52.872 10.555 1.00 17.57 360 VAL A CA 1
ATOM 2679 C C . VAL A 1 370 ? 11.598 -53.907 9.718 1.00 21.94 360 VAL A C 1
ATOM 2680 O O . VAL A 1 370 ? 11.171 -53.639 8.591 1.00 18.70 360 VAL A O 1
ATOM 2684 N N . SER A 1 371 ? 11.500 -55.125 10.221 1.00 18.96 361 SER A N 1
ATOM 2685 C CA . SER A 1 371 ? 11.184 -56.207 9.306 1.00 23.62 361 SER A CA 1
ATOM 2686 C C . SER A 1 371 ? 9.693 -56.426 9.074 1.00 22.62 361 SER A C 1
ATOM 2687 O O . SER A 1 371 ? 9.349 -57.080 8.091 1.00 19.50 361 SER A O 1
ATOM 2690 N N . HIS A 1 372 ? 8.797 -55.950 9.942 1.00 20.94 362 HIS A N 1
ATOM 2691 C CA . HIS A 1 372 ? 7.396 -56.262 9.650 1.00 19.10 362 HIS A CA 1
ATOM 2692 C C . HIS A 1 372 ? 6.430 -55.476 10.521 1.00 17.49 362 HIS A C 1
ATOM 2693 O O . HIS A 1 372 ? 6.657 -55.298 11.723 1.00 18.82 362 HIS A O 1
ATOM 2700 N N . LEU A 1 373 ? 5.306 -55.108 9.913 1.00 16.14 363 LEU A N 1
ATOM 2701 C CA . LEU A 1 373 ? 4.084 -54.702 10.626 1.00 17.28 363 LEU A CA 1
ATOM 2702 C C . LEU A 1 373 ? 4.340 -53.575 11.627 1.00 19.53 363 LEU A C 1
ATOM 2703 O O . LEU A 1 373 ? 3.900 -53.602 12.780 1.00 21.69 363 LEU A O 1
ATOM 2708 N N . SER A 1 374 ? 5.021 -52.538 11.172 1.00 16.12 364 SER A N 1
ATOM 2709 C CA . SER A 1 374 ? 5.468 -51.477 12.072 1.00 13.71 364 SER A CA 1
ATOM 2710 C C . SER A 1 374 ? 5.252 -50.135 11.419 1.00 15.35 364 SER A C 1
ATOM 2711 O O . SER A 1 374 ? 5.257 -50.015 10.190 1.00 16.95 364 SER A O 1
ATOM 2714 N N . TYR A 1 375 ? 5.151 -49.110 12.261 1.00 16.53 365 TYR A N 1
ATOM 2715 C CA . TYR A 1 375 ? 5.081 -47.719 11.816 1.00 14.10 365 TYR A CA 1
ATOM 2716 C C . TYR A 1 375 ? 6.187 -46.920 12.498 1.00 17.27 365 TYR A C 1
ATOM 2717 O O . TYR A 1 3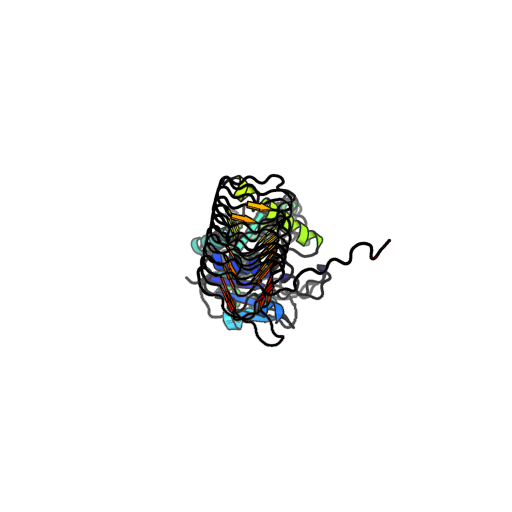75 ? 6.254 -46.870 13.737 1.00 17.06 365 TYR A O 1
ATOM 2726 N N . ILE A 1 376 ? 7.034 -46.278 11.699 1.00 15.97 366 ILE A N 1
ATOM 2727 C CA . ILE A 1 376 ? 8.145 -45.472 12.214 1.00 17.49 366 ILE A CA 1
ATOM 2728 C C . ILE A 1 376 ? 7.982 -44.070 11.653 1.00 20.60 366 ILE A C 1
ATOM 2729 O O . ILE A 1 376 ? 8.178 -43.865 10.446 1.00 19.64 366 ILE A O 1
ATOM 2734 N N . GLY A 1 377 ? 7.639 -43.102 12.520 1.00 18.89 367 GLY A N 1
ATOM 2735 C CA . GLY A 1 377 ? 7.402 -41.728 12.092 1.00 18.90 367 GLY A CA 1
ATOM 2736 C C . GLY A 1 377 ? 8.065 -40.719 13.013 1.00 19.25 367 GLY A C 1
ATOM 2737 O O . GLY A 1 377 ? 8.078 -40.920 14.236 1.00 19.00 367 GLY A O 1
ATOM 2738 N N . ASP A 1 378 ? 8.645 -39.658 12.461 1.00 20.20 368 ASP A N 1
ATOM 2739 C CA . ASP A 1 378 ? 9.307 -38.600 13.265 1.00 21.86 368 ASP A CA 1
ATOM 2740 C C . ASP A 1 378 ? 10.352 -39.186 14.227 1.00 22.25 368 ASP A C 1
ATOM 2741 O O . ASP A 1 378 ? 10.270 -39.057 15.450 1.00 22.88 368 ASP A O 1
ATOM 2746 N N . ALA A 1 379 ? 11.328 -39.886 13.661 1.00 19.21 369 ALA A N 1
ATOM 2747 C CA . ALA A 1 379 ? 12.147 -40.752 14.504 1.00 19.18 369 ALA A CA 1
ATOM 2748 C C . ALA A 1 379 ? 13.531 -40.916 13.905 1.00 21.28 369 ALA A C 1
ATOM 2749 O O . ALA A 1 379 ? 13.731 -40.741 12.705 1.00 20.07 369 ALA A O 1
ATOM 2751 N N . VAL A 1 380 ? 14.491 -41.260 14.763 1.00 20.28 370 VAL A N 1
ATOM 2752 C CA . VAL A 1 380 ? 15.825 -41.660 14.331 1.00 20.20 370 VAL A CA 1
ATOM 2753 C C . VAL A 1 380 ? 16.096 -43.039 14.922 1.00 24.63 370 VAL A C 1
ATOM 2754 O O . VAL A 1 380 ? 15.981 -43.225 16.141 1.00 22.01 370 VAL A O 1
ATOM 2758 N N . ILE A 1 381 ? 16.420 -44.011 14.063 1.00 18.58 371 ILE A N 1
ATOM 2759 C CA . ILE A 1 381 ? 16.769 -45.369 14.489 1.00 20.20 371 ILE A CA 1
ATOM 2760 C C . ILE A 1 381 ? 18.261 -45.570 14.222 1.00 23.28 371 ILE A C 1
ATOM 2761 O O . ILE A 1 381 ? 18.703 -45.541 13.064 1.00 20.64 371 ILE A O 1
ATOM 2766 N N . GLY A 1 382 ? 19.030 -45.791 15.278 1.00 21.66 372 GLY A N 1
ATOM 2767 C CA . GLY A 1 382 ? 20.477 -45.855 15.148 1.00 22.16 372 GLY A CA 1
ATOM 2768 C C . GLY A 1 382 ? 20.984 -47.098 14.437 1.00 20.38 372 GLY A C 1
ATOM 2769 O O . GLY A 1 382 ? 20.264 -48.051 14.155 1.00 19.17 372 GLY A O 1
ATOM 2770 N N . GLU A 1 383 ? 22.298 -47.096 14.188 1.00 18.90 373 GLU A N 1
ATOM 2771 C CA . GLU A 1 383 ? 22.904 -48.127 13.361 1.00 19.39 373 GLU A CA 1
ATOM 2772 C C . GLU A 1 383 ? 22.687 -49.514 13.956 1.00 21.56 373 GLU A C 1
ATOM 2773 O O . GLU A 1 383 ? 22.814 -49.725 15.168 1.00 17.08 373 GLU A O 1
ATOM 2779 N N . ARG A 1 384 ? 22.335 -50.450 13.087 1.00 19.82 374 ARG A N 1
ATOM 2780 C CA . ARG A 1 384 ? 22.195 -51.877 13.368 1.00 21.76 374 ARG A CA 1
ATOM 2781 C C . ARG A 1 384 ? 21.073 -52.186 14.344 1.00 22.40 374 ARG A C 1
ATOM 2782 O O . ARG A 1 384 ? 20.921 -53.333 14.753 1.00 19.48 374 ARG A O 1
ATOM 2790 N N . THR A 1 385 ? 20.234 -51.216 14.679 1.00 22.43 375 THR A N 1
ATOM 2791 C CA . THR A 1 385 ? 19.163 -51.482 15.634 1.00 17.70 375 THR A CA 1
ATOM 2792 C C . THR A 1 385 ? 18.042 -52.281 14.996 1.00 21.14 375 THR A C 1
ATOM 2793 O O . THR A 1 385 ? 17.700 -52.091 13.821 1.00 20.31 375 THR A O 1
ATOM 2797 N N . ASN A 1 386 ? 17.519 -53.224 15.768 1.00 19.09 376 ASN A N 1
ATOM 2798 C CA . ASN A 1 386 ? 16.470 -54.133 15.326 1.00 18.11 376 ASN A CA 1
ATOM 2799 C C . ASN A 1 386 ? 15.144 -53.673 15.924 1.00 21.11 376 ASN A C 1
ATOM 2800 O O . ASN A 1 386 ? 15.006 -53.588 17.153 1.00 20.13 376 ASN A O 1
ATOM 2805 N N . ILE A 1 387 ? 14.183 -53.349 15.070 1.00 19.77 377 ILE A N 1
ATOM 2806 C CA . ILE A 1 387 ? 12.846 -52.971 15.522 1.00 20.83 377 ILE A CA 1
ATOM 2807 C C . ILE A 1 387 ? 11.925 -54.169 15.307 1.00 26.24 377 ILE A C 1
ATOM 2808 O O . ILE A 1 387 ? 11.736 -54.623 14.173 1.00 21.24 377 ILE A O 1
ATOM 2813 N N . GLY A 1 388 ? 11.368 -54.698 16.394 1.00 20.78 378 GLY A N 1
ATOM 2814 C CA . GLY A 1 388 ? 10.566 -55.895 16.305 1.00 21.44 378 GLY A CA 1
ATOM 2815 C C . GLY A 1 388 ? 9.223 -55.668 15.631 1.00 22.71 378 GLY A C 1
ATOM 2816 O O . GLY A 1 388 ? 8.747 -54.548 15.444 1.00 20.05 378 GLY A O 1
ATOM 2817 N N . CYS A 1 389 ? 8.622 -56.793 15.259 1.00 21.03 379 CYS A N 1
ATOM 2818 C CA . CYS A 1 389 ? 7.311 -56.833 14.630 1.00 19.58 379 CYS A CA 1
ATOM 2819 C C . CYS A 1 389 ? 6.265 -56.124 15.482 1.00 17.94 379 CYS A C 1
ATOM 2820 O O . CYS A 1 389 ? 6.223 -56.275 16.707 1.00 20.34 379 CYS A O 1
ATOM 2823 N N . GLY A 1 390 ? 5.429 -55.317 14.845 1.00 20.79 380 GLY A N 1
ATOM 2824 C CA . GLY A 1 390 ? 4.348 -54.678 15.581 1.00 17.57 380 GLY A CA 1
ATOM 2825 C C . GLY A 1 390 ? 4.717 -53.429 16.367 1.00 18.76 380 GLY A C 1
ATOM 2826 O O . GLY A 1 390 ? 3.856 -52.884 17.067 1.00 25.18 380 GLY A O 1
ATOM 2827 N N . THR A 1 391 ? 5.941 -52.935 16.248 1.00 19.37 381 THR A N 1
ATOM 2828 C CA . THR A 1 391 ? 6.385 -51.793 17.043 1.00 20.34 381 THR A CA 1
ATOM 2829 C C . THR A 1 391 ? 5.912 -50.488 16.417 1.00 18.34 381 THR A C 1
ATOM 2830 O O . THR A 1 391 ? 5.823 -50.360 15.198 1.00 19.04 381 THR A O 1
ATOM 2834 N N . ILE A 1 392 ? 5.584 -49.518 17.255 1.00 15.80 382 ILE A N 1
ATOM 2835 C CA . ILE A 1 392 ? 4.994 -48.261 16.800 1.00 17.02 382 ILE A CA 1
ATOM 2836 C C . ILE A 1 392 ? 5.662 -47.097 17.512 1.00 17.86 382 ILE A C 1
ATOM 2837 O O . ILE A 1 392 ? 5.733 -47.088 18.749 1.00 18.69 382 ILE A O 1
ATOM 2842 N N . THR A 1 393 ? 6.131 -46.110 16.747 1.00 16.87 383 THR A N 1
ATOM 2843 C CA . THR A 1 393 ? 6.466 -44.801 17.318 1.00 18.45 383 THR A CA 1
ATOM 2844 C C . THR A 1 393 ? 5.154 -44.053 17.479 1.00 19.30 383 THR A C 1
ATOM 2845 O O . THR A 1 393 ? 4.509 -43.697 16.484 1.00 26.24 383 THR A O 1
ATOM 2849 N N . VAL A 1 394 ? 4.704 -43.891 18.720 1.00 18.15 384 VAL A N 1
ATOM 2850 C CA . VAL A 1 394 ? 3.484 -43.145 18.988 1.00 17.62 384 VAL A CA 1
ATOM 2851 C C . VAL A 1 394 ? 3.867 -41.672 18.967 1.00 27.95 384 VAL A C 1
ATOM 2852 O O . VAL A 1 394 ? 4.295 -41.122 19.989 1.00 21.28 384 VAL A O 1
ATOM 2856 N N . ASN A 1 395 ? 3.759 -41.034 17.798 1.00 24.20 385 ASN A N 1
ATOM 2857 C CA . ASN A 1 395 ? 4.355 -39.718 17.571 1.00 23.86 385 ASN A CA 1
ATOM 2858 C C . ASN A 1 395 ? 3.342 -38.576 17.655 1.00 27.96 385 ASN A C 1
ATOM 2859 O O . ASN A 1 395 ? 3.731 -37.420 17.507 1.00 27.98 385 ASN A O 1
ATOM 2864 N N . TYR A 1 396 ? 2.068 -38.872 17.888 1.00 24.89 386 TYR A N 1
ATOM 2865 C CA . TYR A 1 396 ? 0.973 -37.930 17.698 1.00 38.70 386 TYR A CA 1
ATOM 2866 C C . TYR A 1 396 ? 0.105 -37.894 18.946 1.00 38.86 386 TYR A C 1
ATOM 2867 O O . TYR A 1 396 ? -0.283 -38.947 19.462 1.00 47.71 386 TYR A O 1
ATOM 2876 N N . ASP A 1 397 ? -0.211 -36.689 19.417 1.00 47.81 387 ASP A N 1
ATOM 2877 C CA . ASP A 1 397 ? -1.095 -36.506 20.562 1.00 52.28 387 ASP A CA 1
ATOM 2878 C C . ASP A 1 397 ? -2.454 -35.940 20.174 1.00 56.25 387 ASP A C 1
ATOM 2879 O O . ASP A 1 397 ? -3.299 -35.734 21.050 1.00 57.55 387 ASP A O 1
ATOM 2884 N N . GLY A 1 398 ? -2.692 -35.687 18.893 1.00 54.98 388 GLY A N 1
ATOM 2885 C CA . GLY A 1 398 ? -3.912 -35.053 18.458 1.00 54.86 388 GLY A CA 1
ATOM 2886 C C . GLY A 1 398 ? -3.773 -33.577 18.185 1.00 61.57 388 GLY A C 1
ATOM 2887 O O . GLY A 1 398 ? -4.697 -32.979 17.621 1.00 70.60 388 GLY A O 1
ATOM 2888 N N . GLU A 1 399 ? -2.654 -32.971 18.581 1.00 60.35 389 GLU A N 1
ATOM 2889 C CA . GLU A 1 399 ? -2.345 -31.585 18.250 1.00 62.85 389 GLU A CA 1
ATOM 2890 C C . GLU A 1 399 ? -0.984 -31.504 17.571 1.00 61.59 389 GLU A C 1
ATOM 2891 O O . GLU A 1 399 ? -0.855 -30.933 16.482 1.00 63.94 389 GLU A O 1
ATOM 2893 N N . ASN A 1 400 ? 0.030 -32.094 18.196 1.00 54.92 390 ASN A N 1
ATOM 2894 C CA . ASN A 1 400 ? 1.415 -31.943 17.781 1.00 49.78 390 ASN A CA 1
ATOM 2895 C C . ASN A 1 400 ? 2.040 -33.305 17.510 1.00 41.46 390 ASN A C 1
ATOM 2896 O O . ASN A 1 400 ? 1.490 -34.346 17.861 1.00 43.01 390 ASN A O 1
ATOM 2901 N N . LYS A 1 401 ? 3.214 -33.278 16.890 1.00 37.56 391 LYS A N 1
ATOM 2902 C CA . LYS A 1 401 ? 4.006 -34.469 16.640 1.00 35.68 391 LYS A CA 1
ATOM 2903 C C . LYS A 1 401 ? 5.259 -34.409 17.497 1.00 41.11 391 LYS A C 1
ATOM 2904 O O . LYS A 1 401 ? 5.789 -33.329 17.765 1.00 32.34 391 LYS A O 1
ATOM 2910 N N . PHE A 1 402 ? 5.714 -35.568 17.961 1.00 26.26 392 PHE A N 1
ATOM 2911 C CA . PHE A 1 402 ? 6.901 -35.627 18.807 1.00 28.55 392 PHE A CA 1
ATOM 2912 C C . PHE A 1 402 ? 7.870 -36.659 18.268 1.00 25.39 392 PHE A C 1
ATOM 2913 O O . PHE A 1 402 ? 7.471 -37.617 17.604 1.00 23.97 392 PHE A O 1
ATOM 2921 N N . LYS A 1 403 ? 9.142 -36.476 18.623 1.00 23.68 393 LYS A N 1
ATOM 2922 C CA . LYS A 1 403 ? 10.245 -37.254 18.077 1.00 27.19 393 LYS A CA 1
ATOM 2923 C C . LYS A 1 403 ? 10.618 -38.426 18.980 1.00 29.37 393 LYS A C 1
ATOM 2924 O O . LYS A 1 403 ? 10.632 -38.298 20.210 1.00 26.22 393 LYS A O 1
ATOM 2926 N N . THR A 1 404 ? 10.961 -39.553 18.351 1.00 22.31 394 THR A N 1
ATOM 2927 C CA . THR A 1 404 ? 11.491 -40.742 19.014 1.00 21.39 394 THR A CA 1
ATOM 2928 C C . THR A 1 404 ? 12.945 -40.936 18.591 1.00 23.25 394 THR A C 1
ATOM 2929 O O . THR A 1 404 ? 13.262 -40.870 17.393 1.00 23.44 394 THR A O 1
ATOM 2933 N N . ILE A 1 405 ? 13.831 -41.186 19.548 1.00 17.71 395 ILE A N 1
ATOM 2934 C CA . ILE A 1 405 ? 15.227 -41.473 19.229 1.00 20.27 395 ILE A CA 1
ATOM 2935 C C . ILE A 1 405 ? 15.605 -42.839 19.784 1.00 25.89 395 ILE A C 1
ATOM 2936 O O . ILE A 1 405 ? 15.452 -43.096 20.985 1.00 21.53 395 ILE A O 1
ATOM 2941 N N . VAL A 1 406 ? 16.121 -43.707 18.924 1.00 17.57 396 VAL A N 1
ATOM 2942 C CA . VAL A 1 406 ? 16.635 -45.001 19.368 1.00 20.54 396 VAL A CA 1
ATOM 2943 C C . VAL A 1 406 ? 18.110 -45.079 19.020 1.00 22.40 396 VAL A C 1
ATOM 2944 O O . VAL A 1 406 ? 18.498 -44.790 17.882 1.00 20.85 396 VAL A O 1
ATOM 2948 N N . GLY A 1 407 ? 18.920 -45.496 19.988 1.00 16.73 397 GLY A N 1
ATOM 2949 C CA . GLY A 1 407 ? 20.353 -45.590 19.803 1.00 22.16 397 GLY A CA 1
ATOM 2950 C C . GLY A 1 407 ? 20.760 -46.785 18.954 1.00 21.85 397 GLY A C 1
ATOM 2951 O O . GLY A 1 407 ? 19.946 -47.461 18.327 1.00 26.34 397 GLY A O 1
ATOM 2952 N N A LYS A 1 408 ? 22.066 -47.033 18.937 0.43 23.09 398 LYS A N 1
ATOM 2953 N N B LYS A 1 408 ? 22.059 -47.047 18.955 0.57 23.19 398 LYS A N 1
ATOM 2954 C CA A LYS A 1 408 ? 22.658 -48.021 18.051 0.43 25.31 398 LYS A CA 1
ATOM 2955 C CA B LYS A 1 408 ? 22.638 -48.034 18.065 0.57 25.27 398 LYS A CA 1
ATOM 2956 C C A LYS A 1 408 ? 22.740 -49.380 18.729 0.43 23.36 398 LYS A C 1
ATOM 2957 C C B LYS A 1 408 ? 22.713 -49.391 18.737 0.57 23.30 398 LYS A C 1
ATOM 2958 O O A LYS A 1 408 ? 22.820 -49.483 19.959 0.43 22.53 398 LYS A O 1
ATOM 2959 O O B LYS A 1 408 ? 22.776 -49.502 19.969 0.57 22.54 398 LYS A O 1
ATOM 2970 N N . ASP A 1 409 ? 22.714 -50.429 17.906 1.00 20.11 399 ASP A N 1
ATOM 2971 C CA . ASP A 1 409 ? 22.838 -51.814 18.377 1.00 21.69 399 ASP A CA 1
ATOM 2972 C C . ASP A 1 409 ? 21.797 -52.158 19.439 1.00 23.74 399 ASP A C 1
ATOM 2973 O O . ASP A 1 409 ? 22.046 -52.951 20.351 1.00 24.25 399 ASP A O 1
ATOM 2978 N N . SER A 1 410 ? 20.629 -51.552 19.357 1.00 21.09 400 SER A N 1
ATOM 2979 C CA . SER A 1 410 ? 19.585 -51.838 20.323 1.00 22.30 400 SER A CA 1
ATOM 2980 C C . SER A 1 410 ? 18.595 -52.855 19.771 1.00 24.52 400 SER A C 1
ATOM 2981 O O . SER A 1 410 ? 18.578 -53.162 18.577 1.00 21.87 400 SER A O 1
ATOM 2984 N N . PHE A 1 411 ? 17.780 -53.406 20.670 1.00 17.06 401 PHE A N 1
ATOM 2985 C CA . PHE A 1 411 ? 16.751 -54.375 20.291 1.00 21.00 401 PHE A CA 1
ATOM 2986 C C . PHE A 1 411 ? 15.409 -53.906 20.826 1.00 20.92 401 PHE A C 1
ATOM 2987 O O . PHE A 1 411 ? 15.162 -53.974 22.036 1.00 22.10 401 PHE A O 1
ATOM 2995 N N . VAL A 1 412 ? 14.528 -53.448 19.955 1.00 20.35 402 VAL A N 1
ATOM 2996 C CA . VAL A 1 412 ? 13.207 -53.023 20.411 1.00 18.29 402 VAL A CA 1
ATOM 2997 C C . VAL A 1 412 ? 12.268 -54.200 20.164 1.00 24.93 402 VAL A C 1
ATOM 2998 O O . VAL A 1 412 ? 12.119 -54.664 19.025 1.00 23.79 402 VAL A O 1
ATOM 3002 N N . GLY A 1 413 ? 11.698 -54.722 21.242 1.00 22.67 403 GLY A N 1
ATOM 3003 C CA . GLY A 1 413 ? 10.903 -55.935 21.167 1.00 21.55 403 GLY A CA 1
ATOM 3004 C C . GLY A 1 413 ? 9.634 -55.766 20.346 1.00 22.42 403 GLY A C 1
ATOM 3005 O O . GLY A 1 413 ? 9.242 -54.682 19.920 1.00 20.87 403 GLY A O 1
ATOM 3006 N N . CYS A 1 414 ? 8.963 -56.892 20.144 1.00 21.98 404 CYS A N 1
ATOM 3007 C CA . CYS A 1 414 ? 7.743 -56.910 19.351 1.00 17.57 404 CYS A CA 1
ATOM 3008 C C . CYS A 1 414 ? 6.594 -56.245 20.089 1.00 21.40 404 CYS A C 1
ATOM 3009 O O . CYS A 1 414 ? 6.479 -56.317 21.327 1.00 17.95 404 CYS A O 1
ATOM 3012 N N . ASN A 1 415 ? 5.714 -55.613 19.309 1.00 17.83 405 ASN A N 1
ATOM 3013 C CA . ASN A 1 415 ? 4.505 -54.980 19.835 1.00 18.60 405 ASN A CA 1
ATOM 3014 C C . ASN A 1 415 ? 4.838 -53.959 20.928 1.00 22.49 405 ASN A C 1
ATOM 3015 O O . ASN A 1 415 ? 4.142 -53.857 21.935 1.00 24.57 405 ASN A O 1
ATOM 3020 N N . VAL A 1 416 ? 5.925 -53.234 20.753 1.00 18.70 406 VAL A N 1
ATOM 3021 C CA . VAL A 1 416 ? 6.310 -52.158 21.660 1.00 18.24 406 VAL A CA 1
ATOM 3022 C C . VAL A 1 416 ? 5.744 -50.838 21.155 1.00 18.70 406 VAL A C 1
ATOM 3023 O O . VAL A 1 416 ? 5.761 -50.550 19.945 1.00 18.50 406 VAL A O 1
ATOM 3027 N N . ASN A 1 417 ? 5.214 -50.038 22.081 1.00 12.94 407 ASN A N 1
ATOM 3028 C CA . ASN A 1 417 ? 4.790 -48.667 21.818 1.00 16.91 407 ASN A CA 1
ATOM 3029 C C . ASN A 1 417 ? 5.791 -47.728 22.441 1.00 20.83 407 ASN A C 1
ATOM 3030 O O . ASN A 1 417 ? 5.974 -47.748 23.669 1.00 20.71 407 ASN A O 1
ATOM 3035 N N . LEU A 1 418 ? 6.430 -46.910 21.604 1.00 17.25 408 LEU A N 1
ATOM 3036 C CA . LEU A 1 418 ? 7.377 -45.897 22.066 1.00 21.46 408 LEU A CA 1
ATOM 3037 C C . LEU A 1 418 ? 6.628 -44.572 22.098 1.00 22.43 408 LEU A C 1
ATOM 3038 O O . LEU A 1 418 ? 6.326 -44.001 21.047 1.00 20.79 408 LEU A O 1
ATOM 3043 N N . VAL A 1 419 ? 6.311 -44.075 23.291 1.00 20.50 409 VAL A N 1
ATOM 3044 C CA . VAL A 1 419 ? 5.409 -42.927 23.398 1.00 22.15 409 VAL A CA 1
ATOM 3045 C C . VAL A 1 419 ? 6.264 -41.657 23.387 1.00 21.53 409 VAL A C 1
ATOM 3046 O O . VAL A 1 419 ? 6.896 -41.301 24.390 1.00 22.09 409 VAL A O 1
ATOM 3050 N N . ALA A 1 420 ? 6.306 -40.979 22.238 1.00 18.85 410 ALA A N 1
ATOM 3051 C CA . ALA A 1 420 ? 7.208 -39.852 22.060 1.00 20.27 410 ALA A CA 1
ATOM 3052 C C . ALA A 1 420 ? 6.751 -38.659 22.904 1.00 23.00 410 ALA A C 1
ATOM 3053 O O . ALA A 1 420 ? 5.557 -38.511 23.189 1.00 26.53 410 ALA A O 1
ATOM 3055 N N . PRO A 1 421 ? 7.678 -37.769 23.301 1.00 25.92 411 PRO A N 1
ATOM 3056 C CA . PRO A 1 421 ? 9.132 -37.797 23.052 1.00 25.72 411 PRO A CA 1
ATOM 3057 C C . PRO A 1 421 ? 9.802 -38.776 24.000 1.00 31.08 411 PRO A C 1
ATOM 3058 O O . PRO A 1 421 ? 9.527 -38.830 25.202 1.00 27.01 411 PRO A O 1
ATOM 3062 N N . VAL A 1 422 ? 10.662 -39.627 23.465 1.00 25.40 412 VAL A N 1
ATOM 3063 C CA . VAL A 1 422 ? 11.340 -40.611 24.298 1.00 28.79 412 VAL A CA 1
ATOM 3064 C C . VAL A 1 422 ? 12.648 -40.952 23.619 1.00 26.42 412 VAL A C 1
ATOM 3065 O O . VAL A 1 422 ? 12.731 -40.975 22.384 1.00 24.72 412 VAL A O 1
ATOM 3069 N N . THR A 1 423 ? 13.688 -41.157 24.427 1.00 24.00 413 THR A N 1
ATOM 3070 C CA . THR A 1 423 ? 15.007 -41.546 23.930 1.00 27.99 413 THR A CA 1
ATOM 3071 C C . THR A 1 423 ? 15.378 -42.929 24.456 1.00 27.07 413 THR A C 1
ATOM 3072 O O . THR A 1 423 ? 15.321 -43.186 25.662 1.00 26.43 413 THR A O 1
ATOM 3076 N N . ILE A 1 424 ? 15.734 -43.825 23.551 1.00 22.58 414 ILE A N 1
ATOM 3077 C CA . ILE A 1 424 ? 16.219 -45.150 23.906 1.00 24.28 414 ILE A CA 1
ATOM 3078 C C . ILE A 1 424 ? 17.709 -45.174 23.615 1.00 23.27 414 ILE A C 1
ATOM 3079 O O . ILE A 1 424 ? 18.127 -44.880 22.484 1.00 23.57 414 ILE A O 1
ATOM 3084 N N . GLY A 1 425 ? 18.507 -45.535 24.615 1.00 18.01 415 GLY A N 1
ATOM 3085 C CA . GLY A 1 425 ? 19.954 -45.589 24.475 1.00 20.20 415 GLY A CA 1
ATOM 3086 C C . GLY A 1 425 ? 20.490 -46.695 23.568 1.00 26.47 415 GLY A C 1
ATOM 3087 O O . GLY A 1 425 ? 19.779 -47.339 22.797 1.00 28.86 415 GLY A O 1
ATOM 3088 N N . ASP A 1 426 ? 21.811 -46.877 23.649 1.00 24.48 416 ASP A N 1
ATOM 3089 C CA . ASP A 1 426 ? 22.534 -47.872 22.872 1.00 27.76 416 ASP A CA 1
ATOM 3090 C C . ASP A 1 426 ? 22.559 -49.190 23.621 1.00 29.05 416 ASP A C 1
ATOM 3091 O O . ASP A 1 426 ? 22.621 -49.222 24.853 1.00 26.25 416 ASP A O 1
ATOM 3096 N N . ASP A 1 427 ? 22.554 -50.286 22.864 1.00 24.03 417 ASP A N 1
ATOM 3097 C CA . ASP A 1 427 ? 22.665 -51.616 23.449 1.00 25.23 417 ASP A CA 1
ATOM 3098 C C . ASP A 1 427 ? 21.531 -51.887 24.443 1.00 26.80 417 ASP A C 1
ATOM 3099 O O . ASP A 1 427 ? 21.729 -52.538 25.467 1.00 27.27 417 ASP A O 1
ATOM 3104 N N . VAL A 1 428 ? 20.333 -51.347 24.168 1.00 21.29 418 VAL A N 1
ATOM 3105 C CA . VAL A 1 428 ? 19.168 -51.515 25.021 1.00 18.82 418 VAL A CA 1
ATOM 3106 C C . VAL A 1 428 ? 18.322 -52.664 24.494 1.00 22.49 418 VAL A C 1
ATOM 3107 O O . VAL A 1 428 ? 18.212 -52.875 23.276 1.00 22.23 418 VAL A O 1
ATOM 3111 N N . LEU A 1 429 ? 17.699 -53.400 25.409 1.00 21.46 419 LEU A N 1
ATOM 3112 C CA . LEU A 1 429 ? 16.630 -54.342 25.077 1.00 21.52 419 LEU A CA 1
ATOM 3113 C C . LEU A 1 429 ? 15.325 -53.828 25.659 1.00 19.71 419 LEU A C 1
ATOM 3114 O O . LEU A 1 429 ? 15.222 -53.596 26.871 1.00 20.27 419 LEU A O 1
ATOM 3119 N N . VAL A 1 430 ? 14.340 -53.610 24.803 1.00 21.18 420 VAL A N 1
ATOM 3120 C CA . VAL A 1 430 ? 12.994 -53.286 25.263 1.00 18.80 420 VAL A CA 1
ATOM 3121 C C . VAL A 1 430 ? 12.152 -54.543 25.100 1.00 24.10 420 VAL A C 1
ATOM 3122 O O . VAL A 1 430 ? 12.027 -55.070 23.985 1.00 20.61 420 VAL A O 1
ATOM 3126 N N . ALA A 1 431 ? 11.596 -55.026 26.209 1.00 19.26 421 ALA A N 1
ATOM 3127 C CA . ALA A 1 431 ? 10.864 -56.286 26.225 1.00 25.47 421 ALA A CA 1
ATOM 3128 C C . ALA A 1 431 ? 9.592 -56.198 25.384 1.00 22.12 421 ALA A C 1
ATOM 3129 O O . ALA A 1 431 ? 8.929 -55.163 25.329 1.00 20.63 421 ALA A O 1
ATOM 3131 N N . ALA A 1 432 ? 9.249 -57.319 24.749 1.00 20.83 422 ALA A N 1
ATOM 3132 C CA . ALA A 1 432 ? 8.067 -57.400 23.902 1.00 20.19 422 ALA A CA 1
ATOM 3133 C C . ALA A 1 432 ? 6.805 -57.025 24.669 1.00 23.41 422 ALA A C 1
ATOM 3134 O O . ALA A 1 432 ? 6.661 -57.318 25.861 1.00 22.29 422 ALA A O 1
ATOM 3136 N N . GLY A 1 433 ? 5.889 -56.359 23.985 1.00 20.48 423 GLY A N 1
ATOM 3137 C CA . GLY A 1 433 ? 4.630 -56.004 24.605 1.00 22.96 423 GLY A CA 1
ATOM 3138 C C . GLY A 1 433 ? 4.674 -54.800 25.523 1.00 30.62 423 GLY A C 1
ATOM 3139 O O . GLY A 1 433 ? 3.683 -54.532 26.200 1.00 26.04 423 GLY A O 1
ATOM 3140 N N . SER A 1 434 ? 5.772 -54.045 25.550 1.00 22.80 424 SER A N 1
ATOM 3141 C CA . SER A 1 434 ? 5.920 -52.947 26.492 1.00 20.68 424 SER A CA 1
ATOM 3142 C C . SER A 1 434 ? 5.441 -51.629 25.903 1.00 22.96 424 SER A C 1
ATOM 3143 O O . SER A 1 434 ? 5.661 -51.346 24.725 1.00 20.96 424 SER A O 1
ATOM 3146 N N . THR A 1 435 ? 4.844 -50.792 26.740 1.00 20.80 425 THR A N 1
ATOM 3147 C CA . THR A 1 435 ? 4.577 -49.402 26.371 1.00 21.43 425 THR A CA 1
ATOM 3148 C C . THR A 1 435 ? 5.571 -48.509 27.113 1.00 24.17 425 THR A C 1
ATOM 3149 O O . THR A 1 435 ? 5.521 -48.390 28.347 1.00 22.10 425 THR A O 1
ATOM 3153 N N . ILE A 1 436 ? 6.460 -47.867 26.362 1.00 18.55 426 ILE A N 1
ATOM 3154 C CA . ILE A 1 436 ? 7.612 -47.172 26.933 1.00 20.55 426 ILE A CA 1
ATOM 3155 C C . ILE A 1 436 ? 7.310 -45.675 26.940 1.00 24.91 426 ILE A C 1
ATOM 3156 O O . ILE A 1 436 ? 7.144 -45.052 25.882 1.00 23.00 426 ILE A O 1
ATOM 3161 N N . THR A 1 437 ? 7.205 -45.104 28.145 1.00 20.20 427 THR A N 1
ATOM 3162 C CA . THR A 1 437 ? 6.992 -43.676 28.341 1.00 19.86 427 THR A CA 1
ATOM 3163 C C . THR A 1 437 ? 8.215 -42.918 28.852 1.00 24.07 427 THR A C 1
ATOM 3164 O O . THR A 1 437 ? 8.222 -41.693 28.766 1.00 26.86 427 THR A O 1
ATOM 3168 N N . ASP A 1 438 ? 9.230 -43.593 29.389 1.00 25.65 428 ASP A N 1
ATOM 3169 C CA . ASP A 1 438 ? 10.376 -42.919 29.991 1.00 28.40 428 ASP A CA 1
ATOM 3170 C C . ASP A 1 438 ? 11.659 -43.285 29.260 1.00 24.61 428 ASP A C 1
ATOM 3171 O O . ASP A 1 438 ? 11.817 -44.411 28.787 1.00 25.22 428 ASP A O 1
ATOM 3176 N N . ASP A 1 439 ? 12.587 -42.328 29.197 1.00 25.64 429 ASP A N 1
ATOM 3177 C CA . ASP A 1 439 ? 13.868 -42.581 28.542 1.00 23.70 429 ASP A CA 1
ATOM 3178 C C . ASP A 1 439 ? 14.561 -43.793 29.153 1.00 29.09 429 ASP A C 1
ATOM 3179 O O . ASP A 1 439 ? 14.470 -44.062 30.355 1.00 25.14 429 ASP A O 1
ATOM 3184 N N . VAL A 1 440 ? 15.282 -44.517 28.312 1.00 20.32 430 VAL A N 1
ATOM 3185 C CA . VAL A 1 440 ? 15.950 -45.749 28.704 1.00 25.86 430 VAL A CA 1
ATOM 3186 C C . VAL A 1 440 ? 17.441 -45.573 28.429 1.00 25.66 430 VAL A C 1
ATOM 3187 O O . VAL A 1 440 ? 17.840 -45.399 27.270 1.00 24.73 430 VAL A O 1
ATOM 3191 N N . PRO A 1 441 ? 18.293 -45.613 29.446 1.00 23.94 431 PRO A N 1
ATOM 3192 C CA . PRO A 1 441 ? 19.729 -45.400 29.227 1.00 24.16 431 PRO A CA 1
ATOM 3193 C C . PRO A 1 441 ? 20.390 -46.591 28.541 1.00 26.19 431 PRO A C 1
ATOM 3194 O O . PRO A 1 441 ? 19.847 -47.698 28.470 1.00 21.98 431 PRO A O 1
ATOM 3198 N N . ASN A 1 442 ? 21.605 -46.337 28.035 1.00 25.89 432 ASN A N 1
ATOM 3199 C CA . ASN A 1 442 ? 22.440 -47.375 27.427 1.00 25.52 432 ASN A CA 1
ATOM 3200 C C . ASN A 1 442 ? 22.518 -48.611 28.308 1.00 25.53 432 ASN A C 1
ATOM 3201 O O . ASN A 1 442 ? 22.552 -48.513 29.535 1.00 26.28 432 ASN A O 1
ATOM 3206 N N . ASP A 1 443 ? 22.599 -49.780 27.668 1.00 25.71 433 ASP A N 1
ATOM 3207 C CA . ASP A 1 443 ? 22.916 -51.056 28.335 1.00 25.32 433 ASP A CA 1
ATOM 3208 C C . ASP A 1 443 ? 21.869 -51.441 29.369 1.00 32.44 433 ASP A C 1
ATOM 3209 O O . ASP A 1 443 ? 22.190 -52.029 30.403 1.00 29.81 433 ASP A O 1
ATOM 3214 N N . SER A 1 444 ? 20.616 -51.096 29.118 1.00 23.26 434 SER A N 1
ATOM 3215 C CA . SER A 1 444 ? 19.559 -51.355 30.069 1.00 22.19 434 SER A CA 1
ATOM 3216 C C . SER A 1 444 ? 18.538 -52.296 29.455 1.00 23.18 434 SER A C 1
ATOM 3217 O O . SER A 1 444 ? 18.504 -52.518 28.236 1.00 22.59 434 SER A O 1
ATOM 3220 N N . LEU A 1 445 ? 17.720 -52.856 30.341 1.00 20.13 435 LEU A N 1
ATOM 3221 C CA . LEU A 1 445 ? 16.517 -53.595 29.989 1.00 22.05 435 LEU A CA 1
ATOM 3222 C C . LEU A 1 445 ? 15.331 -52.775 30.463 1.00 23.08 435 LEU A C 1
ATOM 3223 O O . LEU A 1 445 ? 15.321 -52.301 31.609 1.00 28.01 435 LEU A O 1
ATOM 3228 N N . ALA A 1 446 ? 14.354 -52.577 29.580 1.00 22.42 436 ALA A N 1
ATOM 3229 C CA . ALA A 1 446 ? 13.106 -51.904 29.931 1.00 22.06 436 ALA A CA 1
ATOM 3230 C C . ALA A 1 446 ? 11.951 -52.862 29.668 1.00 22.13 436 ALA A C 1
ATOM 3231 O O . ALA A 1 446 ? 11.910 -53.517 28.617 1.00 19.46 436 ALA A O 1
ATOM 3233 N N . VAL A 1 447 ? 11.025 -52.954 30.622 1.00 21.02 437 VAL A N 1
ATOM 3234 C CA . VAL A 1 447 ? 9.872 -53.845 30.496 1.00 22.57 437 VAL A CA 1
ATOM 3235 C C . VAL A 1 447 ? 8.660 -53.148 31.103 1.00 25.42 437 VAL A C 1
ATOM 3236 O O . VAL A 1 447 ? 8.747 -52.551 32.181 1.00 22.25 437 VAL A O 1
ATOM 3240 N N . ALA A 1 448 ? 7.539 -53.188 30.394 1.00 21.43 438 ALA A N 1
ATOM 3241 C CA . ALA A 1 448 ? 6.301 -52.573 30.891 1.00 22.92 438 ALA A CA 1
ATOM 3242 C C . ALA A 1 448 ? 5.157 -53.482 30.468 1.00 27.29 438 ALA A C 1
ATOM 3243 O O . ALA A 1 448 ? 4.440 -53.204 29.501 1.00 24.98 438 ALA A O 1
ATOM 3245 N N . ARG A 1 449 ? 4.977 -54.582 31.192 1.00 22.47 439 ARG A N 1
ATOM 3246 C CA . ARG A 1 449 ? 3.883 -55.475 30.828 1.00 25.81 439 ARG A CA 1
ATOM 3247 C C . ARG A 1 449 ? 3.497 -56.300 32.040 1.00 23.98 439 ARG A C 1
ATOM 3248 O O . ARG A 1 449 ? 4.293 -56.511 32.965 1.00 24.98 439 ARG A O 1
ATOM 3256 N N . ALA A 1 450 ? 2.255 -56.755 32.025 1.00 26.02 440 ALA A N 1
ATOM 3257 C CA . ALA A 1 450 ? 1.773 -57.591 33.112 1.00 32.50 440 ALA A CA 1
ATOM 3258 C C . ALA A 1 450 ? 2.378 -58.983 33.005 1.00 25.49 440 ALA A C 1
ATOM 3259 O O . ALA A 1 450 ? 2.693 -59.468 31.911 1.00 24.56 440 ALA A O 1
ATOM 3261 N N . ARG A 1 451 ? 2.550 -59.630 34.152 1.00 23.37 441 ARG A N 1
ATOM 3262 C CA . ARG A 1 451 ? 3.020 -61.009 34.118 1.00 26.26 441 ARG A CA 1
ATOM 3263 C C . ARG A 1 451 ? 1.856 -61.955 33.821 1.00 27.08 441 ARG A C 1
ATOM 3264 O O . ARG A 1 451 ? 0.686 -61.596 33.940 1.00 26.38 441 ARG A O 1
ATOM 3272 N N . GLN A 1 452 ? 2.200 -63.184 33.438 1.00 26.26 442 GLN A N 1
ATOM 3273 C CA . GLN A 1 452 ? 1.218 -64.134 32.929 1.00 26.86 442 GLN A CA 1
ATOM 3274 C C . GLN A 1 452 ? 0.513 -64.870 34.065 1.00 30.03 442 GLN A C 1
ATOM 3275 O O . GLN A 1 452 ? 1.159 -65.393 34.976 1.00 34.79 442 GLN A O 1
ATOM 3281 N N . THR A 1 453 ? -0.812 -64.912 34.002 1.00 21.89 443 THR A N 1
ATOM 3282 C CA . THR A 1 453 ? -1.651 -65.748 34.855 1.00 25.82 443 THR A CA 1
ATOM 3283 C C . THR A 1 453 ? -2.209 -66.895 34.015 1.00 32.20 443 THR A C 1
ATOM 3284 O O . THR A 1 453 ? -2.923 -66.658 33.033 1.00 25.59 443 THR A O 1
ATOM 3288 N N . THR A 1 454 ? -1.921 -68.129 34.406 1.00 29.08 444 THR A N 1
ATOM 3289 C CA . THR A 1 454 ? -2.436 -69.296 33.696 1.00 25.01 444 THR A CA 1
ATOM 3290 C C . THR A 1 454 ? -3.495 -69.948 34.573 1.00 29.07 444 THR A C 1
ATOM 3291 O O . THR A 1 454 ? -3.198 -70.361 35.701 1.00 27.65 444 THR A O 1
ATOM 3295 N N . LYS A 1 455 ? -4.720 -70.021 34.062 1.00 24.27 445 LYS A N 1
ATOM 3296 C CA . LYS A 1 455 ? -5.847 -70.622 34.775 1.00 26.42 445 LYS A CA 1
ATOM 3297 C C . LYS A 1 455 ? -6.036 -72.047 34.251 1.00 34.45 445 LYS A C 1
ATOM 3298 O O . LYS A 1 455 ? -6.792 -72.306 33.302 1.00 23.31 445 LYS A O 1
ATOM 3304 N N . GLU A 1 456 ? -5.332 -72.981 34.878 1.00 30.45 446 GLU A N 1
ATOM 3305 C CA . GLU A 1 456 ? -5.284 -74.331 34.347 1.00 35.52 446 GLU A CA 1
ATOM 3306 C C . GLU A 1 456 ? -6.634 -75.017 34.523 1.00 30.13 446 GLU A C 1
ATOM 3307 O O . GLU A 1 456 ? -7.264 -74.936 35.585 1.00 32.75 446 GLU A O 1
ATOM 3313 N N . GLY A 1 457 ? -7.087 -75.682 33.464 1.00 32.35 447 GLY A N 1
ATOM 3314 C CA . GLY A 1 457 ? -8.350 -76.384 33.516 1.00 33.42 447 GLY A CA 1
ATOM 3315 C C . GLY A 1 457 ? -9.560 -75.493 33.479 1.00 34.19 447 GLY A C 1
ATOM 3316 O O . GLY A 1 457 ? -10.674 -75.987 33.666 1.00 33.55 447 GLY A O 1
ATOM 3317 N N . TYR A 1 458 ? -9.374 -74.190 33.234 1.00 29.86 448 TYR A N 1
ATOM 3318 C CA . TYR A 1 458 ? -10.485 -73.238 33.283 1.00 29.47 448 TYR A CA 1
ATOM 3319 C C . TYR A 1 458 ? -11.566 -73.572 32.265 1.00 36.12 448 TYR A C 1
ATOM 3320 O O . TYR A 1 458 ? -12.750 -73.298 32.498 1.00 33.29 448 TYR A O 1
ATOM 3329 N N . ARG A 1 459 ? -11.180 -74.167 31.139 1.00 32.06 449 ARG A N 1
ATOM 3330 C CA . ARG A 1 459 ? -12.082 -74.449 30.032 1.00 36.87 449 ARG A CA 1
ATOM 3331 C C . ARG A 1 459 ? -12.431 -75.924 29.940 1.00 38.37 449 ARG A C 1
ATOM 3332 O O . ARG A 1 459 ? -12.796 -76.404 28.862 1.00 41.21 449 ARG A O 1
ATOM 3340 N N . LYS A 1 460 ? -12.302 -76.657 31.039 1.00 38.71 450 LYS A N 1
ATOM 3341 C CA . LYS A 1 460 ? -12.536 -78.098 31.014 1.00 46.13 450 LYS A CA 1
ATOM 3342 C C . LYS A 1 460 ? -14.029 -78.400 31.047 1.00 58.22 450 LYS A C 1
ATOM 3343 O O . LYS A 1 460 ? -14.485 -79.367 30.427 1.00 65.99 450 LYS A O 1
#

Nearest PDB structures (foldseek):
  1g97-assembly1_A  TM=8.736E-01  e=1.211E-49  Streptococcus pneumoniae
  7kr9-assembly1_A  TM=8.864E-01  e=7.379E-49  Streptococcus pneumoniae D39
  1hm8-assembly1_A  TM=8.909E-01  e=1.194E-47  Streptococcus pneumoniae
  4g3q-assembly1_A  TM=8.413E-01  e=3.857E-47  Mycobacterium tuberculosis
  3d8v-assembly1_A  TM=8.486E-01  e=2.960E-44  Mycobacterium tuberculosis

Solvent-accessible surface area: 20682 Å² total; per-residue (Å²): 108,42,67,4,0,0,0,20,2,3,42,71,16,109,160,1,182,42,120,53,44,28,8,29,28,88,0,15,48,27,4,0,0,22,9,0,0,68,15,0,84,40,9,48,14,92,65,3,0,0,0,4,3,71,71,6,77,68,0,91,62,88,2,26,174,86,6,72,50,9,102,6,146,47,72,70,15,53,2,29,6,0,49,56,0,84,106,56,0,67,133,76,110,18,6,0,0,2,0,37,0,19,9,4,1,3,21,107,107,13,0,68,55,0,6,42,62,6,43,124,35,125,5,51,0,0,0,0,0,0,48,40,104,122,13,152,44,102,9,4,5,18,96,56,120,70,28,94,4,77,113,31,10,81,28,103,110,13,82,124,77,36,71,104,46,64,25,3,15,23,32,3,2,0,0,46,0,134,18,0,6,54,37,7,96,105,12,63,55,100,63,118,62,26,58,62,83,5,45,54,0,3,54,44,3,40,131,72,68,23,73,2,24,6,50,97,4,144,58,50,64,3,19,40,22,0,32,48,120,100,54,26,64,96,0,51,76,5,6,7,132,82,9,4,110,135,5,77,126,76,44,6,69,7,100,50,49,102,37,0,66,4,0,59,66,8,88,19,18,41,102,0,42,0,44,36,15,0,108,0,13,22,76,4,44,7,24,83,73,0,50,0,1,80,124,3,60,0,26,70,3,61,1,87,66,24,1,41,0,66,55,3,59,0,36,69,7,41,1,9,26,87,1,36,1,7,60,108,6,67,0,79,71,45,2,93,5,17,24,81,3,74,0,2,50,107,3,53,0,23,42,4,31,0,68,74,18,0,74,0,34,75,104,7,48,0,0,34,7,50,0,5,60,131,0,57,1,8,36,14,0,69,0,54,10,127,89,53,82,87,121,69,56,0,84,1,13,96,45,0,124,4,14,60,102,0,42,0,50,11,94,5,58,1,10,38,79,1,86,0,14,46,41,0,63,10,86,101,97,11,95,85,116,32,116,16,85,46,142,98,232,161,104,94,135,154,49,174,226,239

Foldseek 3Di:
DAEEEEEEFADPLVQAVDPDGQQQDDALPGRLLVLVLVLCVLLRHPAYEYEHEPPCCVVCVRCPPSHHYFYDHDCFEDLSSVLSCCVPFQPPFAKYKYHYSQLNLAHSVLSNVLRVVCVVVVFQKEFEKEFDPQCPQFFAFDADPVQFGPAGHGNVGDDPVRNPGRIGTLLMMMGRRNLSNVQSVVFAQPDDSSHRYSSVSVVVCVVVVTTYGYDYDHDPSSSDGDSYVVVSVVNNQVQLVVVVVVVVVQAEAEPDSNQEGAEPQEAEEHCEYEYGNEREHENEYYYHCEYEAHNEYEYCEYHYALEYAYCEYEYCEYHEHNEYADDQEYEERLHYEYYCEYHYHCEYEENEHEYALEYDHEQEYHYQEYAEHNEYAEHQEYAQQDDPPGGAYDYEYYCEYEAHNEYEDPPEYEEAPEYEYHPAHDDYHHYHPYYHYHDDDDDDDPPPPD

B-factor: mean 30.46, std 10.48, range [11.84, 87.85]

InterPro domains:
  IPR001451 Hexapeptide repeat [PF00132] (316-351)
  IPR001451 Hexapeptide repeat [PF00132] (394-427)
  IPR005835 Nucleotidyl transferase domain [PF00483] (5-209)
  IPR005882 Bifunctional protein GlmU [MF_01631] (2-450)
  IPR005882 Bifunctional protein GlmU [TIGR01173] (4-449)
  IPR011004 Trimeric LpxA-like superfamily [SSF51161] (254-443)
  IPR018357 Hexapeptide transferase, conserved site [PS00101] (402-430)
  IPR029044 Nucleotide-diphospho-sugar transferases [G3DSA:3.90.550.10] (1-251)
  IPR029044 Nucleotide-diphospho-sugar transferases [SSF53448] (3-306)
  IPR038009 GlmU, C-terminal LbH domain [cd03353] (251-442)
  IPR050065 Bifunctional protein GlmU-like [PTHR43584] (4-439)